Protein AF-0000000086706346 (afdb_homodimer)

InterPro domains:
  IPR016875 Uncharacterised conserved protein UCP028200 [PIRSF028200] (9-278)

Secondary structure (DSSP, 8-state):
--HHHHHHHHHHHHHT--HHHHHHHHHHHHHHHHHHHHHH---HHHHHHHHHHHHHHHHHIIIIIHHHHHHHHHHHHHHTTSPPPHHHHHHHHHHHHHHHHHHHHHHHHHHHHHHTT--HHHHHHHHHHHHHHHHHHHHHHHHS-HHHHHHHHHHHHHHHHHHHHS---GGGHHHHHHHHHHHHHHHHHHHHHHHHHHHHHHHHHTTTTSTTHHHHHHHHHHHHHHHTTTTSSS-SHHHHHHHHHHHHHHHHH--HHHHHHHHHHHHHHHHHHHHHHHH-/--HHHHHHHHHHHHHT--HHHHHHHHHHHHHHHHHHHHHH---HHHHHHHHHHHHHHHHHIIIIIHHHHHHHHHHHHHHTTSPPPHHHHHHHHHHHHHHHHHHHHHHHHHHHHHHTT--HHHHHHHHHHHHHHHHHHHHHHHHS-HHHHHHHHHHHHHHHHHHHHS---GGGHHHHHHHHHHHHHHHHHHHHHHHHHHHHHHHHHTTTTSTTHHHHHHHHHHHHHHHTTTTSSS-SHHHHHHHHHHHHHHHHH--HHHHHHHHHHHHHHHHHHHHHHHH-

pLDDT: mean 87.48, std 16.72, range [32.56, 98.62]

Organism: NCBI:txid218936

Foldseek 3Di:
DVVVVVVVVVVVVLPVALPPVVVCLVCVLVVVLVVVCVLQVDDPVLSVLSSVLSVVLSVCCLAPPLLLLLVLLVVVLVQLLAQHDLVRLVVSVVSVVVSVVVSLVSVLLSVLVSLLVGDPVSLVSNLVVLVVVLVVVVVVLVPDDPVVQLVVQLVVVQVVLCQQQVHDDPVCSVLSSVVSVVCNVLVVLLSVLSVVLSVQVVVLSVCRPHPCNSVSSSVSSVCVVCVCVCDSVVCYVVVVSVVSVSVSVVSNVRDNSRSVRNSVVSNSSSSNSNSSSVVD/DVVVVVVVVVVVVLPVAQPPVVVCLVCVLVVVLVVVCVLQVDDPVLSVLSSVLSVVLSVCCLAPPLLLLLVLLVVVLVQLLAQHDLVRLVVSVVSVVVSVVVSLVSVLLSVLVSLLVGDPVSLVSNLVVLVVVLVVVVVCLVPDDPVVQLVVQLVVVQVVLCQQQVHDDPVCSVLSSVVSVVCNVLVVLLSVLSVVLSVQVVVLSVCRPHPCNSVSSSVSSVCVVCVCPCPRVVCYVVVVSVVSVSVSVVSNVRDNSRSVRNSVVSNSSSRNSNSSSVVD

Structure (mmCIF, N/CA/C/O backbone):
data_AF-0000000086706346-model_v1
#
loop_
_entity.id
_entity.type
_entity.pdbx_description
1 polymer 'DUF3080 domain-containing protein'
#
loop_
_atom_site.group_PDB
_atom_site.id
_atom_site.type_symbol
_atom_site.label_atom_id
_atom_site.label_alt_id
_atom_site.label_comp_id
_atom_site.label_asym_id
_atom_site.label_entity_id
_atom_site.label_seq_id
_atom_site.pdbx_PDB_ins_code
_atom_site.Cartn_x
_atom_site.Cartn_y
_atom_site.Cartn_z
_atom_site.occupancy
_atom_site.B_iso_or_equiv
_atom_site.auth_seq_id
_atom_site.auth_comp_id
_atom_site.auth_asym_id
_atom_site.auth_atom_id
_atom_site.pdbx_PDB_model_num
ATOM 1 N N . MET A 1 1 ? -47.125 12.641 0.765 1 32.56 1 MET A N 1
ATOM 2 C CA . MET A 1 1 ? -46.5 11.695 1.681 1 32.56 1 MET A CA 1
ATOM 3 C C . MET A 1 1 ? -45.688 10.656 0.915 1 32.56 1 MET A C 1
ATOM 5 O O . MET A 1 1 ? -44.719 10.086 1.449 1 32.56 1 MET A O 1
ATOM 9 N N . ARG A 1 2 ? -46.188 10.312 -0.237 1 40.47 2 ARG A N 1
ATOM 10 C CA . ARG A 1 2 ? -45.562 9.281 -1.061 1 40.47 2 ARG A CA 1
ATOM 11 C C . ARG A 1 2 ? -44.312 9.812 -1.732 1 40.47 2 ARG A C 1
ATOM 13 O O . ARG A 1 2 ? -43.344 9.078 -1.919 1 40.47 2 ARG A O 1
ATOM 20 N N . ARG A 1 3 ? -44.312 11.008 -2.201 1 41.25 3 ARG A N 1
ATOM 21 C CA . ARG A 1 3 ? -43.156 11.562 -2.896 1 41.25 3 ARG A CA 1
ATOM 22 C C . ARG A 1 3 ? -42 11.766 -1.938 1 41.25 3 ARG A C 1
ATOM 24 O O . ARG A 1 3 ? -40.844 11.719 -2.348 1 41.25 3 ARG A O 1
ATOM 31 N N . MET A 1 4 ? -42.281 12.016 -0.643 1 37.25 4 MET A N 1
ATOM 32 C CA . MET A 1 4 ? -41.188 12.188 0.325 1 37.25 4 MET A CA 1
ATOM 33 C C . MET A 1 4 ? -40.531 10.844 0.647 1 37.25 4 MET A C 1
ATOM 35 O O . MET A 1 4 ? -39.438 10.805 1.193 1 37.25 4 MET A O 1
ATOM 39 N N . LYS A 1 5 ? -41.281 9.766 0.431 1 41.81 5 LYS A N 1
ATOM 40 C CA . LYS A 1 5 ? -40.688 8.461 0.715 1 41.81 5 LYS A CA 1
ATOM 41 C C . LYS A 1 5 ? -39.656 8.086 -0.355 1 41.81 5 LYS A C 1
ATOM 43 O O . LYS A 1 5 ? -38.656 7.434 -0.059 1 41.81 5 LYS A O 1
ATOM 48 N N . ALA A 1 6 ? -39.938 8.539 -1.533 1 45.47 6 ALA A N 1
ATOM 49 C CA . ALA A 1 6 ? -39.031 8.141 -2.629 1 45.47 6 ALA A CA 1
ATOM 50 C C . ALA A 1 6 ? -37.719 8.898 -2.561 1 45.47 6 ALA A C 1
ATOM 52 O O . ALA A 1 6 ? -36.656 8.328 -2.846 1 45.47 6 ALA A O 1
ATOM 53 N N . TRP A 1 7 ? -37.75 10.211 -2.143 1 42.53 7 TRP A N 1
ATOM 54 C CA . TRP A 1 7 ? -36.5 10.961 -2.016 1 42.53 7 TRP A CA 1
ATOM 55 C C . TRP A 1 7 ? -35.688 10.445 -0.839 1 42.53 7 TRP A C 1
ATOM 57 O O . TRP A 1 7 ? -34.469 10.375 -0.918 1 42.53 7 TRP A O 1
ATOM 67 N N . GLY A 1 8 ? -36.375 9.961 0.182 1 40.81 8 GLY A N 1
ATOM 68 C CA . GLY A 1 8 ? -35.688 9.422 1.34 1 40.81 8 GLY A CA 1
ATOM 69 C C . GLY A 1 8 ? -34.938 8.125 1.051 1 40.81 8 GLY A C 1
ATOM 70 O O . GLY A 1 8 ? -33.812 7.926 1.499 1 40.81 8 GLY A O 1
ATOM 71 N N . VAL A 1 9 ? -35.656 7.207 0.334 1 42.75 9 VAL A N 1
ATOM 72 C CA . VAL A 1 9 ? -35.062 5.918 0.001 1 42.75 9 VAL A CA 1
ATOM 73 C C . VAL A 1 9 ? -33.906 6.121 -0.959 1 42.75 9 VAL A C 1
ATOM 75 O O . VAL A 1 9 ? -32.875 5.469 -0.83 1 42.75 9 VAL A O 1
ATOM 78 N N . GLY A 1 10 ? -34.031 7.023 -1.959 1 39.41 10 GLY A N 1
ATOM 79 C CA . GLY A 1 10 ? -32.938 7.297 -2.867 1 39.41 10 GLY A CA 1
ATOM 80 C C . GLY A 1 10 ? -31.688 7.773 -2.158 1 39.41 10 GLY A C 1
ATOM 81 O O . GLY A 1 10 ? -30.578 7.305 -2.457 1 39.41 10 GLY A O 1
ATOM 82 N N . VAL A 1 11 ? -31.922 8.781 -1.271 1 40.12 11 VAL A N 1
ATOM 83 C CA . VAL A 1 11 ? -30.797 9.297 -0.501 1 40.12 11 VAL A CA 1
ATOM 84 C C . VAL A 1 11 ? -30.234 8.203 0.4 1 40.12 11 VAL A C 1
ATOM 86 O O . VAL A 1 11 ? -29.016 8.086 0.564 1 40.12 11 VAL A O 1
ATOM 89 N N . LEU A 1 12 ? -31.125 7.398 0.946 1 38.06 12 LEU A N 1
ATOM 90 C CA . LEU A 1 12 ? -30.672 6.32 1.823 1 38.06 12 LEU A CA 1
ATOM 91 C C . LEU A 1 12 ? -29.812 5.328 1.061 1 38.06 12 LEU A C 1
ATOM 93 O O . LEU A 1 12 ? -28.797 4.848 1.585 1 38.06 12 LEU A O 1
ATOM 97 N N . CYS A 1 13 ? -30.297 4.863 -0.109 1 37.91 13 CYS A N 1
ATOM 98 C CA . CYS A 1 13 ? -29.562 3.889 -0.902 1 37.91 13 CYS A CA 1
ATOM 99 C C . CYS A 1 13 ? -28.188 4.434 -1.292 1 37.91 13 CYS A C 1
ATOM 101 O O . CYS A 1 13 ? -27.234 3.668 -1.452 1 37.91 13 CYS A O 1
ATOM 103 N N . LEU A 1 14 ? -28.188 5.699 -1.611 1 38.03 14 LEU A N 1
ATOM 104 C CA . LEU A 1 14 ? -26.906 6.23 -2.045 1 38.03 14 LEU A CA 1
ATOM 105 C C . LEU A 1 14 ? -25.844 6.07 -0.952 1 38.03 14 LEU A C 1
ATOM 107 O O . LEU A 1 14 ? -24.656 6 -1.24 1 38.03 14 LEU A O 1
ATOM 111 N N . LEU A 1 15 ? -26.312 6.09 0.296 1 38.47 15 LEU A N 1
ATOM 112 C CA . LEU A 1 15 ? -25.391 6.227 1.421 1 38.47 15 LEU A CA 1
ATOM 113 C C . LEU A 1 15 ? -24.656 4.914 1.684 1 38.47 15 LEU A C 1
ATOM 115 O O . LEU A 1 15 ? -23.688 4.883 2.432 1 38.47 15 LEU A O 1
ATOM 119 N N . LEU A 1 16 ? -25.422 3.875 1.472 1 41.56 16 LEU A N 1
ATOM 120 C CA . LEU A 1 16 ? -24.75 2.67 1.945 1 41.56 16 LEU A CA 1
ATOM 121 C C . LEU A 1 16 ? -23.453 2.432 1.173 1 41.56 16 LEU A C 1
ATOM 123 O O . LEU A 1 16 ? -22.906 1.333 1.217 1 41.56 16 LEU A O 1
ATOM 127 N N . VAL A 1 17 ? -23.047 3.273 0.282 1 41.81 17 VAL A N 1
ATOM 128 C CA . VAL A 1 17 ? -21.953 3.072 -0.671 1 41.81 17 VAL A CA 1
ATOM 129 C C . VAL A 1 17 ? -20.734 2.51 0.05 1 41.81 17 VAL A C 1
ATOM 131 O O . VAL A 1 17 ? -20.484 2.852 1.207 1 41.81 17 VAL A O 1
ATOM 134 N N . GLY A 1 18 ? -20.016 1.547 -0.68 1 48.44 18 GLY A N 1
ATOM 135 C CA . GLY A 1 18 ? -18.812 0.727 -0.706 1 48.44 18 GLY A CA 1
ATOM 136 C C . GLY A 1 18 ? -17.562 1.503 -0.37 1 48.44 18 GLY A C 1
ATOM 137 O O . GLY A 1 18 ? -16.781 1.843 -1.26 1 48.44 18 GLY A O 1
ATOM 138 N N . CYS A 1 19 ? -17.422 2.135 0.674 1 54.22 19 CYS A N 1
ATOM 139 C CA . CYS A 1 19 ? -16.469 3.127 1.163 1 54.22 19 CYS A CA 1
ATOM 140 C C . CYS A 1 19 ? -15.047 2.604 1.064 1 54.22 19 CYS A C 1
ATOM 142 O O . CYS A 1 19 ? -14.133 3.35 0.708 1 54.22 19 CYS A O 1
ATOM 144 N N . SER A 1 20 ? -14.844 1.264 1.135 1 59.66 20 SER A N 1
ATOM 145 C CA . SER A 1 20 ? -13.453 0.885 1.392 1 59.66 20 SER A CA 1
ATOM 146 C C . SER A 1 20 ? -12.648 0.834 0.099 1 59.66 20 SER A C 1
ATOM 148 O O . SER A 1 20 ? -11.508 1.311 0.051 1 59.66 20 SER A O 1
ATOM 150 N N . THR A 1 21 ? -13.266 0.376 -1.014 1 69.25 21 THR A N 1
ATOM 151 C CA . THR A 1 21 ? -12.523 0.326 -2.271 1 69.25 21 THR A CA 1
ATOM 152 C C . THR A 1 21 ? -12.164 1.731 -2.742 1 69.25 21 THR A C 1
ATOM 154 O O . THR A 1 21 ? -11.102 1.938 -3.338 1 69.25 21 THR A O 1
ATOM 157 N N . ARG A 1 22 ? -12.906 2.615 -2.225 1 74.69 22 ARG A N 1
ATOM 158 C CA . ARG A 1 22 ? -12.648 4.016 -2.549 1 74.69 22 ARG A CA 1
ATOM 159 C C . ARG A 1 22 ? -11.367 4.504 -1.886 1 74.69 22 ARG A C 1
ATOM 161 O O . ARG A 1 22 ? -10.617 5.293 -2.469 1 74.69 22 ARG A O 1
ATOM 168 N N . LEU A 1 23 ? -11.109 3.949 -0.729 1 77.56 23 LEU A N 1
ATOM 169 C CA . LEU A 1 23 ? -9.906 4.352 -0.016 1 77.56 23 LEU A CA 1
ATOM 170 C C . LEU A 1 23 ? -8.656 3.887 -0.756 1 77.56 23 LEU A C 1
ATOM 172 O O . LEU A 1 23 ? -7.707 4.652 -0.924 1 77.56 23 LEU A O 1
ATOM 176 N N . ILE A 1 24 ? -8.664 2.637 -1.189 1 78.31 24 ILE A N 1
ATOM 177 C CA . ILE A 1 24 ? -7.508 2.109 -1.906 1 78.31 24 ILE A CA 1
ATOM 178 C C . ILE A 1 24 ? -7.277 2.918 -3.182 1 78.31 24 ILE A C 1
ATOM 180 O O . ILE A 1 24 ? -6.141 3.266 -3.506 1 78.31 24 ILE A O 1
ATOM 184 N N . TYR A 1 25 ? -8.312 3.197 -3.814 1 77.81 25 TYR A N 1
ATOM 185 C CA . TYR A 1 25 ? -8.219 3.936 -5.066 1 77.81 25 TYR A CA 1
ATOM 186 C C . TYR A 1 25 ? -7.688 5.344 -4.832 1 77.81 25 TYR A C 1
ATOM 188 O O . TYR A 1 25 ? -6.93 5.875 -5.648 1 77.81 25 TYR A O 1
ATOM 196 N N . TYR A 1 26 ? -8.109 5.91 -3.787 1 78.38 26 TYR A N 1
ATOM 197 C CA . TYR A 1 26 ? -7.652 7.254 -3.449 1 78.38 26 TYR A CA 1
ATOM 198 C C . TYR A 1 26 ? -6.152 7.27 -3.184 1 78.38 26 TYR A C 1
ATOM 200 O O . TYR A 1 26 ? -5.453 8.203 -3.582 1 78.38 26 TYR A O 1
ATOM 208 N N . TRP A 1 27 ? -5.656 6.234 -2.594 1 82.75 27 TRP A N 1
ATOM 209 C CA . TRP A 1 27 ? -4.258 6.211 -2.178 1 82.75 27 TRP A CA 1
ATOM 210 C C . TRP A 1 27 ? -3.385 5.559 -3.244 1 82.75 27 TRP A C 1
ATOM 212 O O . TRP A 1 27 ? -2.158 5.676 -3.209 1 82.75 27 TRP A O 1
ATOM 222 N N . LEU A 1 28 ? -3.947 4.883 -4.191 1 89.19 28 LEU A N 1
ATOM 223 C CA . LEU A 1 28 ? -3.189 4.059 -5.129 1 89.19 28 LEU A CA 1
ATOM 224 C C . LEU A 1 28 ? -2.236 4.914 -5.953 1 89.19 28 LEU A C 1
ATOM 226 O O . LEU A 1 28 ? -1.086 4.531 -6.18 1 89.19 28 LEU A O 1
ATOM 230 N N . ASP A 1 29 ? -2.666 6.039 -6.488 1 89.69 29 ASP A N 1
ATOM 231 C CA . ASP A 1 29 ? -1.792 6.891 -7.289 1 89.69 29 ASP A CA 1
ATOM 232 C C . ASP A 1 29 ? -0.6 7.383 -6.473 1 89.69 29 ASP A C 1
ATOM 234 O O . ASP A 1 29 ? 0.538 7.352 -6.945 1 89.69 29 ASP A O 1
ATOM 238 N N . TRP A 1 30 ? -0.854 7.812 -5.215 1 87.31 30 TRP A N 1
ATOM 239 C CA . TRP A 1 30 ? 0.22 8.219 -4.312 1 87.31 30 TRP A CA 1
ATOM 240 C C . TRP A 1 30 ? 1.174 7.055 -4.051 1 87.31 30 TRP A C 1
ATOM 242 O O . TRP A 1 30 ? 2.395 7.227 -4.078 1 87.31 30 TRP A O 1
ATOM 252 N N . ALA A 1 31 ? 0.629 5.879 -3.781 1 88.94 31 ALA A N 1
ATOM 253 C CA . ALA A 1 31 ? 1.439 4.707 -3.473 1 88.94 31 ALA A CA 1
ATOM 254 C C . ALA A 1 31 ? 2.34 4.336 -4.648 1 88.94 31 ALA A C 1
ATOM 256 O O . ALA A 1 31 ? 3.506 3.979 -4.457 1 88.94 31 ALA A O 1
ATOM 257 N N . ILE A 1 32 ? 1.829 4.398 -5.84 1 94.62 32 ILE A N 1
ATOM 258 C CA . ILE A 1 32 ? 2.602 4.086 -7.039 1 94.62 32 ILE A CA 1
ATOM 259 C C . ILE A 1 32 ? 3.762 5.07 -7.176 1 94.62 32 ILE A C 1
ATOM 261 O O . ILE A 1 32 ? 4.906 4.66 -7.379 1 94.62 32 ILE A O 1
ATOM 265 N N . VAL A 1 33 ? 3.486 6.34 -7.016 1 94.06 33 VAL A N 1
ATOM 266 C CA . VAL A 1 33 ? 4.508 7.375 -7.152 1 94.06 33 VAL A CA 1
ATOM 267 C C . VAL A 1 33 ? 5.555 7.215 -6.055 1 94.06 33 VAL A C 1
ATOM 269 O O . VAL A 1 33 ? 6.758 7.293 -6.32 1 94.06 33 VAL A O 1
ATOM 272 N N . TRP A 1 34 ? 5.043 6.961 -4.887 1 90.19 34 TRP A N 1
ATOM 273 C CA . TRP A 1 34 ? 5.934 6.754 -3.752 1 90.19 34 TRP A CA 1
ATOM 274 C C . TRP A 1 34 ? 6.855 5.562 -3.996 1 90.19 34 TRP A C 1
ATOM 276 O O . TRP A 1 34 ? 8.07 5.664 -3.816 1 90.19 34 TRP A O 1
ATOM 286 N N . GLN A 1 35 ? 6.324 4.5 -4.422 1 93.31 35 GLN A N 1
ATOM 287 C CA . GLN A 1 35 ? 7.105 3.287 -4.652 1 93.31 35 GLN A CA 1
ATOM 288 C C . GLN A 1 35 ? 8.141 3.502 -5.75 1 93.31 35 GLN A C 1
ATOM 290 O O . GLN A 1 35 ? 9.305 3.107 -5.602 1 93.31 35 GLN A O 1
ATOM 295 N N . LEU A 1 36 ? 7.789 4.086 -6.824 1 95.62 36 LEU A N 1
ATOM 296 C CA . LEU A 1 36 ? 8.719 4.289 -7.934 1 95.62 36 LEU A CA 1
ATOM 297 C C . LEU A 1 36 ? 9.781 5.316 -7.57 1 95.62 36 LEU A C 1
ATOM 299 O O . LEU A 1 36 ? 10.93 5.211 -8.008 1 95.62 36 LEU A O 1
ATOM 303 N N . ASP A 1 37 ? 9.367 6.285 -6.84 1 92.56 37 ASP A N 1
ATOM 304 C CA . ASP A 1 37 ? 10.359 7.223 -6.328 1 92.56 37 ASP A CA 1
ATOM 305 C C . ASP A 1 37 ? 11.359 6.512 -5.414 1 92.56 37 ASP A C 1
ATOM 307 O O . ASP A 1 37 ? 12.555 6.812 -5.441 1 92.56 37 ASP A O 1
ATOM 311 N N . ASP A 1 38 ? 10.859 5.59 -4.645 1 90.06 38 ASP A N 1
ATOM 312 C CA . ASP A 1 38 ? 11.742 4.824 -3.768 1 90.06 38 ASP A CA 1
ATOM 313 C C . ASP A 1 38 ? 12.703 3.953 -4.578 1 90.06 38 ASP A C 1
ATOM 315 O O . ASP A 1 38 ? 13.867 3.789 -4.207 1 90.06 38 ASP A O 1
ATOM 319 N N . TYR A 1 39 ? 12.273 3.539 -5.641 1 92.44 39 TYR A N 1
ATOM 320 C CA . TYR A 1 39 ? 13.102 2.666 -6.469 1 92.44 39 TYR A CA 1
ATOM 321 C C . TYR A 1 39 ? 14.18 3.461 -7.191 1 92.44 39 TYR A C 1
ATOM 323 O O . TYR A 1 39 ? 15.32 3.008 -7.301 1 92.44 39 TYR A O 1
ATOM 331 N N . PHE A 1 40 ? 13.805 4.66 -7.613 1 93.75 40 PHE A N 1
ATOM 332 C CA . PHE A 1 40 ? 14.68 5.309 -8.586 1 93.75 40 PHE A CA 1
ATOM 333 C C . PHE A 1 40 ? 15.258 6.598 -8.016 1 93.75 40 PHE A C 1
ATOM 335 O O . PHE A 1 40 ? 16.141 7.211 -8.617 1 93.75 40 PHE A O 1
ATOM 342 N N . SER A 1 41 ? 14.727 7.031 -6.852 1 90.62 41 SER A N 1
ATOM 343 C CA . SER A 1 41 ? 15.156 8.312 -6.297 1 90.62 41 SER A CA 1
ATOM 344 C C . SER A 1 41 ? 15.023 9.43 -7.328 1 90.62 41 SER A C 1
ATOM 346 O O . SER A 1 41 ? 16.016 10.078 -7.672 1 90.62 41 SER A O 1
ATOM 348 N N . LEU A 1 42 ? 13.859 9.75 -7.676 1 94.19 42 LEU A N 1
ATOM 349 C CA . LEU A 1 42 ? 13.539 10.586 -8.82 1 94.19 42 LEU A CA 1
ATOM 350 C C . LEU A 1 42 ? 13.797 12.062 -8.508 1 94.19 42 LEU A C 1
ATOM 352 O O . LEU A 1 42 ? 13.57 12.508 -7.383 1 94.19 42 LEU A O 1
ATOM 356 N N . SER A 1 43 ? 14.289 12.758 -9.57 1 90.62 43 SER A N 1
ATOM 357 C CA . SER A 1 43 ? 14.336 14.211 -9.477 1 90.62 43 SER A CA 1
ATOM 358 C C . SER A 1 43 ? 12.93 14.812 -9.469 1 90.62 43 SER A C 1
ATOM 360 O O . SER A 1 43 ? 11.953 14.117 -9.758 1 90.62 43 SER A O 1
ATOM 362 N N . ARG A 1 44 ? 12.82 15.984 -9.172 1 87.81 44 ARG A N 1
ATOM 363 C CA . ARG A 1 44 ? 11.539 16.672 -9.141 1 87.81 44 ARG A CA 1
ATOM 364 C C . ARG A 1 44 ? 10.836 16.594 -10.492 1 87.81 44 ARG A C 1
ATOM 366 O O . ARG A 1 44 ? 9.625 16.344 -10.555 1 87.81 44 ARG A O 1
ATOM 373 N N . GLU A 1 45 ? 11.641 16.812 -11.547 1 91.44 45 GLU A N 1
ATOM 374 C CA . GLU A 1 45 ? 11.078 16.766 -12.891 1 91.44 45 GLU A CA 1
ATOM 375 C C . GLU A 1 45 ? 10.57 15.375 -13.234 1 91.44 45 GLU A C 1
ATOM 377 O O . GLU A 1 45 ? 9.492 15.219 -13.82 1 91.44 45 GLU A O 1
ATOM 382 N N . GLN A 1 46 ? 11.414 14.398 -12.867 1 95.75 46 GLN A N 1
ATOM 383 C CA . GLN A 1 46 ? 11.023 13.016 -13.109 1 95.75 46 GLN A CA 1
ATOM 384 C C . GLN A 1 46 ? 9.758 12.656 -12.336 1 95.75 46 GLN A C 1
ATOM 386 O O . GLN A 1 46 ? 8.875 11.977 -12.859 1 95.75 46 GLN A O 1
ATOM 391 N N . LYS A 1 47 ? 9.68 13.086 -11.133 1 93.81 47 LYS A N 1
ATOM 392 C CA . LYS A 1 47 ? 8.516 12.805 -10.289 1 93.81 47 LYS A CA 1
ATOM 393 C C . LYS A 1 47 ? 7.266 13.484 -10.844 1 93.81 47 LYS A C 1
ATOM 395 O O . LYS A 1 47 ? 6.172 12.914 -10.797 1 93.81 47 LYS A O 1
ATOM 400 N N . SER A 1 48 ? 7.418 14.703 -11.32 1 92.88 48 SER A N 1
ATOM 401 C CA . SER A 1 48 ? 6.301 15.406 -11.938 1 92.88 48 SER A CA 1
ATOM 402 C C . SER A 1 48 ? 5.789 14.656 -13.164 1 92.88 48 SER A C 1
ATOM 404 O O . SER A 1 48 ? 4.578 14.547 -13.375 1 92.88 48 SER A O 1
ATOM 406 N N . ALA A 1 49 ? 6.684 14.156 -13.953 1 97.19 49 ALA A N 1
ATOM 407 C CA . ALA A 1 49 ? 6.301 13.359 -15.117 1 97.19 49 ALA A CA 1
ATOM 408 C C . ALA A 1 49 ? 5.59 12.078 -14.688 1 97.19 49 ALA A C 1
ATOM 410 O O . ALA A 1 49 ? 4.586 11.688 -15.289 1 97.19 49 ALA A O 1
ATOM 411 N N . LEU A 1 50 ? 6.148 11.477 -13.664 1 97.94 50 LEU A N 1
ATOM 412 C CA . LEU A 1 50 ? 5.52 10.273 -13.125 1 97.94 50 LEU A CA 1
ATOM 413 C C . LEU A 1 50 ? 4.105 10.578 -12.641 1 97.94 50 LEU A C 1
ATOM 415 O O . LEU A 1 50 ? 3.168 9.844 -12.961 1 97.94 50 LEU A O 1
ATOM 419 N N . ASP A 1 51 ? 3.951 11.617 -11.961 1 95.12 51 ASP A N 1
ATOM 420 C CA . ASP A 1 51 ? 2.641 12.031 -11.469 1 95.12 51 ASP A CA 1
ATOM 421 C C . ASP A 1 51 ? 1.644 12.18 -12.617 1 95.12 51 ASP A C 1
ATOM 423 O O . ASP A 1 51 ? 0.505 11.711 -12.516 1 95.12 51 ASP A O 1
ATOM 427 N N . SER A 1 52 ? 2.068 12.828 -13.641 1 96.38 52 SER A N 1
ATOM 428 C CA . SER A 1 52 ? 1.21 13.055 -14.797 1 96.38 52 SER A CA 1
ATOM 429 C C . SER A 1 52 ? 0.8 11.742 -15.445 1 96.38 52 SER A C 1
ATOM 431 O O . SER A 1 52 ? -0.376 11.531 -15.758 1 96.38 52 SER A O 1
ATOM 433 N N . GLU A 1 53 ? 1.765 10.828 -15.617 1 97.94 53 GLU A N 1
ATOM 434 C CA . GLU A 1 53 ? 1.468 9.547 -16.234 1 97.94 53 GLU A CA 1
ATOM 435 C C . GLU A 1 53 ? 0.539 8.703 -15.367 1 97.94 53 GLU A C 1
ATOM 437 O O . GLU A 1 53 ? -0.379 8.055 -15.867 1 97.94 53 GLU A O 1
ATOM 442 N N . VAL A 1 54 ? 0.812 8.719 -14.078 1 97.38 54 VAL A N 1
ATOM 443 C CA . VAL A 1 54 ? -0.005 7.945 -13.148 1 97.38 54 VAL A CA 1
ATOM 444 C C . VAL A 1 54 ? -1.424 8.508 -13.117 1 97.38 54 VAL A C 1
ATOM 446 O O . VAL A 1 54 ? -2.398 7.754 -13.102 1 97.38 54 VAL A O 1
ATOM 449 N N . ARG A 1 55 ? -1.562 9.797 -13.125 1 94.44 55 ARG A N 1
ATOM 450 C CA . ARG A 1 55 ? -2.883 10.414 -13.188 1 94.44 55 ARG A CA 1
ATOM 451 C C . ARG A 1 55 ? -3.635 9.984 -14.438 1 94.44 55 ARG A C 1
ATOM 453 O O . ARG A 1 55 ? -4.82 9.641 -14.375 1 94.44 55 ARG A O 1
ATOM 460 N N . GLY A 1 56 ? -2.947 10.023 -15.578 1 96.81 56 GLY A N 1
ATOM 461 C CA . GLY A 1 56 ? -3.557 9.57 -16.812 1 96.81 56 GLY A CA 1
ATOM 462 C C . GLY A 1 56 ? -3.996 8.117 -16.766 1 96.81 56 GLY A C 1
ATOM 463 O O . GLY A 1 56 ? -5.094 7.777 -17.203 1 96.81 56 GLY A O 1
ATOM 464 N N . LEU A 1 57 ? -3.16 7.309 -16.219 1 97.38 57 LEU A N 1
ATOM 465 C CA . LEU A 1 57 ? -3.482 5.895 -16.078 1 97.38 57 LEU A CA 1
ATOM 466 C C . LEU A 1 57 ? -4.723 5.703 -15.211 1 97.38 57 LEU A C 1
ATOM 468 O O . LEU A 1 57 ? -5.625 4.945 -15.562 1 97.38 57 LEU A O 1
ATOM 472 N N . MET A 1 58 ? -4.719 6.379 -14.094 1 94.56 58 MET A N 1
ATOM 473 C CA . MET A 1 58 ? -5.828 6.234 -13.156 1 94.56 58 MET A CA 1
ATOM 474 C C . MET A 1 58 ? -7.133 6.719 -13.773 1 94.56 58 MET A C 1
ATOM 476 O O . MET A 1 58 ? -8.188 6.109 -13.578 1 94.56 58 MET A O 1
ATOM 480 N N . GLN A 1 59 ? -7.133 7.809 -14.492 1 93.94 59 GLN A N 1
ATOM 481 C CA . GLN A 1 59 ? -8.328 8.32 -15.164 1 93.94 59 GLN A CA 1
ATOM 482 C C . GLN A 1 59 ? -8.859 7.32 -16.188 1 93.94 59 GLN A C 1
ATOM 484 O O . GLN A 1 59 ? -10.055 7.031 -16.219 1 93.94 59 GLN A O 1
ATOM 489 N N . TRP A 1 60 ? -7.953 6.82 -16.984 1 96.88 60 TRP A N 1
ATOM 490 C CA . TRP A 1 60 ? -8.344 5.805 -17.969 1 96.88 60 TRP A CA 1
ATOM 491 C C . TRP A 1 60 ? -8.906 4.57 -17.266 1 96.88 60 TRP A C 1
ATOM 493 O O . TRP A 1 60 ? -9.953 4.051 -17.672 1 96.88 60 TRP A O 1
ATOM 503 N N . HIS A 1 61 ? -8.234 4.117 -16.281 1 95.88 61 HIS A N 1
ATOM 504 C CA . HIS A 1 61 ? -8.641 2.912 -15.562 1 95.88 61 HIS A CA 1
ATOM 505 C C . HIS A 1 61 ? -10.039 3.061 -14.977 1 95.88 61 HIS A C 1
ATOM 507 O O . HIS A 1 61 ? -10.859 2.148 -15.086 1 95.88 61 HIS A O 1
ATOM 513 N N . ARG A 1 62 ? -10.273 4.176 -14.383 1 92.5 62 ARG A N 1
ATOM 514 C CA . ARG A 1 62 ? -11.578 4.445 -13.781 1 92.5 62 ARG A CA 1
ATOM 515 C C . ARG A 1 62 ? -12.68 4.418 -14.828 1 92.5 62 ARG A C 1
ATOM 517 O O . ARG A 1 62 ? -13.734 3.822 -14.609 1 92.5 62 ARG A O 1
ATOM 524 N N . ARG A 1 63 ? -12.453 4.977 -15.945 1 94.19 63 ARG A N 1
ATOM 525 C CA . ARG A 1 63 ? -13.484 5.152 -16.969 1 94.19 63 ARG A CA 1
ATOM 526 C C . ARG A 1 63 ? -13.641 3.887 -17.797 1 94.19 63 ARG A C 1
ATOM 528 O O . ARG A 1 63 ? -14.766 3.461 -18.078 1 94.19 63 ARG A O 1
ATOM 535 N N . ALA A 1 64 ? -12.531 3.297 -18.125 1 96.44 64 ALA A N 1
ATOM 536 C CA . ALA A 1 64 ? -12.562 2.242 -19.125 1 96.44 64 ALA A CA 1
ATOM 537 C C . ALA A 1 64 ? -12.672 0.865 -18.484 1 96.44 64 ALA A C 1
ATOM 539 O O . ALA A 1 64 ? -13.234 -0.062 -19.078 1 96.44 64 ALA A O 1
ATOM 540 N N . GLU A 1 65 ? -12.141 0.708 -17.25 1 96.75 65 GLU A N 1
ATOM 541 C CA . GLU A 1 65 ? -11.977 -0.647 -16.734 1 96.75 65 GLU A CA 1
ATOM 542 C C . GLU A 1 65 ? -12.945 -0.921 -15.586 1 96.75 65 GLU A C 1
ATOM 544 O O . GLU A 1 65 ? -13.555 -1.993 -15.516 1 96.75 65 GLU A O 1
ATOM 549 N N . ILE A 1 66 ? -13.211 0.002 -14.727 1 94.69 66 ILE A N 1
ATOM 550 C CA . ILE A 1 66 ? -13.906 -0.204 -13.461 1 94.69 66 ILE A CA 1
ATOM 551 C C . ILE A 1 66 ? -15.328 -0.691 -13.727 1 94.69 66 ILE A C 1
ATOM 553 O O . ILE A 1 66 ? -15.805 -1.63 -13.086 1 94.69 66 ILE A O 1
ATOM 557 N N . PRO A 1 67 ? -16.109 -0.09 -14.688 1 95.81 67 PRO A N 1
ATOM 558 C CA . PRO A 1 67 ? -17.453 -0.617 -14.961 1 95.81 67 PRO A CA 1
ATOM 559 C C . PRO A 1 67 ? -17.438 -2.086 -15.383 1 95.81 67 PRO A C 1
ATOM 561 O O . PRO A 1 67 ? -18.297 -2.859 -14.969 1 95.81 67 PRO A O 1
ATOM 564 N N . THR A 1 68 ? -16.422 -2.455 -16.141 1 97.56 68 THR A N 1
ATOM 565 C CA . THR A 1 68 ? -16.281 -3.834 -16.594 1 97.56 68 THR A CA 1
ATOM 566 C C . THR A 1 68 ? -16.016 -4.766 -15.414 1 97.56 68 THR A C 1
ATOM 568 O O . THR A 1 68 ? -16.562 -5.863 -15.344 1 97.56 68 THR A O 1
ATOM 571 N N . TYR A 1 69 ? -15.188 -4.352 -14.5 1 95.88 69 TYR A N 1
ATOM 572 C CA . TYR A 1 69 ? -14.906 -5.152 -13.312 1 95.88 69 TYR A CA 1
ATOM 573 C C . TYR A 1 69 ? -16.188 -5.426 -12.523 1 95.88 69 TYR A C 1
ATOM 575 O O . TYR A 1 69 ? -16.406 -6.551 -12.07 1 95.88 69 TYR A O 1
ATOM 583 N N . GLY A 1 70 ? -16.969 -4.336 -12.328 1 95.31 70 GLY A N 1
ATOM 584 C CA . GLY A 1 70 ? -18.219 -4.504 -11.617 1 95.31 70 GLY A CA 1
ATOM 585 C C . GLY A 1 70 ? -19.125 -5.547 -12.25 1 95.31 70 GLY A C 1
ATOM 586 O O . GLY A 1 70 ? -19.656 -6.41 -11.547 1 95.31 70 GLY A O 1
ATOM 587 N N . ALA A 1 71 ? -19.266 -5.477 -13.555 1 97.88 71 ALA A N 1
ATOM 588 C CA . ALA A 1 71 ? -20.125 -6.414 -14.266 1 97.88 71 ALA A CA 1
ATOM 589 C C . ALA A 1 71 ? -19.578 -7.84 -14.172 1 97.88 71 ALA A C 1
ATOM 591 O O . ALA A 1 71 ? -20.344 -8.781 -13.938 1 97.88 71 ALA A O 1
ATOM 592 N N . GLN A 1 72 ? -18.297 -7.984 -14.367 1 98.44 72 GLN A N 1
ATOM 593 C CA . GLN A 1 72 ? -17.672 -9.305 -14.336 1 98.44 72 GLN A CA 1
ATOM 594 C C . GLN A 1 72 ? -17.766 -9.93 -12.953 1 98.44 72 GLN A C 1
ATOM 596 O O . GLN A 1 72 ? -18.047 -11.125 -12.82 1 98.44 72 GLN A O 1
ATOM 601 N N . LEU A 1 73 ? -17.562 -9.156 -11.914 1 97 73 LEU A N 1
ATOM 602 C CA . LEU A 1 73 ? -17.641 -9.664 -10.547 1 97 73 LEU A CA 1
ATOM 603 C C . LEU A 1 73 ? -19.078 -9.992 -10.156 1 97 73 LEU A C 1
ATOM 605 O O . LEU A 1 73 ? -19.312 -10.93 -9.391 1 97 73 LEU A O 1
ATOM 609 N N . THR A 1 74 ? -20.047 -9.234 -10.695 1 97.81 74 THR A N 1
ATOM 610 C CA . THR A 1 74 ? -21.453 -9.586 -10.5 1 97.81 74 THR A CA 1
ATOM 611 C C . THR A 1 74 ? -21.75 -10.969 -11.07 1 97.81 74 THR A C 1
ATOM 613 O O . THR A 1 74 ? -22.359 -11.805 -10.398 1 97.81 74 THR A O 1
ATOM 616 N N . ALA A 1 75 ? -21.297 -11.164 -12.273 1 98.62 75 ALA A N 1
ATOM 617 C CA . ALA A 1 75 ? -21.516 -12.461 -12.914 1 98.62 75 ALA A CA 1
ATOM 618 C C . ALA A 1 75 ? -20.812 -13.578 -12.141 1 98.62 75 ALA A C 1
ATOM 620 O O . ALA A 1 75 ? -21.391 -14.648 -11.922 1 98.62 75 ALA A O 1
ATOM 621 N N . LEU A 1 76 ? -19.594 -13.375 -11.719 1 98.56 76 LEU A N 1
ATOM 622 C CA . LEU A 1 76 ? -18.844 -14.367 -10.961 1 98.56 76 LEU A CA 1
ATOM 623 C C . LEU A 1 76 ? -19.547 -14.68 -9.641 1 98.56 76 LEU A C 1
ATOM 625 O O . LEU A 1 76 ? -19.609 -15.836 -9.227 1 98.56 76 LEU A O 1
ATOM 629 N N . SER A 1 77 ? -20.031 -13.617 -8.977 1 97.19 77 SER A N 1
ATOM 630 C CA . SER A 1 77 ? -20.703 -13.828 -7.699 1 97.19 77 SER A CA 1
ATOM 631 C C . SER A 1 77 ? -21.922 -14.727 -7.863 1 97.19 77 SER A C 1
ATOM 633 O O . SER A 1 77 ? -22.25 -15.516 -6.973 1 97.19 77 SER A O 1
ATOM 635 N N . ARG A 1 78 ? -22.594 -14.641 -8.977 1 97.69 78 ARG A N 1
ATOM 636 C CA . ARG A 1 78 ? -23.734 -15.516 -9.25 1 97.69 78 ARG A CA 1
ATOM 637 C C . ARG A 1 78 ? -23.281 -16.953 -9.461 1 97.69 78 ARG A C 1
ATOM 639 O O . ARG A 1 78 ? -23.891 -17.891 -8.938 1 97.69 78 ARG A O 1
ATOM 646 N N . ASP A 1 79 ? -22.234 -17.062 -10.117 1 98.12 79 ASP A N 1
ATOM 647 C CA . ASP A 1 79 ? -21.781 -18.406 -10.5 1 98.12 79 ASP A CA 1
ATOM 648 C C . ASP A 1 79 ? -21.203 -19.141 -9.305 1 98.12 79 ASP A C 1
ATOM 650 O O . ASP A 1 79 ? -21.297 -20.375 -9.219 1 98.12 79 ASP A O 1
ATOM 654 N N . VAL A 1 80 ? -20.594 -18.453 -8.367 1 98 80 VAL A N 1
ATOM 655 C CA . VAL A 1 80 ? -19.922 -19.125 -7.262 1 98 80 VAL A CA 1
ATOM 656 C C . VAL A 1 80 ? -20.953 -19.656 -6.27 1 98 80 VAL A C 1
ATOM 658 O O . VAL A 1 80 ? -20.625 -20.422 -5.367 1 98 80 VAL A O 1
ATOM 661 N N . ALA A 1 81 ? -22.188 -19.266 -6.422 1 95.56 81 ALA A N 1
ATOM 662 C CA . ALA A 1 81 ? -23.25 -19.719 -5.539 1 95.56 81 ALA A CA 1
ATOM 663 C C . ALA A 1 81 ? -23.438 -21.234 -5.633 1 95.56 81 ALA A C 1
ATOM 665 O O . ALA A 1 81 ? -24.031 -21.844 -4.746 1 95.56 81 ALA A O 1
ATOM 666 N N . SER A 1 82 ? -23.062 -21.797 -6.68 1 97.38 82 SER A N 1
ATOM 667 C CA . SER A 1 82 ? -23.031 -23.234 -6.875 1 97.38 82 SER A CA 1
ATOM 668 C C . SER A 1 82 ? -21.672 -23.719 -7.359 1 97.38 82 SER A C 1
ATOM 670 O O . SER A 1 82 ? -20.859 -22.906 -7.816 1 97.38 82 SER A O 1
ATOM 672 N N . PRO A 1 83 ? -21.406 -25.031 -7.094 1 98.31 83 PRO A N 1
ATOM 673 C CA . PRO A 1 83 ? -20.141 -25.531 -7.609 1 98.31 83 PRO A CA 1
ATOM 674 C C . PRO A 1 83 ? -19.922 -25.203 -9.086 1 98.31 83 PRO A C 1
ATOM 676 O O . PRO A 1 83 ? -20.828 -25.406 -9.898 1 98.31 83 PRO A O 1
ATOM 679 N N . MET A 1 84 ? -18.766 -24.75 -9.383 1 98.62 84 MET A N 1
ATOM 680 C CA . MET A 1 84 ? -18.484 -24.297 -10.742 1 98.62 84 MET A CA 1
ATOM 681 C C . MET A 1 84 ? -17.75 -25.375 -11.531 1 98.62 84 MET A C 1
ATOM 683 O O . MET A 1 84 ? -16.812 -26 -11.016 1 98.62 84 MET A O 1
ATOM 687 N N . SER A 1 85 ? -18.156 -25.516 -12.75 1 98.44 85 SER A N 1
ATOM 688 C CA . SER A 1 85 ? -17.438 -26.406 -13.672 1 98.44 85 SER A CA 1
ATOM 689 C C . SER A 1 85 ? -16.156 -25.75 -14.18 1 98.44 85 SER A C 1
ATOM 691 O O . SER A 1 85 ? -15.984 -24.547 -14.07 1 98.44 85 SER A O 1
ATOM 693 N N . PRO A 1 86 ? -15.195 -26.609 -14.711 1 98.12 86 PRO A N 1
ATOM 694 C CA . PRO A 1 86 ? -13.992 -26.031 -15.328 1 98.12 86 PRO A CA 1
ATOM 695 C C . PRO A 1 86 ? -14.32 -25.016 -16.422 1 98.12 86 PRO A C 1
ATOM 697 O O . PRO A 1 86 ? -13.625 -24 -16.547 1 98.12 86 PRO A O 1
ATOM 700 N N . THR A 1 87 ? -15.383 -25.25 -17.125 1 98.25 87 THR A N 1
ATOM 701 C CA . THR A 1 87 ? -15.773 -24.344 -18.203 1 98.25 87 THR A CA 1
ATOM 702 C C . THR A 1 87 ? -16.188 -23 -17.625 1 98.25 87 THR A C 1
ATOM 704 O O . THR A 1 87 ? -15.836 -21.953 -18.172 1 98.25 87 THR A O 1
ATOM 707 N N . GLN A 1 88 ? -16.906 -22.969 -16.578 1 98.31 88 GLN A N 1
ATOM 708 C CA . GLN A 1 88 ? -17.312 -21.734 -15.922 1 98.31 88 GLN A CA 1
ATOM 709 C C . GLN A 1 88 ? -16.109 -20.984 -15.367 1 98.31 88 GLN A C 1
ATOM 711 O O . GLN A 1 88 ? -15.992 -19.766 -15.523 1 98.31 88 GLN A O 1
ATOM 716 N N . VAL A 1 89 ? -15.227 -21.734 -14.719 1 98.19 89 VAL A N 1
ATOM 717 C CA . VAL A 1 89 ? -14.016 -21.125 -14.188 1 98.19 89 VAL A CA 1
ATOM 718 C C . VAL A 1 89 ? -13.195 -20.516 -15.32 1 98.19 89 VAL A C 1
ATOM 720 O O . VAL A 1 89 ? -12.711 -19.391 -15.203 1 98.19 89 VAL A O 1
ATOM 723 N N . ASP A 1 90 ? -13.055 -21.266 -16.375 1 96.5 90 ASP A N 1
ATOM 724 C CA . ASP A 1 90 ? -12.297 -20.812 -17.531 1 96.5 90 ASP A CA 1
ATOM 725 C C . ASP A 1 90 ? -12.844 -19.5 -18.078 1 96.5 90 ASP A C 1
ATOM 727 O O . ASP A 1 90 ? -12.086 -18.609 -18.438 1 96.5 90 ASP A O 1
ATOM 731 N N . LYS A 1 91 ? -14.102 -19.375 -18.141 1 98.06 91 LYS A N 1
ATOM 732 C CA . LYS A 1 91 ? -14.758 -18.172 -18.641 1 98.06 91 LYS A CA 1
ATOM 733 C C . LYS A 1 91 ? -14.383 -16.953 -17.781 1 98.06 91 LYS A C 1
ATOM 735 O O . LYS A 1 91 ? -14.008 -15.906 -18.312 1 98.06 91 LYS A O 1
ATOM 740 N N . HIS A 1 92 ? -14.492 -17.094 -16.484 1 97.56 92 HIS A N 1
ATOM 741 C CA . HIS A 1 92 ? -14.188 -15.984 -15.586 1 97.56 92 HIS A CA 1
ATOM 742 C C . HIS A 1 92 ? -12.695 -15.672 -15.586 1 97.56 92 HIS A C 1
ATOM 744 O O . HIS A 1 92 ? -12.305 -14.5 -15.508 1 97.56 92 HIS A O 1
ATOM 750 N N . LEU A 1 93 ? -11.852 -16.703 -15.648 1 94.38 93 LEU A N 1
ATOM 751 C CA . LEU A 1 93 ? -10.414 -16.469 -15.727 1 94.38 93 LEU A CA 1
ATOM 752 C C . LEU A 1 93 ? -10.047 -15.75 -17.016 1 94.38 93 LEU A C 1
ATOM 754 O O . LEU A 1 93 ? -9.18 -14.875 -17.016 1 94.38 93 LEU A O 1
ATOM 758 N N . SER A 1 94 ? -10.672 -16.109 -18.141 1 93.94 94 SER A N 1
ATOM 759 C CA . SER A 1 94 ? -10.445 -15.438 -19.406 1 93.94 94 SER A CA 1
ATOM 760 C C . SER A 1 94 ? -10.805 -13.953 -19.328 1 93.94 94 SER A C 1
ATOM 762 O O . SER A 1 94 ? -10.102 -13.109 -19.891 1 93.94 94 SER A O 1
ATOM 764 N N . ALA A 1 95 ? -11.898 -13.664 -18.656 1 95.56 95 ALA A N 1
ATOM 765 C CA . ALA A 1 95 ? -12.289 -12.273 -18.469 1 95.56 95 ALA A CA 1
ATOM 766 C C . ALA A 1 95 ? -11.234 -11.5 -17.688 1 95.56 95 ALA A C 1
ATOM 768 O O . ALA A 1 95 ? -10.867 -10.383 -18.062 1 95.56 95 ALA A O 1
ATOM 769 N N . LEU A 1 96 ? -10.703 -12.07 -16.609 1 93.75 96 LEU A N 1
ATOM 770 C CA . LEU A 1 96 ? -9.656 -11.453 -15.805 1 93.75 96 LEU A CA 1
ATOM 771 C C . LEU A 1 96 ? -8.398 -11.227 -16.641 1 93.75 96 LEU A C 1
ATOM 773 O O . LEU A 1 96 ? -7.77 -10.172 -16.547 1 93.75 96 LEU A O 1
ATOM 777 N N . GLU A 1 97 ? -8.023 -12.211 -17.375 1 89.94 97 GLU A N 1
ATOM 778 C CA . GLU A 1 97 ? -6.859 -12.102 -18.25 1 89.94 97 GLU A CA 1
ATOM 779 C C . GLU A 1 97 ? -7.031 -10.961 -19.25 1 89.94 97 GLU A C 1
ATOM 781 O O . GLU A 1 97 ? -6.086 -10.219 -19.531 1 89.94 97 GLU A O 1
ATOM 786 N N . GLY A 1 98 ? -8.234 -10.859 -19.812 1 92.38 98 GLY A N 1
ATOM 787 C CA . GLY A 1 98 ? -8.523 -9.75 -20.703 1 92.38 98 GLY A CA 1
ATOM 788 C C . GLY A 1 98 ? -8.383 -8.398 -20.031 1 92.38 98 GLY A C 1
ATOM 789 O O . GLY A 1 98 ? -7.84 -7.457 -20.625 1 92.38 98 GLY A O 1
ATOM 790 N N . ASP A 1 99 ? -8.844 -8.258 -18.781 1 93.31 99 ASP A N 1
ATOM 791 C CA . ASP A 1 99 ? -8.688 -7.035 -18 1 93.31 99 ASP A CA 1
ATOM 792 C C . ASP A 1 99 ? -7.215 -6.688 -17.797 1 93.31 99 ASP A C 1
ATOM 794 O O . ASP A 1 99 ? -6.812 -5.539 -18.016 1 93.31 99 ASP A O 1
ATOM 798 N N . LEU A 1 100 ? -6.473 -7.668 -17.406 1 90.81 100 LEU A N 1
ATOM 799 C CA . LEU A 1 100 ? -5.047 -7.465 -17.172 1 90.81 100 LEU A CA 1
ATOM 800 C C . LEU A 1 100 ? -4.34 -7.031 -18.453 1 90.81 100 LEU A C 1
ATOM 802 O O . LEU A 1 100 ? -3.484 -6.141 -18.422 1 90.81 100 LEU A O 1
ATOM 806 N N . ASP A 1 101 ? -4.711 -7.664 -19.531 1 89.62 101 ASP A N 1
ATOM 807 C CA . ASP A 1 101 ? -4.117 -7.309 -20.828 1 89.62 101 ASP A CA 1
ATOM 808 C C . ASP A 1 101 ? -4.367 -5.836 -21.156 1 89.62 101 ASP A C 1
ATOM 810 O O . ASP A 1 101 ? -3.459 -5.133 -21.594 1 89.62 101 ASP A O 1
ATOM 814 N N . ARG A 1 102 ? -5.555 -5.383 -20.922 1 94.38 102 ARG A N 1
ATOM 815 C CA . ARG A 1 102 ? -5.887 -3.994 -21.234 1 94.38 102 ARG A CA 1
ATOM 816 C C . ARG A 1 102 ? -5.141 -3.035 -20.312 1 94.38 102 ARG A C 1
ATOM 818 O O . ARG A 1 102 ? -4.648 -1.997 -20.766 1 94.38 102 ARG A O 1
ATOM 825 N N . VAL A 1 103 ? -5.004 -3.355 -19.047 1 93.69 103 VAL A N 1
ATOM 826 C CA . VAL A 1 103 ? -4.273 -2.512 -18.094 1 93.69 103 VAL A CA 1
ATOM 827 C C . VAL A 1 103 ? -2.801 -2.449 -18.5 1 93.69 103 VAL A C 1
ATOM 829 O O . VAL A 1 103 ? -2.205 -1.369 -18.531 1 93.69 103 VAL A O 1
ATOM 832 N N . ILE A 1 104 ? -2.217 -3.584 -18.859 1 91 104 ILE A N 1
ATOM 833 C CA . ILE A 1 104 ? -0.817 -3.658 -19.266 1 91 104 ILE A CA 1
ATOM 834 C C . ILE A 1 104 ? -0.607 -2.863 -20.547 1 91 104 ILE A C 1
ATOM 836 O O . ILE A 1 104 ? 0.361 -2.107 -20.672 1 91 104 ILE A O 1
ATOM 840 N N . ALA A 1 105 ? -1.512 -3.029 -21.469 1 92.75 105 ALA A N 1
ATOM 841 C CA . ALA A 1 105 ? -1.404 -2.344 -22.766 1 92.75 105 ALA A CA 1
ATOM 842 C C . ALA A 1 105 ? -1.411 -0.83 -22.578 1 92.75 105 ALA A C 1
ATOM 844 O O . ALA A 1 105 ? -0.741 -0.106 -23.312 1 92.75 105 ALA A O 1
ATOM 845 N N . ASP A 1 106 ? -2.17 -0.362 -21.594 1 96.12 106 ASP A N 1
ATOM 846 C CA . ASP A 1 106 ? -2.189 1.071 -21.312 1 96.12 106 ASP A CA 1
ATOM 847 C C . ASP A 1 106 ? -0.933 1.502 -20.562 1 96.12 106 ASP A C 1
ATOM 849 O O . ASP A 1 106 ? -0.423 2.604 -20.781 1 96.12 106 ASP A O 1
ATOM 853 N N . ALA A 1 107 ? -0.393 0.667 -19.719 1 95.38 107 ALA A N 1
ATOM 854 C CA . ALA A 1 107 ? 0.701 1.005 -18.812 1 95.38 107 ALA A CA 1
ATOM 855 C C . ALA A 1 107 ? 2.041 1.003 -19.547 1 95.38 107 ALA A C 1
ATOM 857 O O . ALA A 1 107 ? 2.932 1.791 -19.219 1 95.38 107 ALA A O 1
ATOM 858 N N . ILE A 1 108 ? 2.223 0.192 -20.531 1 94.38 108 ILE A N 1
ATOM 859 C CA . ILE A 1 108 ? 3.529 -0.056 -21.125 1 94.38 108 ILE A CA 1
ATOM 860 C C . ILE A 1 108 ? 4.02 1.205 -21.828 1 94.38 108 ILE A C 1
ATOM 862 O O . ILE A 1 108 ? 5.133 1.674 -21.578 1 94.38 108 ILE A O 1
ATOM 866 N N . PRO A 1 109 ? 3.195 1.855 -22.734 1 97.06 109 PRO A N 1
ATOM 867 C CA . PRO A 1 109 ? 3.717 3.07 -23.359 1 97.06 109 PRO A CA 1
ATOM 868 C C . PRO A 1 109 ? 4.039 4.168 -22.344 1 97.06 109 PRO A C 1
ATOM 870 O O . PRO A 1 109 ? 4.988 4.934 -22.547 1 97.06 109 PRO A O 1
ATOM 873 N N . ARG A 1 110 ? 3.289 4.289 -21.266 1 97.88 110 ARG A N 1
ATOM 874 C CA . ARG A 1 110 ? 3.57 5.246 -20.188 1 97.88 110 ARG A CA 1
ATOM 875 C C . ARG A 1 110 ? 4.898 4.934 -19.516 1 97.88 110 ARG A C 1
ATOM 877 O O . ARG A 1 110 ? 5.688 5.84 -19.234 1 97.88 110 ARG A O 1
ATOM 884 N N . THR A 1 111 ? 5.102 3.633 -19.281 1 96.69 111 THR A N 1
ATOM 885 C CA . THR A 1 111 ? 6.34 3.176 -18.641 1 96.69 111 THR A CA 1
ATOM 886 C C . THR A 1 111 ? 7.539 3.471 -19.547 1 96.69 111 THR A C 1
ATOM 888 O O . THR A 1 111 ? 8.578 3.941 -19.062 1 96.69 111 THR A O 1
ATOM 891 N N . VAL A 1 112 ? 7.363 3.213 -20.797 1 96.81 112 VAL A N 1
ATOM 892 C CA . VAL A 1 112 ? 8.438 3.449 -21.75 1 96.81 112 VAL A CA 1
ATOM 893 C C . VAL A 1 112 ? 8.781 4.938 -21.781 1 96.81 112 VAL A C 1
ATOM 895 O O . VAL A 1 112 ? 9.961 5.309 -21.734 1 96.81 112 VAL A O 1
ATOM 898 N N . ARG A 1 113 ? 7.746 5.816 -21.812 1 97.19 113 ARG A N 1
ATOM 899 C CA . ARG A 1 113 ? 7.988 7.254 -21.812 1 97.19 113 ARG A CA 1
ATOM 900 C C . ARG A 1 113 ? 8.719 7.68 -20.547 1 97.19 113 ARG A C 1
ATOM 902 O O . ARG A 1 113 ? 9.664 8.469 -20.594 1 97.19 113 ARG A O 1
ATOM 909 N N . LEU A 1 114 ? 8.383 7.148 -19.422 1 97.88 114 LEU A N 1
ATOM 910 C CA . LEU A 1 114 ? 9.016 7.492 -18.156 1 97.88 114 LEU A CA 1
ATOM 911 C C . LEU A 1 114 ? 10.453 6.977 -18.109 1 97.88 114 LEU A C 1
ATOM 913 O O . LEU A 1 114 ? 11.336 7.641 -17.562 1 97.88 114 LEU A O 1
ATOM 917 N N . ALA A 1 115 ? 10.648 5.809 -18.672 1 97.62 115 ALA A N 1
ATOM 918 C CA . ALA A 1 115 ? 11.969 5.195 -18.656 1 97.62 115 ALA A CA 1
ATOM 919 C C . ALA A 1 115 ? 12.984 6.051 -19.422 1 97.62 115 ALA A C 1
ATOM 921 O O . ALA A 1 115 ? 14.164 6.07 -19.078 1 97.62 115 ALA A O 1
ATOM 922 N N . THR A 1 116 ? 12.508 6.766 -20.375 1 97.06 116 THR A N 1
ATOM 923 C CA . THR A 1 116 ? 13.406 7.605 -21.156 1 97.06 116 THR A CA 1
ATOM 924 C C . THR A 1 116 ? 13.945 8.758 -20.312 1 97.06 116 THR A C 1
ATOM 926 O O . THR A 1 116 ? 14.977 9.344 -20.641 1 97.06 116 THR A O 1
ATOM 929 N N . LEU A 1 117 ? 13.281 9.047 -19.203 1 97.19 117 LEU A N 1
ATOM 930 C CA . LEU A 1 117 ? 13.672 10.172 -18.359 1 97.19 117 LEU A CA 1
ATOM 931 C C . LEU A 1 117 ? 14.688 9.734 -17.312 1 97.19 117 LEU A C 1
ATOM 933 O O . LEU A 1 117 ? 15.32 10.578 -16.672 1 97.19 117 LEU A O 1
ATOM 937 N N . LEU A 1 118 ? 14.883 8.453 -17.109 1 97.38 118 LEU A N 1
ATOM 938 C CA . LEU A 1 118 ? 15.773 7.949 -16.078 1 97.38 118 LEU A CA 1
ATOM 939 C C . LEU A 1 118 ? 17.234 8.031 -16.516 1 97.38 118 LEU A C 1
ATOM 941 O O . LEU A 1 118 ? 17.531 7.828 -17.703 1 97.38 118 LEU A O 1
ATOM 945 N N . THR A 1 119 ? 18.062 8.258 -15.523 1 96.12 119 THR A N 1
ATOM 946 C CA . THR A 1 119 ? 19.5 8.258 -15.82 1 96.12 119 THR A CA 1
ATOM 947 C C . THR A 1 119 ? 20.062 6.836 -15.766 1 96.12 119 THR A C 1
ATOM 949 O O . THR A 1 119 ? 19.422 5.93 -15.227 1 96.12 119 THR A O 1
ATOM 952 N N . ASP A 1 120 ? 21.297 6.66 -16.281 1 95.12 120 ASP A N 1
ATOM 953 C CA . ASP A 1 120 ? 21.984 5.375 -16.234 1 95.12 120 ASP A CA 1
ATOM 954 C C . ASP A 1 120 ? 22.219 4.93 -14.789 1 95.12 120 ASP A C 1
ATOM 956 O O . ASP A 1 120 ? 22.094 3.742 -14.477 1 95.12 120 ASP A O 1
ATOM 960 N N . GLN A 1 121 ? 22.516 5.918 -14.055 1 94.38 121 GLN A N 1
ATOM 961 C CA . GLN A 1 121 ? 22.797 5.621 -12.648 1 94.38 121 GLN A CA 1
ATOM 962 C C . GLN A 1 121 ? 21.531 5.129 -11.938 1 94.38 121 GLN A C 1
ATOM 964 O O . GLN A 1 121 ? 21.594 4.215 -11.109 1 94.38 121 GLN A O 1
ATOM 969 N N . GLN A 1 122 ? 20.438 5.75 -12.273 1 95.31 122 GLN A N 1
ATOM 970 C CA . GLN A 1 122 ? 19.172 5.328 -11.68 1 95.31 122 GLN A CA 1
ATOM 971 C C . GLN A 1 122 ? 18.812 3.902 -12.094 1 95.31 122 GLN A C 1
ATOM 973 O O . GLN A 1 122 ? 18.391 3.098 -11.258 1 95.31 122 GLN A O 1
ATOM 978 N N . PHE A 1 123 ? 19.031 3.553 -13.32 1 96.81 123 PHE A N 1
ATOM 979 C CA . PHE A 1 123 ? 18.781 2.195 -13.789 1 96.81 123 PHE A CA 1
ATOM 980 C C . PHE A 1 123 ? 19.719 1.206 -13.102 1 96.81 123 PHE A C 1
ATOM 982 O O . PHE A 1 123 ? 19.297 0.131 -12.68 1 96.81 123 PHE A O 1
ATOM 989 N N . ALA A 1 124 ? 20.953 1.566 -13.023 1 95.19 124 ALA A N 1
ATOM 990 C CA . ALA A 1 124 ? 21.953 0.677 -12.453 1 95.19 124 ALA A CA 1
ATOM 991 C C . ALA A 1 124 ? 21.641 0.362 -10.992 1 95.19 124 ALA A C 1
ATOM 993 O O . ALA A 1 124 ? 21.75 -0.79 -10.562 1 95.19 124 ALA A O 1
ATOM 994 N N . LYS A 1 125 ? 21.266 1.423 -10.336 1 92.56 125 LYS A N 1
ATOM 995 C CA . LYS A 1 125 ? 20.922 1.224 -8.93 1 92.56 125 LYS A CA 1
ATOM 996 C C . LYS A 1 125 ? 19.719 0.294 -8.789 1 92.56 125 LYS A C 1
ATOM 998 O O . LYS A 1 125 ? 19.75 -0.634 -7.977 1 92.56 125 LYS A O 1
ATOM 1003 N N . PHE A 1 126 ? 18.719 0.557 -9.547 1 95.81 126 PHE A N 1
ATOM 1004 C CA . PHE A 1 126 ? 17.5 -0.259 -9.508 1 95.81 126 PHE A CA 1
ATOM 1005 C C . PHE A 1 126 ? 17.812 -1.712 -9.836 1 95.81 126 PHE A C 1
ATOM 1007 O O . PHE A 1 126 ? 17.453 -2.619 -9.094 1 95.81 126 PHE A O 1
ATOM 1014 N N . LEU A 1 127 ? 18.531 -1.928 -10.906 1 96.25 127 LEU A N 1
ATOM 1015 C CA . LEU A 1 127 ? 18.859 -3.275 -11.352 1 96.25 127 LEU A CA 1
ATOM 1016 C C . LEU A 1 127 ? 19.75 -3.98 -10.328 1 96.25 127 LEU A C 1
ATOM 1018 O O . LEU A 1 127 ? 19.578 -5.176 -10.078 1 96.25 127 LEU A O 1
ATOM 1022 N N . GLY A 1 128 ? 20.703 -3.205 -9.805 1 93.81 128 GLY A N 1
ATOM 1023 C CA . GLY A 1 128 ? 21.562 -3.775 -8.773 1 93.81 128 GLY A CA 1
ATOM 1024 C C . GLY A 1 128 ? 20.781 -4.297 -7.578 1 93.81 128 GLY A C 1
ATOM 1025 O O . GLY A 1 128 ? 21.031 -5.398 -7.094 1 93.81 128 GLY A O 1
ATOM 1026 N N . ASP A 1 129 ? 19.797 -3.545 -7.184 1 90.56 129 ASP A N 1
ATOM 1027 C CA . ASP A 1 129 ? 18.969 -3.947 -6.059 1 90.56 129 ASP A CA 1
ATOM 1028 C C . ASP A 1 129 ? 18.125 -5.18 -6.406 1 90.56 129 ASP A C 1
ATOM 1030 O O . ASP A 1 129 ? 18.016 -6.102 -5.594 1 90.56 129 ASP A O 1
ATOM 1034 N N . ARG A 1 130 ? 17.578 -5.227 -7.574 1 94.44 130 ARG A N 1
ATOM 1035 C CA . ARG A 1 130 ? 16.75 -6.348 -8 1 94.44 130 ARG A CA 1
ATOM 1036 C C . ARG A 1 130 ? 17.562 -7.629 -8.109 1 94.44 130 ARG A C 1
ATOM 1038 O O . ARG A 1 130 ? 17.109 -8.703 -7.703 1 94.44 130 ARG A O 1
ATOM 1045 N N . ARG A 1 131 ? 18.688 -7.5 -8.586 1 93.81 131 ARG A N 1
ATOM 1046 C CA . ARG A 1 131 ? 19.562 -8.664 -8.758 1 93.81 131 ARG A CA 1
ATOM 1047 C C . ARG A 1 131 ? 20.016 -9.211 -7.402 1 93.81 131 ARG A C 1
ATOM 1049 O O . ARG A 1 131 ? 20.094 -10.43 -7.219 1 93.81 131 ARG A O 1
ATOM 1056 N N . LYS A 1 132 ? 20.312 -8.305 -6.578 1 90.94 132 LYS A N 1
ATOM 1057 C CA . LYS A 1 132 ? 20.688 -8.75 -5.242 1 90.94 132 LYS A CA 1
ATOM 1058 C C . LYS A 1 132 ? 19.547 -9.5 -4.566 1 90.94 132 LYS A C 1
ATOM 1060 O O . LYS A 1 132 ? 19.766 -10.555 -3.963 1 90.94 132 LYS A O 1
ATOM 1065 N N . LYS A 1 133 ? 18.438 -9.016 -4.684 1 90.81 133 LYS A N 1
ATOM 1066 C CA . LYS A 1 133 ? 17.266 -9.664 -4.078 1 90.81 133 LYS A CA 1
ATOM 1067 C C . LYS A 1 133 ? 17.016 -11.031 -4.695 1 90.81 133 LYS A C 1
ATOM 1069 O O . LYS A 1 133 ? 16.719 -11.992 -3.986 1 90.81 133 LYS A O 1
ATOM 1074 N N . LEU A 1 134 ? 17.125 -11.094 -5.953 1 93.38 134 LEU A N 1
ATOM 1075 C CA . LEU A 1 134 ? 16.953 -12.383 -6.629 1 93.38 134 LEU A CA 1
ATOM 1076 C C . LEU A 1 134 ? 18.016 -13.375 -6.18 1 93.38 134 LEU A C 1
ATOM 1078 O O . LEU A 1 134 ? 17.703 -14.547 -5.934 1 93.38 134 LEU A O 1
ATOM 1082 N N . ALA A 1 135 ? 19.234 -12.93 -6.082 1 94.25 135 ALA A N 1
ATOM 1083 C CA . ALA A 1 135 ? 20.312 -13.797 -5.637 1 94.25 135 ALA A CA 1
ATOM 1084 C C . ALA A 1 135 ? 20.047 -14.336 -4.234 1 94.25 135 ALA A C 1
ATOM 1086 O O . ALA A 1 135 ? 20.312 -15.508 -3.953 1 94.25 135 ALA A O 1
ATOM 1087 N N . ASP A 1 136 ? 19.516 -13.461 -3.451 1 89.31 136 ASP A N 1
ATOM 1088 C CA . ASP A 1 136 ? 19.172 -13.875 -2.094 1 89.31 136 ASP A CA 1
ATOM 1089 C C . ASP A 1 136 ? 18.062 -14.93 -2.1 1 89.31 136 ASP A C 1
ATOM 1091 O O . ASP A 1 136 ? 18.109 -15.891 -1.33 1 89.31 136 ASP A O 1
ATOM 1095 N N . LYS A 1 137 ? 17.125 -14.75 -2.912 1 91.88 137 LYS A N 1
ATOM 1096 C CA . LYS A 1 137 ? 16.047 -15.727 -3.031 1 91.88 137 LYS A CA 1
ATOM 1097 C C . LYS A 1 137 ? 16.562 -17.062 -3.545 1 91.88 137 LYS A C 1
ATOM 1099 O O . LYS A 1 137 ? 16.172 -18.125 -3.037 1 91.88 137 LYS A O 1
ATOM 1104 N N . GLN A 1 138 ? 17.391 -16.953 -4.504 1 95.06 138 GLN A N 1
ATOM 1105 C CA . GLN A 1 138 ? 17.969 -18.156 -5.074 1 95.06 138 GLN A CA 1
ATOM 1106 C C . GLN A 1 138 ? 18.797 -18.906 -4.039 1 95.06 138 GLN A C 1
ATOM 1108 O O . GLN A 1 138 ? 18.703 -20.125 -3.912 1 95.06 138 GLN A O 1
ATOM 1113 N N . ALA A 1 139 ? 19.578 -18.203 -3.34 1 94.12 139 ALA A N 1
ATOM 1114 C CA . ALA A 1 139 ? 20.422 -18.812 -2.307 1 94.12 139 ALA A CA 1
ATOM 1115 C C . ALA A 1 139 ? 19.562 -19.438 -1.21 1 94.12 139 ALA A C 1
ATOM 1117 O O . ALA A 1 139 ? 19.859 -20.547 -0.752 1 94.12 139 ALA A O 1
ATOM 1118 N N . SER A 1 140 ? 18.562 -18.734 -0.842 1 91.81 140 SER A N 1
ATOM 1119 C CA . SER A 1 140 ? 17.656 -19.25 0.182 1 91.81 140 SER A CA 1
ATOM 1120 C C . SER A 1 140 ? 16.953 -20.516 -0.288 1 91.81 140 SER A C 1
ATOM 1122 O O . SER A 1 140 ? 16.812 -21.469 0.471 1 91.81 140 SER A O 1
ATOM 1124 N N . PHE A 1 141 ? 16.516 -20.531 -1.486 1 93.75 141 PHE A N 1
ATOM 1125 C CA . PHE A 1 141 ? 15.828 -21.703 -2.037 1 93.75 141 PHE A CA 1
ATOM 1126 C C . PHE A 1 141 ? 16.766 -22.891 -2.115 1 93.75 141 PHE A C 1
ATOM 1128 O O . PHE A 1 141 ? 16.359 -24.031 -1.842 1 93.75 141 PHE A O 1
ATOM 1135 N N . LYS A 1 142 ? 18.016 -22.641 -2.43 1 94.81 142 LYS A N 1
ATOM 1136 C CA . LYS A 1 142 ? 19.016 -23.703 -2.521 1 94.81 142 LYS A CA 1
ATOM 1137 C C . LYS A 1 142 ? 19.328 -24.281 -1.144 1 94.81 142 LYS A C 1
ATOM 1139 O O . LYS A 1 142 ? 19.578 -25.469 -1.01 1 94.81 142 LYS A O 1
ATOM 1144 N N . ARG A 1 143 ? 19.266 -23.469 -0.172 1 93.12 143 ARG A N 1
ATOM 1145 C CA . ARG A 1 143 ? 19.641 -23.875 1.175 1 93.12 143 ARG A CA 1
ATOM 1146 C C . ARG A 1 143 ? 18.469 -24.516 1.909 1 93.12 143 ARG A C 1
ATOM 1148 O O . ARG A 1 143 ? 18.672 -25.266 2.871 1 93.12 143 ARG A O 1
ATOM 1155 N N . SER A 1 144 ? 17.328 -24.172 1.473 1 92.94 144 SER A N 1
ATOM 1156 C CA . SER A 1 144 ? 16.141 -24.672 2.16 1 92.94 144 SER A CA 1
ATOM 1157 C C . SER A 1 144 ? 15.797 -26.078 1.721 1 92.94 144 SER A C 1
ATOM 1159 O O . SER A 1 144 ? 15.953 -26.438 0.548 1 92.94 144 SER A O 1
ATOM 1161 N N . SER A 1 145 ? 15.203 -26.828 2.734 1 95.62 145 SER A N 1
ATOM 1162 C CA . SER A 1 145 ? 14.703 -28.156 2.377 1 95.62 145 SER A CA 1
ATOM 1163 C C . SER A 1 145 ? 13.344 -28.062 1.686 1 95.62 145 SER A C 1
ATOM 1165 O O . SER A 1 145 ? 12.625 -27.078 1.847 1 95.62 145 SER A O 1
ATOM 1167 N N . ARG A 1 146 ? 13.023 -29.078 0.968 1 96.69 146 ARG A N 1
ATOM 1168 C CA . ARG A 1 146 ? 11.711 -29.156 0.332 1 96.69 146 ARG A CA 1
ATOM 1169 C C . ARG A 1 146 ? 10.594 -29.016 1.361 1 96.69 146 ARG A C 1
ATOM 1171 O O . ARG A 1 146 ? 9.633 -28.281 1.142 1 96.69 146 ARG A O 1
ATOM 1178 N N . ASP A 1 147 ? 10.758 -29.641 2.453 1 96.62 147 ASP A N 1
ATOM 1179 C CA . ASP A 1 147 ? 9.727 -29.625 3.488 1 96.62 147 ASP A CA 1
ATOM 1180 C C . ASP A 1 147 ? 9.539 -28.219 4.047 1 96.62 147 ASP A C 1
ATOM 1182 O O . ASP A 1 147 ? 8.406 -27.812 4.316 1 96.62 147 ASP A O 1
ATOM 1186 N N . GLU A 1 148 ? 10.594 -27.516 4.203 1 94.06 148 GLU A N 1
ATOM 1187 C CA . GLU A 1 148 ? 10.508 -26.141 4.691 1 94.06 148 GLU A CA 1
ATOM 1188 C C . GLU A 1 148 ? 9.773 -25.25 3.699 1 94.06 148 GLU A C 1
ATOM 1190 O O . GLU A 1 148 ? 8.93 -24.438 4.094 1 94.06 148 GLU A O 1
ATOM 1195 N N . GLU A 1 149 ? 10.094 -25.453 2.457 1 95.81 149 GLU A N 1
ATOM 1196 C CA . GLU A 1 149 ? 9.43 -24.672 1.426 1 95.81 149 GLU A CA 1
ATOM 1197 C C . GLU A 1 149 ? 7.938 -24.984 1.36 1 95.81 149 GLU A C 1
ATOM 1199 O O . GLU A 1 149 ? 7.102 -24.078 1.294 1 95.81 149 GLU A O 1
ATOM 1204 N N . LEU A 1 150 ? 7.598 -26.25 1.395 1 97.62 150 LEU A N 1
ATOM 1205 C CA . LEU A 1 150 ? 6.203 -26.672 1.317 1 97.62 150 LEU A CA 1
ATOM 1206 C C . LEU A 1 150 ? 5.41 -26.141 2.51 1 97.62 150 LEU A C 1
ATOM 1208 O O . LEU A 1 150 ? 4.254 -25.75 2.365 1 97.62 150 LEU A O 1
ATOM 1212 N N . LYS A 1 151 ? 6.027 -26.188 3.639 1 95.56 151 LYS A N 1
ATOM 1213 C CA . LYS A 1 151 ? 5.375 -25.656 4.832 1 95.56 151 LYS A CA 1
ATOM 1214 C C . LYS A 1 151 ? 5.059 -24.172 4.672 1 95.56 151 LYS A C 1
ATOM 1216 O O . LYS A 1 151 ? 3.945 -23.734 4.961 1 95.56 151 LYS A O 1
ATOM 1221 N N . ASP A 1 152 ? 6.02 -23.422 4.211 1 91.88 152 ASP A N 1
ATOM 1222 C CA . ASP A 1 152 ? 5.84 -21.984 3.992 1 91.88 152 ASP A CA 1
ATOM 1223 C C . ASP A 1 152 ? 4.75 -21.719 2.951 1 91.88 152 ASP A C 1
ATOM 1225 O O . ASP A 1 152 ? 3.861 -20.891 3.172 1 91.88 152 ASP A O 1
ATOM 1229 N N . PHE A 1 153 ? 4.84 -22.469 1.864 1 94.56 153 PHE A N 1
ATOM 1230 C CA . PHE A 1 153 ? 3.854 -22.297 0.804 1 94.56 153 PHE A CA 1
ATOM 1231 C C . PHE A 1 153 ? 2.459 -22.656 1.298 1 94.56 153 PHE A C 1
ATOM 1233 O O . PHE A 1 153 ? 1.478 -22 0.948 1 94.56 153 PHE A O 1
ATOM 1240 N N . THR A 1 154 ? 2.355 -23.688 2.1 1 97.31 154 THR A N 1
ATOM 1241 C CA . THR A 1 154 ? 1.078 -24.125 2.65 1 97.31 154 THR A CA 1
ATOM 1242 C C . THR A 1 154 ? 0.48 -23.047 3.551 1 97.31 154 THR A C 1
ATOM 1244 O O . THR A 1 154 ? -0.707 -22.734 3.445 1 97.31 154 THR A O 1
ATOM 1247 N N . GLU A 1 155 ? 1.269 -22.5 4.363 1 92.94 155 GLU A N 1
ATOM 1248 C CA . GLU A 1 155 ? 0.812 -21.438 5.254 1 92.94 155 GLU A CA 1
ATOM 1249 C C . GLU A 1 155 ? 0.295 -20.25 4.461 1 92.94 155 GLU A C 1
ATOM 1251 O O . GLU A 1 155 ? -0.767 -19.703 4.77 1 92.94 155 GLU A O 1
ATOM 1256 N N . LYS A 1 156 ? 1.021 -19.875 3.506 1 91.62 156 LYS A N 1
ATOM 1257 C CA . LYS A 1 156 ? 0.643 -18.734 2.688 1 91.62 156 LYS A CA 1
ATOM 1258 C C . LYS A 1 156 ? -0.64 -19.016 1.907 1 91.62 156 LYS A C 1
ATOM 1260 O O . LYS A 1 156 ? -1.515 -18.141 1.812 1 91.62 156 LYS A O 1
ATOM 1265 N N . MET A 1 157 ? -0.769 -20.203 1.395 1 95.31 157 MET A N 1
ATOM 1266 C CA . MET A 1 157 ? -1.977 -20.562 0.659 1 95.31 157 MET A CA 1
ATOM 1267 C C . MET A 1 157 ? -3.186 -20.609 1.588 1 95.31 157 MET A C 1
ATOM 1269 O O . MET A 1 157 ? -4.266 -20.141 1.231 1 95.31 157 MET A O 1
ATOM 1273 N N . ASN A 1 158 ? -3.006 -21.188 2.744 1 95.75 158 ASN A N 1
ATOM 1274 C CA . ASN A 1 158 ? -4.105 -21.25 3.701 1 95.75 158 ASN A CA 1
ATOM 1275 C C . ASN A 1 158 ? -4.562 -19.844 4.105 1 95.75 158 ASN A C 1
ATOM 1277 O O . ASN A 1 158 ? -5.762 -19.594 4.246 1 95.75 158 ASN A O 1
ATOM 1281 N N . LYS A 1 159 ? -3.639 -18.984 4.27 1 90.06 159 LYS A N 1
ATOM 1282 C CA . LYS A 1 159 ? -3.98 -17.594 4.578 1 90.06 159 LYS A CA 1
ATOM 1283 C C . LYS A 1 159 ? -4.773 -16.969 3.441 1 90.06 159 LYS A C 1
ATOM 1285 O O . LYS A 1 159 ? -5.777 -16.281 3.68 1 90.06 159 LYS A O 1
ATOM 1290 N N . ARG A 1 160 ? -4.34 -17.172 2.258 1 93.12 160 ARG A N 1
ATOM 1291 C CA . ARG A 1 160 ? -5.035 -16.641 1.088 1 93.12 160 ARG A CA 1
ATOM 1292 C C . ARG A 1 160 ? -6.449 -17.219 0.994 1 93.12 160 ARG A C 1
ATOM 1294 O O . ARG A 1 160 ? -7.41 -16.484 0.778 1 93.12 160 ARG A O 1
ATOM 1301 N N . LEU A 1 161 ? -6.582 -18.469 1.168 1 96.25 161 LEU A N 1
ATOM 1302 C CA . LEU A 1 161 ? -7.883 -19.125 1.069 1 96.25 161 LEU A CA 1
ATOM 1303 C C . LEU A 1 161 ? -8.812 -18.641 2.178 1 96.25 161 LEU A C 1
ATOM 1305 O O . LEU A 1 161 ? -10.008 -18.453 1.946 1 96.25 161 LEU A O 1
ATOM 1309 N N . ALA A 1 162 ? -8.266 -18.5 3.332 1 92.81 162 ALA A N 1
ATOM 1310 C CA . ALA A 1 162 ? -9.094 -18.031 4.441 1 92.81 162 ALA A CA 1
ATOM 1311 C C . ALA A 1 162 ? -9.695 -16.672 4.141 1 92.81 162 ALA A C 1
ATOM 1313 O O . ALA A 1 162 ? -10.82 -16.375 4.551 1 92.81 162 ALA A O 1
ATOM 1314 N N . PHE A 1 163 ? -9.016 -15.859 3.521 1 89.5 163 PHE A N 1
ATOM 1315 C CA . PHE A 1 163 ? -9.555 -14.57 3.117 1 89.5 163 PHE A CA 1
ATOM 1316 C C . PHE A 1 163 ? -10.719 -14.75 2.143 1 89.5 163 PHE A C 1
ATOM 1318 O O . PHE A 1 163 ? -11.781 -14.148 2.316 1 89.5 163 PHE A O 1
ATOM 1325 N N . TRP A 1 164 ? -10.531 -15.578 1.183 1 93.12 164 TRP A N 1
ATOM 1326 C CA . TRP A 1 164 ? -11.484 -15.68 0.081 1 93.12 164 TRP A CA 1
ATOM 1327 C C . TRP A 1 164 ? -12.688 -16.531 0.478 1 93.12 164 TRP A C 1
ATOM 1329 O O . TRP A 1 164 ? -13.82 -16.219 0.096 1 93.12 164 TRP A O 1
ATOM 1339 N N . ILE A 1 165 ? -12.461 -17.531 1.298 1 95.94 165 ILE A N 1
ATOM 1340 C CA . ILE A 1 165 ? -13.57 -18.453 1.519 1 95.94 165 ILE A CA 1
ATOM 1341 C C . ILE A 1 165 ? -13.906 -18.516 3.008 1 95.94 165 ILE A C 1
ATOM 1343 O O . ILE A 1 165 ? -14.75 -19.312 3.432 1 95.94 165 ILE A O 1
ATOM 1347 N N . GLY A 1 166 ? -13.25 -17.703 3.766 1 91.69 166 GLY A N 1
ATOM 1348 C CA . GLY A 1 166 ? -13.586 -17.547 5.172 1 91.69 166 GLY A CA 1
ATOM 1349 C C . GLY A 1 166 ? -12.773 -18.453 6.082 1 91.69 166 GLY A C 1
ATOM 1350 O O . GLY A 1 166 ? -12.219 -18 7.082 1 91.69 166 GLY A O 1
ATOM 1351 N N . SER A 1 167 ? -12.758 -19.766 5.812 1 93.94 167 SER A N 1
ATOM 1352 C CA . SER A 1 167 ? -11.969 -20.75 6.539 1 93.94 167 SER A CA 1
ATOM 1353 C C . SER A 1 167 ? -11.602 -21.922 5.645 1 93.94 167 SER A C 1
ATOM 1355 O O . SER A 1 167 ? -12.305 -22.219 4.676 1 93.94 167 SER A O 1
ATOM 1357 N N . VAL A 1 168 ? -10.5 -22.5 6.059 1 97.25 168 VAL A N 1
ATOM 1358 C CA . VAL A 1 168 ? -10.086 -23.703 5.324 1 97.25 168 VAL A CA 1
ATOM 1359 C C . VAL A 1 168 ? -10.375 -24.938 6.156 1 97.25 168 VAL A C 1
ATOM 1361 O O . VAL A 1 168 ? -9.953 -25.031 7.312 1 97.25 168 VAL A O 1
ATOM 1364 N N . LYS A 1 169 ? -11.109 -25.859 5.539 1 97.31 169 LYS A N 1
ATOM 1365 C CA . LYS A 1 169 ? -11.461 -27.094 6.25 1 97.31 169 LYS A CA 1
ATOM 1366 C C . LYS A 1 169 ? -10.398 -28.172 6.039 1 97.31 169 LYS A C 1
ATOM 1368 O O . LYS A 1 169 ? -9.75 -28.219 4.992 1 97.31 169 LYS A O 1
ATOM 1373 N N . PRO A 1 170 ? -10.328 -29.094 7.059 1 96.5 170 PRO A N 1
ATOM 1374 C CA . PRO A 1 170 ? -9.359 -30.172 6.93 1 96.5 170 PRO A CA 1
ATOM 1375 C C . PRO A 1 170 ? -9.547 -30.984 5.648 1 96.5 170 PRO A C 1
ATOM 1377 O O . PRO A 1 170 ? -8.57 -31.453 5.055 1 96.5 170 PRO A O 1
ATOM 1380 N N . ALA A 1 171 ? -10.734 -31.125 5.191 1 95.94 171 ALA A N 1
ATOM 1381 C CA . ALA A 1 171 ? -11.039 -31.906 3.992 1 95.94 171 ALA A CA 1
ATOM 1382 C C . ALA A 1 171 ? -10.422 -31.266 2.752 1 95.94 171 ALA A C 1
ATOM 1384 O O . ALA A 1 171 ? -10.297 -31.906 1.709 1 95.94 171 ALA A O 1
ATOM 1385 N N . GLN A 1 172 ? -10.016 -30.016 2.863 1 98.12 172 GLN A N 1
ATOM 1386 C CA . GLN A 1 172 ? -9.461 -29.297 1.722 1 98.12 172 GLN A CA 1
ATOM 1387 C C . GLN A 1 172 ? -7.934 -29.391 1.716 1 98.12 172 GLN A C 1
ATOM 1389 O O . GLN A 1 172 ? -7.285 -28.922 0.778 1 98.12 172 GLN A O 1
ATOM 1394 N N . ALA A 1 173 ? -7.328 -30 2.699 1 97.56 173 ALA A N 1
ATOM 1395 C CA . ALA A 1 173 ? -5.879 -30.078 2.865 1 97.56 173 ALA A CA 1
ATOM 1396 C C . ALA A 1 173 ? -5.227 -30.75 1.659 1 97.56 173 ALA A C 1
ATOM 1398 O O . ALA A 1 173 ? -4.195 -30.281 1.166 1 97.56 173 ALA A O 1
ATOM 1399 N N . PRO A 1 174 ? -5.836 -31.812 1.104 1 97.69 174 PRO A N 1
ATOM 1400 C CA . PRO A 1 174 ? -5.203 -32.438 -0.065 1 97.69 174 PRO A CA 1
ATOM 1401 C C . PRO A 1 174 ? -5.191 -31.516 -1.284 1 97.69 174 PRO A C 1
ATOM 1403 O O . PRO A 1 174 ? -4.262 -31.562 -2.094 1 97.69 174 PRO A O 1
ATOM 1406 N N . LEU A 1 175 ? -6.184 -30.75 -1.416 1 98.06 175 LEU A N 1
ATOM 1407 C CA . LEU A 1 175 ? -6.234 -29.797 -2.516 1 98.06 175 LEU A CA 1
ATOM 1408 C C . LEU A 1 175 ? -5.145 -28.734 -2.363 1 98.06 175 LEU A C 1
ATOM 1410 O O . LEU A 1 175 ? -4.484 -28.375 -3.34 1 98.06 175 LEU A O 1
ATOM 1414 N N . VAL A 1 176 ? -4.988 -28.234 -1.164 1 98.19 176 VAL A N 1
ATOM 1415 C CA . VAL A 1 176 ? -3.932 -27.266 -0.882 1 98.19 176 VAL A CA 1
ATOM 1416 C C . VAL A 1 176 ? -2.568 -27.891 -1.155 1 98.19 176 VAL A C 1
ATOM 1418 O O . VAL A 1 176 ? -1.703 -27.266 -1.776 1 98.19 176 VAL A O 1
ATOM 1421 N N . ALA A 1 177 ? -2.43 -29.109 -0.748 1 98.25 177 ALA A N 1
ATOM 1422 C CA . ALA A 1 177 ? -1.17 -29.828 -0.945 1 98.25 177 ALA A CA 1
ATOM 1423 C C . ALA A 1 177 ? -0.831 -29.938 -2.428 1 98.25 177 ALA A C 1
ATOM 1425 O O . ALA A 1 177 ? 0.325 -29.766 -2.822 1 98.25 177 ALA A O 1
ATOM 1426 N N . ARG A 1 178 ? -1.793 -30.188 -3.217 1 97.25 178 ARG A N 1
ATOM 1427 C CA . ARG A 1 178 ? -1.579 -30.297 -4.656 1 97.25 178 ARG A CA 1
ATOM 1428 C C . ARG A 1 178 ? -1.082 -28.984 -5.242 1 97.25 178 ARG A C 1
ATOM 1430 O O . ARG A 1 178 ? -0.162 -28.969 -6.062 1 97.25 178 ARG A O 1
ATOM 1437 N N . TRP A 1 179 ? -1.688 -27.953 -4.852 1 95.81 179 TRP A N 1
ATOM 1438 C CA . TRP A 1 179 ? -1.271 -26.641 -5.328 1 95.81 179 TRP A CA 1
ATOM 1439 C C . TRP A 1 179 ? 0.159 -26.328 -4.895 1 95.81 179 TRP A C 1
ATOM 1441 O O . TRP A 1 179 ? 0.97 -25.859 -5.699 1 95.81 179 TRP A O 1
ATOM 1451 N N . VAL A 1 180 ? 0.41 -26.547 -3.65 1 96.06 180 VAL A N 1
ATOM 1452 C CA . VAL A 1 180 ? 1.692 -26.203 -3.047 1 96.06 180 VAL A CA 1
ATOM 1453 C C . VAL A 1 180 ? 2.805 -27.031 -3.688 1 96.06 180 VAL A C 1
ATOM 1455 O O . VAL A 1 180 ? 3.914 -26.531 -3.895 1 96.06 180 VAL A O 1
ATOM 1458 N N . GLU A 1 181 ? 2.562 -28.219 -4 1 96.19 181 GLU A N 1
ATOM 1459 C CA . GLU A 1 181 ? 3.527 -29.047 -4.707 1 96.19 181 GLU A CA 1
ATOM 1460 C C . GLU A 1 181 ? 3.848 -28.484 -6.086 1 96.19 181 GLU A C 1
ATOM 1462 O O . GLU A 1 181 ? 5.008 -28.453 -6.496 1 96.19 181 GLU A O 1
ATOM 1467 N N . TRP A 1 182 ? 2.818 -28.156 -6.656 1 91.25 182 TRP A N 1
ATOM 1468 C CA . TRP A 1 182 ? 2.994 -27.562 -7.973 1 91.25 182 TRP A CA 1
ATOM 1469 C C . TRP A 1 182 ? 3.785 -26.25 -7.875 1 91.25 182 TRP A C 1
ATOM 1471 O O . TRP A 1 182 ? 4.688 -26.016 -8.68 1 91.25 182 TRP A O 1
ATOM 1481 N N . GLN A 1 183 ? 3.436 -25.422 -6.926 1 90.94 183 GLN A N 1
ATOM 1482 C CA . GLN A 1 183 ? 4.16 -24.172 -6.691 1 90.94 183 GLN A CA 1
ATOM 1483 C C . GLN A 1 183 ? 5.645 -24.438 -6.449 1 90.94 183 GLN A C 1
ATOM 1485 O O . GLN A 1 183 ? 6.5 -23.734 -6.984 1 90.94 183 GLN A O 1
ATOM 1490 N N . TYR A 1 184 ? 5.926 -25.42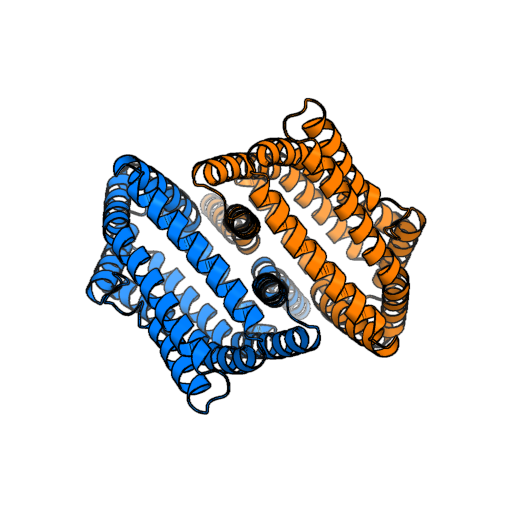2 -5.68 1 93.12 184 TYR A N 1
ATOM 1491 C CA . TYR A 1 184 ? 7.309 -25.781 -5.395 1 93.12 184 TYR A CA 1
ATOM 1492 C C . TYR A 1 184 ? 8.047 -26.156 -6.672 1 93.12 184 TYR A C 1
ATOM 1494 O O . TYR A 1 184 ? 9.18 -25.719 -6.898 1 93.12 184 TYR A O 1
ATOM 1502 N N . GLU A 1 185 ? 7.402 -26.922 -7.477 1 90.56 185 GLU A N 1
ATOM 1503 C CA . GLU A 1 185 ? 8 -27.375 -8.727 1 90.56 185 GLU A CA 1
ATOM 1504 C C . GLU A 1 185 ? 8.352 -26.203 -9.633 1 90.56 185 GLU A C 1
ATOM 1506 O O . GLU A 1 185 ? 9.336 -26.25 -10.367 1 90.56 185 GLU A O 1
ATOM 1511 N N . LEU A 1 186 ? 7.543 -25.219 -9.523 1 87.88 186 LEU A N 1
ATOM 1512 C CA . LEU A 1 186 ? 7.68 -24.125 -10.477 1 87.88 186 LEU A CA 1
ATOM 1513 C C . LEU A 1 186 ? 8.555 -23.016 -9.906 1 87.88 186 LEU A C 1
ATOM 1515 O O . LEU A 1 186 ? 8.953 -22.109 -10.625 1 87.88 186 LEU A O 1
ATOM 1519 N N . TYR A 1 187 ? 8.914 -23.109 -8.664 1 90.56 187 TYR A N 1
ATOM 1520 C CA . TYR A 1 187 ? 9.586 -21.984 -8.016 1 90.56 187 TYR A CA 1
ATOM 1521 C C . TYR A 1 187 ? 10.992 -21.797 -8.578 1 90.56 187 TYR A C 1
ATOM 1523 O O . TYR A 1 187 ? 11.406 -20.672 -8.875 1 90.56 187 TYR A O 1
ATOM 1531 N N . GLY A 1 188 ? 11.727 -22.812 -8.695 1 89.25 188 GLY A N 1
ATOM 1532 C CA . GLY A 1 188 ? 13.047 -22.734 -9.289 1 89.25 188 GLY A CA 1
ATOM 1533 C C . GLY A 1 188 ? 13.047 -22.125 -10.68 1 89.25 188 GLY A C 1
ATOM 1534 O O . GLY A 1 188 ? 13.695 -21.094 -10.914 1 89.25 188 GLY A O 1
ATOM 1535 N N . PRO A 1 189 ? 12.25 -22.734 -11.539 1 87.56 189 PRO A N 1
ATOM 1536 C CA . PRO A 1 189 ? 12.125 -22.172 -12.883 1 87.56 189 PRO A CA 1
ATOM 1537 C C . PRO A 1 189 ? 11.695 -20.703 -12.859 1 87.56 189 PRO A C 1
ATOM 1539 O O . PRO A 1 189 ? 12.125 -19.906 -13.703 1 87.56 189 PRO A O 1
ATOM 1542 N N . TRP A 1 190 ? 10.875 -20.359 -11.906 1 88.12 190 TRP A N 1
ATOM 1543 C CA . TRP A 1 190 ? 10.43 -18.969 -11.781 1 88.12 190 TRP A CA 1
ATOM 1544 C C . TRP A 1 190 ? 11.586 -18.047 -11.422 1 88.12 190 TRP A C 1
ATOM 1546 O O . TRP A 1 190 ? 11.711 -16.953 -11.969 1 88.12 190 TRP A O 1
ATOM 1556 N N . LEU A 1 191 ? 12.406 -18.438 -10.547 1 90.62 191 LEU A N 1
ATOM 1557 C CA . LEU A 1 191 ? 13.586 -17.656 -10.18 1 90.62 191 LEU A CA 1
ATOM 1558 C C . LEU A 1 191 ? 14.531 -17.516 -11.367 1 90.62 191 LEU A C 1
ATOM 1560 O O . LEU A 1 191 ? 15.086 -16.438 -11.594 1 90.62 191 LEU A O 1
ATOM 1564 N N . ASP A 1 192 ? 14.703 -18.578 -12.141 1 89.69 192 ASP A N 1
ATOM 1565 C CA . ASP A 1 192 ? 15.539 -18.531 -13.336 1 89.69 192 ASP A CA 1
ATOM 1566 C C . ASP A 1 192 ? 14.992 -17.547 -14.359 1 89.69 192 ASP A C 1
ATOM 1568 O O . ASP A 1 192 ? 15.75 -16.812 -15 1 89.69 192 ASP A O 1
ATOM 1572 N N . TYR A 1 193 ? 13.75 -17.625 -14.453 1 87.19 193 TYR A N 1
ATOM 1573 C CA . TYR A 1 193 ? 13.102 -16.703 -15.383 1 87.19 193 TYR A CA 1
ATOM 1574 C C . TYR A 1 193 ? 13.367 -15.258 -14.984 1 87.19 193 TYR A C 1
ATOM 1576 O O . TYR A 1 193 ? 13.664 -14.414 -15.836 1 87.19 193 TYR A O 1
ATOM 1584 N N . GLN A 1 194 ? 13.156 -14.938 -13.742 1 89.69 194 GLN A N 1
ATOM 1585 C CA . GLN A 1 194 ? 13.422 -13.586 -13.258 1 89.69 194 GLN A CA 1
ATOM 1586 C C . GLN A 1 194 ? 14.852 -13.156 -13.586 1 89.69 194 GLN A C 1
ATOM 1588 O O . GLN A 1 194 ? 15.078 -12.016 -13.984 1 89.69 194 GLN A O 1
ATOM 1593 N N . GLN A 1 195 ? 15.773 -14.125 -13.422 1 92.25 195 GLN A N 1
ATOM 1594 C CA . GLN A 1 195 ? 17.172 -13.828 -13.734 1 92.25 195 GLN A CA 1
ATOM 1595 C C . GLN A 1 195 ? 17.328 -13.438 -15.203 1 92.25 195 GLN A C 1
ATOM 1597 O O . GLN A 1 195 ? 17.953 -12.422 -15.516 1 92.25 195 GLN A O 1
ATOM 1602 N N . HIS A 1 196 ? 16.734 -14.211 -16.031 1 90.69 196 HIS A N 1
ATOM 1603 C CA . HIS A 1 196 ? 16.844 -13.938 -17.469 1 90.69 196 HIS A CA 1
ATOM 1604 C C . HIS A 1 196 ? 16.188 -12.609 -17.812 1 90.69 196 HIS A C 1
ATOM 1606 O O . HIS A 1 196 ? 16.719 -11.852 -18.641 1 90.69 196 HIS A O 1
ATOM 1612 N N . TRP A 1 197 ? 15.094 -12.359 -17.234 1 91.31 197 TRP A N 1
ATOM 1613 C CA . TRP A 1 197 ? 14.375 -11.125 -17.531 1 91.31 197 TRP A CA 1
ATOM 1614 C C . TRP A 1 197 ? 15.203 -9.906 -17.109 1 91.31 197 TRP A C 1
ATOM 1616 O O . TRP A 1 197 ? 15.297 -8.938 -17.875 1 91.31 197 TRP A O 1
ATOM 1626 N N . TRP A 1 198 ? 15.812 -9.945 -15.969 1 92.94 198 TRP A N 1
ATOM 1627 C CA . TRP A 1 198 ? 16.656 -8.836 -15.516 1 92.94 198 TRP A CA 1
ATOM 1628 C C . TRP A 1 198 ? 17.875 -8.68 -16.406 1 92.94 198 TRP A C 1
ATOM 1630 O O . TRP A 1 198 ? 18.328 -7.562 -16.672 1 92.94 198 TRP A O 1
ATOM 1640 N N . ASP A 1 199 ? 18.422 -9.82 -16.844 1 93.88 199 ASP A N 1
ATOM 1641 C CA . ASP A 1 199 ? 19.531 -9.773 -17.781 1 93.88 199 ASP A CA 1
ATOM 1642 C C . ASP A 1 199 ? 19.125 -9.07 -19.078 1 93.88 199 ASP A C 1
ATOM 1644 O O . ASP A 1 199 ? 19.891 -8.25 -19.609 1 93.88 199 ASP A O 1
ATOM 1648 N N . GLU A 1 200 ? 17.938 -9.406 -19.547 1 94.06 200 GLU A N 1
ATOM 1649 C CA . GLU A 1 200 ? 17.453 -8.766 -20.766 1 94.06 200 GLU A CA 1
ATOM 1650 C C . GLU A 1 200 ? 17.219 -7.273 -20.547 1 94.06 200 GLU A C 1
ATOM 1652 O O . GLU A 1 200 ? 17.5 -6.461 -21.422 1 94.06 200 GLU A O 1
ATOM 1657 N N . LEU A 1 201 ? 16.672 -6.949 -19.406 1 95.12 201 LEU A N 1
ATOM 1658 C CA . LEU A 1 201 ? 16.469 -5.535 -19.109 1 95.12 201 LEU A CA 1
ATOM 1659 C C . LEU A 1 201 ? 17.797 -4.781 -19.141 1 95.12 201 LEU A C 1
ATOM 1661 O O . LEU A 1 201 ? 17.875 -3.666 -19.656 1 95.12 201 LEU A O 1
ATOM 1665 N N . GLU A 1 202 ? 18.812 -5.359 -18.578 1 96.5 202 GLU A N 1
ATOM 1666 C CA . GLU A 1 202 ? 20.141 -4.742 -18.578 1 96.5 202 GLU A CA 1
ATOM 1667 C C . GLU A 1 202 ? 20.609 -4.469 -20.016 1 96.5 202 GLU A C 1
ATOM 1669 O O . GLU A 1 202 ? 21.172 -3.408 -20.297 1 96.5 202 GLU A O 1
ATOM 1674 N N . GLN A 1 203 ? 20.391 -5.43 -20.859 1 96.62 203 GLN A N 1
ATOM 1675 C CA . GLN A 1 203 ? 20.781 -5.254 -22.266 1 96.62 203 GLN A CA 1
ATOM 1676 C C . GLN A 1 203 ? 19.984 -4.137 -22.922 1 96.62 203 GLN A C 1
ATOM 1678 O O . GLN A 1 203 ? 20.516 -3.359 -23.719 1 96.62 203 GLN A O 1
ATOM 1683 N N . VAL A 1 204 ? 18.703 -4.102 -22.594 1 96.69 204 VAL A N 1
ATOM 1684 C CA . VAL A 1 204 ? 17.844 -3.076 -23.172 1 96.69 204 VAL A CA 1
ATOM 1685 C C . VAL A 1 204 ? 18.281 -1.696 -22.688 1 96.69 204 VAL A C 1
ATOM 1687 O O . VAL A 1 204 ? 18.297 -0.734 -23.453 1 96.69 204 VAL A O 1
ATOM 1690 N N . ILE A 1 205 ? 18.641 -1.574 -21.406 1 96.69 205 ILE A N 1
ATOM 1691 C CA . ILE A 1 205 ? 19.047 -0.308 -20.812 1 96.69 205 ILE A CA 1
ATOM 1692 C C . ILE A 1 205 ? 20.281 0.228 -21.531 1 96.69 205 ILE A C 1
ATOM 1694 O O . ILE A 1 205 ? 20.438 1.44 -21.688 1 96.69 205 ILE A O 1
ATOM 1698 N N . LYS A 1 206 ? 21.125 -0.586 -22.031 1 96.44 206 LYS A N 1
ATOM 1699 C CA . LYS A 1 206 ? 22.344 -0.187 -22.75 1 96.44 206 LYS A CA 1
ATOM 1700 C C . LYS A 1 206 ? 22 0.516 -24.062 1 96.44 206 LYS A C 1
ATOM 1702 O O . LYS A 1 206 ? 22.844 1.189 -24.656 1 96.44 206 LYS A O 1
ATOM 1707 N N . LEU A 1 207 ? 20.781 0.309 -24.469 1 96.25 207 LEU A N 1
ATOM 1708 C CA . LEU A 1 207 ? 20.359 0.919 -25.719 1 96.25 207 LEU A CA 1
ATOM 1709 C C . LEU A 1 207 ? 19.812 2.324 -25.484 1 96.25 207 LEU A C 1
ATOM 1711 O O . LEU A 1 207 ? 19.391 2.998 -26.422 1 96.25 207 LEU A O 1
ATOM 1715 N N . LYS A 1 208 ? 19.734 2.738 -24.312 1 94.81 208 LYS A N 1
ATOM 1716 C CA . LYS A 1 208 ? 19.203 4.07 -24.031 1 94.81 208 LYS A CA 1
ATOM 1717 C C . LYS A 1 208 ? 19.922 5.133 -24.859 1 94.81 208 LYS A C 1
ATOM 1719 O O . LYS A 1 208 ? 21.156 5.109 -24.969 1 94.81 208 LYS A O 1
ATOM 1724 N N . GLY A 1 209 ? 19.141 6.09 -25.422 1 92.38 209 GLY A N 1
ATOM 1725 C CA . GLY A 1 209 ? 19.703 7.125 -26.281 1 92.38 209 GLY A CA 1
ATOM 1726 C C . GLY A 1 209 ? 19.703 6.754 -27.75 1 92.38 209 GLY A C 1
ATOM 1727 O O . GLY A 1 209 ? 19.984 7.59 -28.609 1 92.38 209 GLY A O 1
ATOM 1728 N N . THR A 1 210 ? 19.438 5.465 -27.969 1 95.31 210 THR A N 1
ATOM 1729 C CA . THR A 1 210 ? 19.344 5.027 -29.344 1 95.31 210 THR A CA 1
ATOM 1730 C C . THR A 1 210 ? 17.875 4.945 -29.781 1 95.31 210 THR A C 1
ATOM 1732 O O . THR A 1 210 ? 16.984 4.859 -28.938 1 95.31 210 THR A O 1
ATOM 1735 N N . PRO A 1 211 ? 17.625 4.871 -31.062 1 95.25 211 PRO A N 1
ATOM 1736 C CA . PRO A 1 211 ? 16.25 4.789 -31.562 1 95.25 211 PRO A CA 1
ATOM 1737 C C . PRO A 1 211 ? 15.578 3.455 -31.234 1 95.25 211 PRO A C 1
ATOM 1739 O O . PRO A 1 211 ? 14.352 3.342 -31.312 1 95.25 211 PRO A O 1
ATOM 1742 N N . GLN A 1 212 ? 16.391 2.502 -30.797 1 97.06 212 GLN A N 1
ATOM 1743 C CA . GLN A 1 212 ? 15.867 1.159 -30.562 1 97.06 212 GLN A CA 1
ATOM 1744 C C . GLN A 1 212 ? 15.383 0.988 -29.125 1 97.06 212 GLN A C 1
ATOM 1746 O O . GLN A 1 212 ? 14.648 0.045 -28.828 1 97.06 212 GLN A O 1
ATOM 1751 N N . PHE A 1 213 ? 15.781 1.85 -28.297 1 97.06 213 PHE A N 1
ATOM 1752 C CA . PHE A 1 213 ? 15.562 1.668 -26.859 1 97.06 213 PHE A CA 1
ATOM 1753 C C . PHE A 1 213 ? 14.078 1.487 -26.562 1 97.06 213 PHE A C 1
ATOM 1755 O O . PHE A 1 213 ? 13.68 0.49 -25.953 1 97.06 213 PHE A O 1
ATOM 1762 N N . GLU A 1 214 ? 13.258 2.383 -27.031 1 96.56 214 GLU A N 1
ATOM 1763 C CA . GLU A 1 214 ? 11.836 2.385 -26.688 1 96.56 214 GLU A CA 1
ATOM 1764 C C . GLU A 1 214 ? 11.141 1.128 -27.203 1 96.56 214 GLU A C 1
ATOM 1766 O O . GLU A 1 214 ? 10.383 0.486 -26.484 1 96.56 214 GLU A O 1
ATOM 1771 N N . ALA A 1 215 ? 11.453 0.75 -28.422 1 96 215 ALA A N 1
ATOM 1772 C CA . ALA A 1 215 ? 10.844 -0.432 -29.031 1 96 215 ALA A CA 1
ATOM 1773 C C . ALA A 1 215 ? 11.273 -1.703 -28.297 1 96 215 ALA A C 1
ATOM 1775 O O . ALA A 1 215 ? 10.438 -2.57 -28.016 1 96 215 ALA A O 1
ATOM 1776 N N . ARG A 1 216 ? 12.516 -1.802 -27.953 1 96.12 216 ARG A N 1
ATOM 1777 C CA . ARG A 1 216 ? 13.031 -2.988 -27.281 1 96.12 216 ARG A CA 1
ATOM 1778 C C . ARG A 1 216 ? 12.508 -3.086 -25.859 1 96.12 216 ARG A C 1
ATOM 1780 O O . ARG A 1 216 ? 12.195 -4.18 -25.375 1 96.12 216 ARG A O 1
ATOM 1787 N N . LEU A 1 217 ? 12.453 -1.917 -25.219 1 95.62 217 LEU A N 1
ATOM 1788 C CA . LEU A 1 217 ? 11.883 -1.922 -23.875 1 95.62 217 LEU A CA 1
ATOM 1789 C C . LEU A 1 217 ? 10.414 -2.322 -23.906 1 95.62 217 LEU A C 1
ATOM 1791 O O . LEU A 1 217 ? 9.969 -3.127 -23.078 1 95.62 217 LEU A O 1
ATOM 1795 N N . GLY A 1 218 ? 9.664 -1.754 -24.859 1 93.88 218 GLY A N 1
ATOM 1796 C CA . GLY A 1 218 ? 8.273 -2.143 -25.031 1 93.88 218 GLY A CA 1
ATOM 1797 C C . GLY A 1 218 ? 8.094 -3.635 -25.234 1 93.88 218 GLY A C 1
ATOM 1798 O O . GLY A 1 218 ? 7.223 -4.25 -24.609 1 93.88 218 GLY A O 1
ATOM 1799 N N . THR A 1 219 ? 8.945 -4.23 -26 1 91.81 219 THR A N 1
ATOM 1800 C CA . THR A 1 219 ? 8.891 -5.66 -26.281 1 91.81 219 THR A CA 1
ATOM 1801 C C . THR A 1 219 ? 9.195 -6.469 -25.031 1 91.81 219 THR A C 1
ATOM 1803 O O . THR A 1 219 ? 8.492 -7.438 -24.719 1 91.81 219 THR A O 1
ATOM 1806 N N . LEU A 1 220 ? 10.172 -6.039 -24.297 1 91.88 220 LEU A N 1
ATOM 1807 C CA . LEU A 1 220 ? 10.539 -6.746 -23.078 1 91.88 220 LEU A CA 1
ATOM 1808 C C . LEU A 1 220 ? 9.414 -6.691 -22.062 1 91.88 220 LEU A C 1
ATOM 1810 O O . LEU A 1 220 ? 9.078 -7.707 -21.438 1 91.88 220 LEU A O 1
ATOM 1814 N N . LEU A 1 221 ? 8.828 -5.508 -21.891 1 90.81 221 LEU A N 1
ATOM 1815 C CA . LEU A 1 221 ? 7.754 -5.336 -20.922 1 90.81 221 LEU A CA 1
ATOM 1816 C C . LEU A 1 221 ? 6.523 -6.145 -21.312 1 90.81 221 LEU A C 1
ATOM 1818 O O . LEU A 1 221 ? 5.816 -6.672 -20.453 1 90.81 221 LEU A O 1
ATOM 1822 N N . THR A 1 222 ? 6.258 -6.27 -22.594 1 84.38 222 THR A N 1
ATOM 1823 C CA . THR A 1 222 ? 5.133 -7.047 -23.109 1 84.38 222 THR A CA 1
ATOM 1824 C C . THR A 1 222 ? 5.379 -8.539 -22.922 1 84.38 222 THR A C 1
ATOM 1826 O O . THR A 1 222 ? 4.453 -9.297 -22.641 1 84.38 222 THR A O 1
ATOM 1829 N N . SER A 1 223 ? 6.633 -8.789 -23.078 1 74.94 223 SER A N 1
ATOM 1830 C CA . SER A 1 223 ? 6.988 -10.203 -23 1 74.94 223 SER A CA 1
ATOM 1831 C C . SER A 1 223 ? 6.949 -10.703 -21.547 1 74.94 223 SER A C 1
ATOM 1833 O O . SER A 1 223 ? 6.82 -11.906 -21.312 1 74.94 223 SER A O 1
ATOM 1835 N N . GLY A 1 224 ? 7.316 -9.758 -20.641 1 60.19 224 GLY A N 1
ATOM 1836 C CA . GLY A 1 224 ? 7.254 -10.156 -19.25 1 60.19 224 GLY A CA 1
ATOM 1837 C C . GLY A 1 224 ? 5.926 -10.781 -18.859 1 60.19 224 GLY A C 1
ATOM 1838 O O . GLY A 1 224 ? 5.891 -11.797 -18.156 1 60.19 224 GLY A O 1
ATOM 1839 N N . ASP A 1 225 ? 4.879 -10.055 -19.422 1 53.75 225 ASP A N 1
ATOM 1840 C CA . ASP A 1 225 ? 3.561 -10.664 -19.281 1 53.75 225 ASP A CA 1
ATOM 1841 C C . ASP A 1 225 ? 3.498 -12.016 -19.984 1 53.75 225 ASP A C 1
ATOM 1843 O O . ASP A 1 225 ? 2.971 -12.984 -19.438 1 53.75 225 ASP A O 1
ATOM 1847 N N . SER A 1 226 ? 4.008 -11.836 -21.281 1 48.22 226 SER A N 1
ATOM 1848 C CA . SER A 1 226 ? 4.062 -13.023 -22.125 1 48.22 226 SER A CA 1
ATOM 1849 C C . SER A 1 226 ? 5.109 -14.008 -21.609 1 48.22 226 SER A C 1
ATOM 1851 O O . SER A 1 226 ? 5.008 -15.211 -21.859 1 48.22 226 SER A O 1
ATOM 1853 N N . LEU A 1 227 ? 6.172 -13.367 -21.234 1 43.34 227 LEU A N 1
ATOM 1854 C CA . LEU A 1 227 ? 7.219 -14.227 -20.688 1 43.34 227 LEU A CA 1
ATOM 1855 C C . LEU A 1 227 ? 6.707 -15.008 -19.484 1 43.34 227 LEU A C 1
ATOM 1857 O O . LEU A 1 227 ? 7.215 -16.094 -19.188 1 43.34 227 LEU A O 1
ATOM 1861 N N . MET A 1 228 ? 5.859 -14.195 -18.75 1 44.5 228 MET A N 1
ATOM 1862 C CA . MET A 1 228 ? 5.043 -15.156 -18 1 44.5 228 MET A CA 1
ATOM 1863 C C . MET A 1 228 ? 4.312 -16.094 -18.953 1 44.5 228 MET A C 1
ATOM 1865 O O . MET A 1 228 ? 3.467 -16.891 -18.531 1 44.5 228 MET A O 1
ATOM 1869 N N . GLY A 1 229 ? 4.184 -15.93 -19.969 1 35.28 229 GLY A N 1
ATOM 1870 C CA . GLY A 1 229 ? 3.736 -16.578 -21.188 1 35.28 229 GLY A CA 1
ATOM 1871 C C . GLY A 1 229 ? 4.277 -17.984 -21.344 1 35.28 229 GLY A C 1
ATOM 1872 O O . GLY A 1 229 ? 5.168 -18.219 -22.172 1 35.28 229 GLY A O 1
ATOM 1873 N N . GLY A 1 230 ? 3.951 -18.703 -20.719 1 41.88 230 GLY A N 1
ATOM 1874 C CA . GLY A 1 230 ? 3.908 -20.156 -20.672 1 41.88 230 GLY A CA 1
ATOM 1875 C C . GLY A 1 230 ? 5.254 -20.781 -20.375 1 41.88 230 GLY A C 1
ATOM 1876 O O . GLY A 1 230 ? 5.324 -21.906 -19.859 1 41.88 230 GLY A O 1
ATOM 1877 N N . ARG A 1 231 ? 6.258 -20.328 -21.031 1 39.09 231 ARG A N 1
ATOM 1878 C CA . ARG A 1 231 ? 7.406 -21.219 -20.875 1 39.09 231 ARG A CA 1
ATOM 1879 C C . ARG A 1 231 ? 7.922 -21.203 -19.438 1 39.09 231 ARG A C 1
ATOM 1881 O O . ARG A 1 231 ? 8.305 -22.234 -18.906 1 39.09 231 ARG A O 1
ATOM 1888 N N . TYR A 1 232 ? 8.227 -20.031 -18.984 1 42.22 232 TYR A N 1
ATOM 1889 C CA . TYR A 1 232 ? 8.93 -20.031 -17.703 1 42.22 232 TYR A CA 1
ATOM 1890 C C . TYR A 1 232 ? 7.973 -19.75 -16.562 1 42.22 232 TYR A C 1
ATOM 1892 O O . TYR A 1 232 ? 8.289 -20.031 -15.398 1 42.22 232 TYR A O 1
ATOM 1900 N N . THR A 1 233 ? 6.961 -18.984 -16.797 1 46.88 233 THR A N 1
ATOM 1901 C CA . THR A 1 233 ? 5.926 -19.094 -15.781 1 46.88 233 THR A CA 1
ATOM 1902 C C . THR A 1 233 ? 4.992 -20.266 -16.062 1 46.88 233 THR A C 1
ATOM 1904 O O . THR A 1 233 ? 4.832 -20.656 -17.219 1 46.88 233 THR A O 1
ATOM 1907 N N . GLY A 1 234 ? 5.414 -21.297 -15.5 1 49.94 234 GLY A N 1
ATOM 1908 C CA . GLY A 1 234 ? 4.531 -22.453 -15.555 1 49.94 234 GLY A CA 1
ATOM 1909 C C . GLY A 1 234 ? 3.133 -22.109 -16.031 1 49.94 234 GLY A C 1
ATOM 1910 O O . GLY A 1 234 ? 2.268 -22.984 -16.109 1 49.94 234 GLY A O 1
ATOM 1911 N N . TYR A 1 235 ? 3.025 -20.734 -16.266 1 55.69 235 TYR A N 1
ATOM 1912 C CA . TYR A 1 235 ? 1.632 -20.516 -16.641 1 55.69 235 TYR A CA 1
ATOM 1913 C C . TYR A 1 235 ? 1.435 -20.719 -18.141 1 55.69 235 TYR A C 1
ATOM 1915 O O . TYR A 1 235 ? 1.375 -19.75 -18.906 1 55.69 235 TYR A O 1
ATOM 1923 N N . THR A 1 236 ? 1.88 -21.797 -18.531 1 67.75 236 THR A N 1
ATOM 1924 C CA . THR A 1 236 ? 1.588 -22.359 -19.828 1 67.75 236 THR A CA 1
ATOM 1925 C C . THR A 1 236 ? 0.112 -22.734 -19.938 1 67.75 236 THR A C 1
ATOM 1927 O O . THR A 1 236 ? -0.645 -22.594 -18.984 1 67.75 236 THR A O 1
ATOM 1930 N N . ALA A 1 237 ? -0.181 -22.875 -21.234 1 73.69 237 ALA A N 1
ATOM 1931 C CA . ALA A 1 237 ? -1.521 -23.422 -21.422 1 73.69 237 ALA A CA 1
ATOM 1932 C C . ALA A 1 237 ? -1.791 -24.562 -20.438 1 73.69 237 ALA A C 1
ATOM 1934 O O . ALA A 1 237 ? -2.896 -24.672 -19.906 1 73.69 237 ALA A O 1
ATOM 1935 N N . GLN A 1 238 ? -0.74 -25.188 -20.156 1 78.5 238 GLN A N 1
ATOM 1936 C CA . GLN A 1 238 ? -0.877 -26.297 -19.219 1 78.5 238 GLN A CA 1
ATOM 1937 C C . GLN A 1 238 ? -1.072 -25.781 -17.797 1 78.5 238 GLN A C 1
ATOM 1939 O O . GLN A 1 238 ? -1.906 -26.312 -17.047 1 78.5 238 GLN A O 1
ATOM 1944 N N . SER A 1 239 ? -0.272 -24.812 -17.422 1 83.25 239 SER A N 1
ATOM 1945 C CA . SER A 1 239 ? -0.407 -24.25 -16.078 1 83.25 239 SER A CA 1
ATOM 1946 C C . SER A 1 239 ? -1.77 -23.594 -15.883 1 83.25 239 SER A C 1
ATOM 1948 O O . SER A 1 239 ? -2.363 -23.688 -14.805 1 83.25 239 SER A O 1
ATOM 1950 N N . ARG A 1 240 ? -2.207 -22.984 -16.953 1 88.06 240 ARG A N 1
ATOM 1951 C CA . ARG A 1 240 ? -3.533 -22.375 -16.891 1 88.06 240 ARG A CA 1
ATOM 1952 C C . ARG A 1 240 ? -4.609 -23.438 -16.688 1 88.06 240 ARG A C 1
ATOM 1954 O O . ARG A 1 240 ? -5.512 -23.266 -15.859 1 88.06 240 ARG A O 1
ATOM 1961 N N . GLN A 1 241 ? -4.562 -24.516 -17.484 1 90.5 241 GLN A N 1
ATOM 1962 C CA . GLN A 1 241 ? -5.527 -25.594 -17.359 1 90.5 241 GLN A CA 1
ATOM 1963 C C . GLN A 1 241 ? -5.492 -26.203 -15.961 1 90.5 241 GLN A C 1
ATOM 1965 O O . GLN A 1 241 ? -6.539 -26.531 -15.391 1 90.5 241 GLN A O 1
ATOM 1970 N N . ARG A 1 242 ? -4.324 -26.344 -15.453 1 90.69 242 ARG A N 1
ATOM 1971 C CA . ARG A 1 242 ? -4.188 -26.859 -14.094 1 90.69 242 ARG A CA 1
ATOM 1972 C C . ARG A 1 242 ? -4.836 -25.922 -13.086 1 90.69 242 ARG A C 1
ATOM 1974 O O . ARG A 1 242 ? -5.492 -26.359 -12.148 1 90.69 242 ARG A O 1
ATOM 1981 N N . THR A 1 243 ? -4.617 -24.656 -13.289 1 92.94 243 THR A N 1
ATOM 1982 C CA . THR A 1 243 ? -5.234 -23.656 -12.422 1 92.94 243 THR A CA 1
ATOM 1983 C C . THR A 1 243 ? -6.758 -23.734 -12.516 1 92.94 243 THR A C 1
ATOM 1985 O O . THR A 1 243 ? -7.449 -23.734 -11.492 1 92.94 243 THR A O 1
ATOM 1988 N N . VAL A 1 244 ? -7.301 -23.844 -13.703 1 95.12 244 VAL A N 1
ATOM 1989 C CA . VAL A 1 244 ? -8.742 -23.938 -13.93 1 95.12 244 VAL A CA 1
ATOM 1990 C C . VAL A 1 244 ? -9.297 -25.156 -13.211 1 95.12 244 VAL A C 1
ATOM 1992 O O . VAL A 1 244 ? -10.289 -25.062 -12.484 1 95.12 244 VAL A O 1
ATOM 1995 N N . GLN A 1 245 ? -8.641 -26.25 -13.383 1 96.94 245 GLN A N 1
ATOM 1996 C CA . GLN A 1 245 ? -9.094 -27.484 -12.75 1 96.94 245 GLN A CA 1
ATOM 1997 C C . GLN A 1 245 ? -9.031 -27.375 -11.227 1 96.94 245 GLN A C 1
ATOM 1999 O O . GLN A 1 245 ? -9.953 -27.812 -10.531 1 96.94 245 GLN A O 1
ATOM 2004 N N . TRP A 1 246 ? -7.969 -26.828 -10.742 1 97.12 246 TRP A N 1
ATOM 2005 C CA . TRP A 1 246 ? -7.812 -26.688 -9.305 1 97.12 246 TRP A CA 1
ATOM 2006 C C . TRP A 1 246 ? -8.906 -25.797 -8.719 1 97.12 246 TRP A C 1
ATOM 2008 O O . TRP A 1 246 ? -9.508 -26.141 -7.695 1 97.12 246 TRP A O 1
ATOM 2018 N N . LEU A 1 247 ? -9.18 -24.688 -9.32 1 97.62 247 LEU A N 1
ATOM 2019 C CA . LEU A 1 247 ? -10.211 -23.781 -8.836 1 97.62 247 LEU A CA 1
ATOM 2020 C C . LEU A 1 247 ? -11.586 -24.438 -8.906 1 97.62 247 LEU A C 1
ATOM 2022 O O . LEU A 1 247 ? -12.422 -24.234 -8.031 1 97.62 247 LEU A O 1
ATOM 2026 N N . SER A 1 248 ? -11.852 -25.156 -9.961 1 98.62 248 SER A N 1
ATOM 2027 C CA . SER A 1 248 ? -13.094 -25.922 -10.055 1 98.62 248 SER A CA 1
ATOM 2028 C C . SER A 1 248 ? -13.211 -26.938 -8.922 1 98.62 248 SER A C 1
ATOM 2030 O O . SER A 1 248 ? -14.25 -27.031 -8.273 1 98.62 248 SER A O 1
ATOM 2032 N N . ASP A 1 249 ? -12.125 -27.703 -8.703 1 98.56 249 ASP A N 1
ATOM 2033 C CA . ASP A 1 249 ? -12.109 -28.672 -7.613 1 98.56 249 ASP A CA 1
ATOM 2034 C C . ASP A 1 249 ? -12.375 -28 -6.27 1 98.56 249 ASP A C 1
ATOM 2036 O O . ASP A 1 249 ? -13.148 -28.516 -5.457 1 98.56 249 ASP A O 1
ATOM 2040 N N . LEU A 1 250 ? -11.703 -26.875 -6.051 1 98.44 250 LEU A N 1
ATOM 2041 C CA . LEU A 1 250 ? -11.938 -26.125 -4.82 1 98.44 250 LEU A CA 1
ATOM 2042 C C . LEU A 1 250 ? -13.414 -25.75 -4.688 1 98.44 250 LEU A C 1
ATOM 2044 O O . LEU A 1 250 ? -14.008 -25.922 -3.623 1 98.44 250 LEU A O 1
ATOM 2048 N N . SER A 1 251 ? -13.953 -25.219 -5.734 1 98.31 251 SER A N 1
ATOM 2049 C CA . SER A 1 251 ? -15.359 -24.812 -5.742 1 98.31 251 SER A CA 1
ATOM 2050 C C . SER A 1 251 ? -16.266 -25.969 -5.328 1 98.31 251 SER A C 1
ATOM 2052 O O . SER A 1 251 ? -17.25 -25.766 -4.605 1 98.31 251 SER A O 1
ATOM 2054 N N . GLN A 1 252 ? -15.961 -27.188 -5.715 1 97.81 252 GLN A N 1
ATOM 2055 C CA . GLN A 1 252 ? -16.766 -28.375 -5.418 1 97.81 252 GLN A CA 1
ATOM 2056 C C . GLN A 1 252 ? -16.703 -28.734 -3.936 1 97.81 252 GLN A C 1
ATOM 2058 O O . GLN A 1 252 ? -17.609 -29.375 -3.402 1 97.81 252 GLN A O 1
ATOM 2063 N N . THR A 1 253 ? -15.672 -28.297 -3.338 1 97.88 253 THR A N 1
ATOM 2064 C CA . THR A 1 253 ? -15.469 -28.719 -1.954 1 97.88 253 THR A CA 1
ATOM 2065 C C . THR A 1 253 ? -16.078 -27.703 -0.992 1 97.88 253 THR A C 1
ATOM 2067 O O . THR A 1 253 ? -16.188 -27.953 0.209 1 97.88 253 THR A O 1
ATOM 2070 N N . LEU A 1 254 ? -16.469 -26.547 -1.427 1 98.12 254 LEU A N 1
ATOM 2071 C CA . LEU A 1 254 ? -16.922 -25.484 -0.535 1 98.12 254 LEU A CA 1
ATOM 2072 C C . LEU A 1 254 ? -18.234 -25.875 0.151 1 98.12 254 LEU A C 1
ATOM 2074 O O . LEU A 1 254 ? -19.172 -26.328 -0.506 1 98.12 254 LEU A O 1
ATOM 2078 N N . ASP A 1 255 ? -18.25 -25.734 1.466 1 97.12 255 ASP A N 1
ATOM 2079 C CA . ASP A 1 255 ? -19.531 -25.891 2.143 1 97.12 255 ASP A CA 1
ATOM 2080 C C . ASP A 1 255 ? -20.359 -24.609 2.061 1 97.12 255 ASP A C 1
ATOM 2082 O O . ASP A 1 255 ? -19.953 -23.641 1.407 1 97.12 255 ASP A O 1
ATOM 2086 N N . LEU A 1 256 ? -21.531 -24.672 2.691 1 96.31 256 LEU A N 1
ATOM 2087 C CA . LEU A 1 256 ? -22.484 -23.578 2.533 1 96.31 256 LEU A CA 1
ATOM 2088 C C . LEU A 1 256 ? -21.922 -22.281 3.121 1 96.31 256 LEU A C 1
ATOM 2090 O O . LEU A 1 256 ? -22.109 -21.203 2.549 1 96.31 256 LEU A O 1
ATOM 2094 N N . SER A 1 257 ? -21.188 -22.406 4.238 1 95.88 257 SER A N 1
ATOM 2095 C CA . SER A 1 257 ? -20.641 -21.234 4.883 1 95.88 257 SER A CA 1
ATOM 2096 C C . SER A 1 257 ? -19.5 -20.625 4.047 1 95.88 257 SER A C 1
ATOM 2098 O O . SER A 1 257 ? -19.438 -19.406 3.879 1 95.88 257 SER A O 1
ATOM 2100 N N . GLN A 1 258 ? -18.641 -21.469 3.568 1 96.88 258 GLN A N 1
ATOM 2101 C CA . GLN A 1 258 ? -17.547 -21.016 2.711 1 96.88 258 GLN A CA 1
ATOM 2102 C C . GLN A 1 258 ? -18.078 -20.359 1.446 1 96.88 258 GLN A C 1
ATOM 2104 O O . GLN A 1 258 ? -17.578 -19.297 1.041 1 96.88 258 GLN A O 1
ATOM 2109 N N . ARG A 1 259 ? -19 -20.953 0.874 1 97.31 259 ARG A N 1
ATOM 2110 C CA . ARG A 1 259 ? -19.594 -20.422 -0.353 1 97.31 259 ARG A CA 1
ATOM 2111 C C . ARG A 1 259 ? -20.281 -19.094 -0.103 1 97.31 259 ARG A C 1
ATOM 2113 O O . ARG A 1 259 ? -20.172 -18.172 -0.912 1 97.31 259 ARG A O 1
ATOM 2120 N N . ALA A 1 260 ? -21.016 -19.031 0.943 1 95.38 260 ALA A N 1
ATOM 2121 C CA . ALA A 1 260 ? -21.688 -17.781 1.311 1 95.38 260 ALA A CA 1
ATOM 2122 C C . ALA A 1 260 ? -20.672 -16.656 1.528 1 95.38 260 ALA A C 1
ATOM 2124 O O . ALA A 1 260 ? -20.891 -15.516 1.135 1 95.38 260 ALA A O 1
ATOM 2125 N N . HIS A 1 261 ? -19.578 -17.047 2.156 1 92.88 261 HIS A N 1
ATOM 2126 C CA . HIS A 1 261 ? -18.516 -16.078 2.375 1 92.88 261 HIS A CA 1
ATOM 2127 C C . HIS A 1 261 ? -17.953 -15.562 1.052 1 92.88 261 HIS A C 1
ATOM 2129 O O . HIS A 1 261 ? -17.828 -14.359 0.854 1 92.88 261 HIS A O 1
ATOM 2135 N N . LEU A 1 262 ? -17.625 -16.438 0.19 1 95.62 262 LEU A N 1
ATOM 2136 C CA . LEU A 1 262 ? -17.094 -16.094 -1.121 1 95.62 262 LEU A CA 1
ATOM 2137 C C . LEU A 1 262 ? -18.094 -15.234 -1.899 1 95.62 262 LEU A C 1
ATOM 2139 O O . LEU A 1 262 ? -17.719 -14.211 -2.477 1 95.62 262 LEU A O 1
ATOM 2143 N N . TYR A 1 263 ? -19.328 -15.656 -1.91 1 95.81 263 TYR A N 1
ATOM 2144 C CA . TYR A 1 263 ? -20.391 -14.898 -2.561 1 95.81 263 TYR A CA 1
ATOM 2145 C C . TYR A 1 263 ? -20.453 -13.477 -2.018 1 95.81 263 TYR A C 1
ATOM 2147 O O . TYR A 1 263 ? -20.5 -12.516 -2.787 1 95.81 263 TYR A O 1
ATOM 2155 N N . GLY A 1 264 ? -20.5 -13.406 -0.717 1 91 264 GLY A N 1
ATOM 2156 C CA . GLY A 1 264 ? -20.594 -12.094 -0.087 1 91 264 GLY A CA 1
ATOM 2157 C C . GLY A 1 264 ? -19.422 -11.188 -0.423 1 91 264 GLY A C 1
ATOM 2158 O O . GLY A 1 264 ? -19.609 -10 -0.684 1 91 264 GLY A O 1
ATOM 2159 N N . LEU A 1 265 ? -18.266 -11.75 -0.428 1 89.5 265 LEU A N 1
ATOM 2160 C CA . LEU A 1 265 ? -17.062 -10.992 -0.748 1 89.5 265 LEU A CA 1
ATOM 2161 C C . LEU A 1 265 ? -17.109 -10.477 -2.184 1 89.5 265 LEU A C 1
ATOM 2163 O O . LEU A 1 265 ? -16.891 -9.289 -2.43 1 89.5 265 LEU A O 1
ATOM 2167 N N . LEU A 1 266 ? -17.359 -11.336 -3.104 1 93.31 266 LEU A N 1
ATOM 2168 C CA . LEU A 1 266 ? -17.391 -10.984 -4.52 1 93.31 266 LEU A CA 1
ATOM 2169 C C . LEU A 1 266 ? -18.5 -9.977 -4.805 1 93.31 266 LEU A C 1
ATOM 2171 O O . LEU A 1 266 ? -18.297 -9.016 -5.551 1 93.31 266 LEU A O 1
ATOM 2175 N N . LYS A 1 267 ? -19.641 -10.195 -4.266 1 92.44 267 LYS A N 1
ATOM 2176 C CA . LYS A 1 267 ? -20.766 -9.273 -4.445 1 92.44 267 LYS A CA 1
ATOM 2177 C C . LYS A 1 267 ? -20.438 -7.902 -3.865 1 92.44 267 LYS A C 1
ATOM 2179 O O . LYS A 1 267 ? -20.797 -6.875 -4.453 1 92.44 267 LYS A O 1
ATOM 2184 N N . GLY A 1 268 ? -19.797 -7.945 -2.723 1 87.38 268 GLY A N 1
ATOM 2185 C CA . GLY A 1 268 ? -19.359 -6.684 -2.137 1 87.38 268 GLY A CA 1
ATOM 2186 C C . GLY A 1 268 ? -18.422 -5.898 -3.037 1 87.38 268 GLY A C 1
ATOM 2187 O O . GLY A 1 268 ? -18.609 -4.699 -3.238 1 87.38 268 GLY A O 1
ATOM 2188 N N . TYR A 1 269 ? -17.484 -6.543 -3.619 1 88.44 269 TYR A N 1
ATOM 2189 C CA . TYR A 1 269 ? -16.562 -5.887 -4.547 1 88.44 269 TYR A CA 1
ATOM 2190 C C . TYR A 1 269 ? -17.297 -5.414 -5.797 1 88.44 269 TYR A C 1
ATOM 2192 O O . TYR A 1 269 ? -17.016 -4.336 -6.32 1 88.44 269 TYR A O 1
ATOM 2200 N N . ALA A 1 270 ? -18.141 -6.246 -6.297 1 92.44 270 ALA A N 1
ATOM 2201 C CA . ALA A 1 270 ? -18.953 -5.855 -7.453 1 92.44 270 ALA A CA 1
ATOM 2202 C C . ALA A 1 270 ? -19.703 -4.555 -7.188 1 92.44 270 ALA A C 1
ATOM 2204 O O . ALA A 1 270 ? -19.656 -3.627 -8 1 92.44 270 ALA A O 1
ATOM 2205 N N . ASN A 1 271 ? -20.312 -4.504 -6.086 1 88.19 271 ASN A N 1
ATOM 2206 C CA . ASN A 1 271 ? -21.094 -3.32 -5.723 1 88.19 271 ASN A CA 1
ATOM 2207 C C . ASN A 1 271 ? -20.203 -2.088 -5.602 1 88.19 271 ASN A C 1
ATOM 2209 O O . ASN A 1 271 ? -20.578 -0.995 -6.016 1 88.19 271 ASN A O 1
ATOM 2213 N N . ASP A 1 272 ? -19.062 -2.299 -5.027 1 83.69 272 ASP A N 1
ATOM 2214 C CA . ASP A 1 272 ? -18.125 -1.19 -4.891 1 83.69 272 ASP A CA 1
ATOM 2215 C C . ASP A 1 272 ? -17.719 -0.645 -6.258 1 83.69 272 ASP A C 1
ATOM 2217 O O . ASP A 1 272 ? -17.734 0.568 -6.477 1 83.69 272 ASP A O 1
ATOM 2221 N N . PHE A 1 273 ? -17.344 -1.501 -7.07 1 89.31 273 PHE A N 1
ATOM 2222 C CA . PHE A 1 273 ? -16.891 -1.089 -8.398 1 89.31 273 PHE A CA 1
ATOM 2223 C C . PHE A 1 273 ? -18.031 -0.428 -9.172 1 89.31 273 PHE A C 1
ATOM 2225 O O . PHE A 1 273 ? -17.812 0.567 -9.867 1 89.31 273 PHE A O 1
ATOM 2232 N N . LEU A 1 274 ? -19.203 -0.972 -9.047 1 89.38 274 LEU A N 1
ATOM 2233 C CA . LEU A 1 274 ? -20.344 -0.386 -9.734 1 89.38 274 LEU A CA 1
ATOM 2234 C C . LEU A 1 274 ? -20.656 1.002 -9.18 1 89.38 274 LEU A C 1
ATOM 2236 O O . LEU A 1 274 ? -21 1.911 -9.938 1 89.38 274 LEU A O 1
ATOM 2240 N N . ALA A 1 275 ? -20.5 1.146 -7.941 1 83.38 275 ALA A N 1
ATOM 2241 C CA . ALA A 1 275 ? -20.703 2.461 -7.34 1 83.38 275 ALA A CA 1
ATOM 2242 C C . ALA A 1 275 ? -19.656 3.457 -7.824 1 83.38 275 ALA A C 1
ATOM 2244 O O . ALA A 1 275 ? -19.969 4.613 -8.102 1 83.38 275 ALA A O 1
ATOM 2245 N N . MET A 1 276 ? -18.5 3.023 -7.875 1 82.75 276 MET A N 1
ATOM 2246 C CA . MET A 1 276 ? -17.438 3.875 -8.375 1 82.75 276 MET A CA 1
ATOM 2247 C C . MET A 1 276 ? -17.688 4.285 -9.82 1 82.75 276 MET A C 1
ATOM 2249 O O . MET A 1 276 ? -17.391 5.414 -10.211 1 82.75 276 MET A O 1
ATOM 2253 N N . ALA A 1 277 ? -18.125 3.428 -10.555 1 84.94 277 ALA A N 1
ATOM 2254 C CA . ALA A 1 277 ? -18.422 3.684 -11.961 1 84.94 277 ALA A CA 1
ATOM 2255 C C . ALA A 1 277 ? -19.516 4.742 -12.109 1 84.94 277 ALA A C 1
ATOM 2257 O O . ALA A 1 277 ? -19.484 5.539 -13.055 1 84.94 277 ALA A O 1
ATOM 2258 N N . ARG A 1 278 ? -20.344 4.766 -11.211 1 81.25 278 ARG A N 1
ATOM 2259 C CA . ARG A 1 278 ? -21.438 5.723 -11.258 1 81.25 278 ARG A CA 1
ATOM 2260 C C . ARG A 1 278 ? -20.984 7.109 -10.82 1 81.25 278 ARG A C 1
ATOM 2262 O O . ARG A 1 278 ? -21.5 8.125 -11.297 1 81.25 278 ARG A O 1
ATOM 2269 N N . ALA A 1 279 ? -20.172 7.121 -9.859 1 69.56 279 ALA A N 1
ATOM 2270 C CA . ALA A 1 279 ? -19.703 8.398 -9.312 1 69.56 279 ALA A CA 1
ATOM 2271 C C . ALA A 1 279 ? -18.734 9.086 -10.273 1 69.56 279 ALA A C 1
ATOM 2273 O O . ALA A 1 279 ? -18.453 10.273 -10.133 1 69.56 279 ALA A O 1
ATOM 2274 N N . GLY A 1 280 ? -18.141 8.445 -11.188 1 61.06 280 GLY A N 1
ATOM 2275 C CA . GLY A 1 280 ? -17.203 9.047 -12.117 1 61.06 280 GLY A CA 1
ATOM 2276 C C . GLY A 1 280 ? -17.859 9.484 -13.422 1 61.06 280 GLY A C 1
ATOM 2277 O O . GLY A 1 280 ? -18.984 9.102 -13.711 1 61.06 280 GLY A O 1
ATOM 2278 N N . MET B 1 1 ? -43.906 -18.719 10.008 1 33.44 1 MET B N 1
ATOM 2279 C CA . MET B 1 1 ? -43.656 -17.781 8.914 1 33.44 1 MET B CA 1
ATOM 2280 C C . MET B 1 1 ? -42.875 -16.562 9.414 1 33.44 1 MET B C 1
ATOM 2282 O O . MET B 1 1 ? -42.125 -15.945 8.656 1 33.44 1 MET B O 1
ATOM 2286 N N . ARG B 1 2 ? -43.188 -16.172 10.633 1 40.56 2 ARG B N 1
ATOM 2287 C CA . ARG B 1 2 ? -42.562 -15.008 11.227 1 40.56 2 ARG B CA 1
ATOM 2288 C C . ARG B 1 2 ? -41.125 -15.32 11.633 1 40.56 2 ARG B C 1
ATOM 2290 O O . ARG B 1 2 ? -40.25 -14.461 11.523 1 40.56 2 ARG B O 1
ATOM 2297 N N . ARG B 1 3 ? -40.875 -16.469 12.18 1 41.75 3 ARG B N 1
ATOM 2298 C CA . ARG B 1 3 ? -39.531 -16.812 12.633 1 41.75 3 ARG B CA 1
ATOM 2299 C C . ARG B 1 3 ? -38.594 -16.984 11.461 1 41.75 3 ARG B C 1
ATOM 2301 O O . ARG B 1 3 ? -37.375 -16.75 11.594 1 41.75 3 ARG B O 1
ATOM 2308 N N . MET B 1 4 ? -39.125 -17.375 10.281 1 38.22 4 MET B N 1
ATOM 2309 C CA . MET B 1 4 ? -38.281 -17.516 9.109 1 38.22 4 MET B CA 1
ATOM 2310 C C . MET B 1 4 ? -37.875 -16.141 8.555 1 38.22 4 MET B C 1
ATOM 2312 O O . MET B 1 4 ? -36.938 -16.031 7.789 1 38.22 4 MET B O 1
ATOM 2316 N N . LYS B 1 5 ? -38.75 -15.148 8.867 1 42.88 5 LYS B N 1
ATOM 2317 C CA . LYS B 1 5 ? -38.406 -13.812 8.367 1 42.88 5 LYS B CA 1
ATOM 2318 C C . LYS B 1 5 ? -37.281 -13.188 9.156 1 42.88 5 LYS B C 1
ATOM 2320 O O . LYS B 1 5 ? -36.438 -12.477 8.594 1 42.88 5 LYS B O 1
ATOM 2325 N N . ALA B 1 6 ? -37.219 -13.562 10.414 1 44.78 6 ALA B N 1
ATOM 2326 C CA . ALA B 1 6 ? -36.188 -12.961 11.258 1 44.78 6 ALA B CA 1
ATOM 2327 C C . ALA B 1 6 ? -34.812 -13.555 10.961 1 44.78 6 ALA B C 1
ATOM 2329 O O . ALA B 1 6 ? -33.812 -12.844 10.969 1 44.78 6 ALA B O 1
ATOM 2330 N N . TRP B 1 7 ? -34.781 -14.883 10.656 1 42.62 7 TRP B N 1
ATOM 2331 C CA . TRP B 1 7 ? -33.5 -15.492 10.344 1 42.62 7 TRP B CA 1
ATOM 2332 C C . TRP B 1 7 ? -32.969 -15.023 8.977 1 42.62 7 TRP B C 1
ATOM 2334 O O . TRP B 1 7 ? -31.781 -14.797 8.797 1 42.62 7 TRP B O 1
ATOM 2344 N N . GLY B 1 8 ? -33.906 -14.719 8.086 1 41.41 8 GLY B N 1
ATOM 2345 C CA . GLY B 1 8 ? -33.531 -14.242 6.77 1 41.41 8 GLY B CA 1
ATOM 2346 C C . GLY B 1 8 ? -32.938 -12.844 6.785 1 41.41 8 GLY B C 1
ATOM 2347 O O . GLY B 1 8 ? -31.953 -12.57 6.094 1 41.41 8 GLY B O 1
ATOM 2348 N N . VAL B 1 9 ? -33.625 -11.945 7.547 1 42.38 9 VAL B N 1
ATOM 2349 C CA . VAL B 1 9 ? -33.156 -10.57 7.645 1 42.38 9 VAL B CA 1
ATOM 2350 C C . VAL B 1 9 ? -31.797 -10.531 8.359 1 42.38 9 VAL B C 1
ATOM 2352 O O . VAL B 1 9 ? -30.906 -9.781 7.965 1 42.38 9 VAL B O 1
ATOM 2355 N N . GLY B 1 10 ? -31.625 -11.336 9.422 1 39.38 10 GLY B N 1
ATOM 2356 C CA . GLY B 1 10 ? -30.359 -11.383 10.117 1 39.38 10 GLY B CA 1
ATOM 2357 C C . GLY B 1 10 ? -29.203 -11.781 9.219 1 39.38 10 GLY B C 1
ATOM 2358 O O . GLY B 1 10 ? -28.141 -11.164 9.25 1 39.38 10 GLY B O 1
ATOM 2359 N N . VAL B 1 11 ? -29.453 -12.914 8.484 1 40.16 11 VAL B N 1
ATOM 2360 C CA . VAL B 1 11 ? -28.438 -13.367 7.547 1 40.16 11 VAL B CA 1
ATOM 2361 C C . VAL B 1 11 ? -28.219 -12.312 6.465 1 40.16 11 VAL B C 1
ATOM 2363 O O . VAL B 1 11 ? -27.078 -12.07 6.043 1 40.16 11 VAL B O 1
ATOM 2366 N N . LEU B 1 12 ? -29.297 -11.68 6.059 1 38.06 12 LEU B N 1
ATOM 2367 C CA . LEU B 1 12 ? -29.188 -10.656 5.027 1 38.06 12 LEU B CA 1
ATOM 2368 C C . LEU B 1 12 ? -28.344 -9.477 5.508 1 38.06 12 LEU B C 1
ATOM 2370 O O . LEU B 1 12 ? -27.547 -8.938 4.746 1 38.06 12 LEU B O 1
ATOM 2374 N N . CYS B 1 13 ? -28.703 -8.953 6.703 1 37.62 13 CYS B N 1
ATOM 2375 C CA . CYS B 1 13 ? -27.969 -7.812 7.246 1 37.62 13 CYS B CA 1
ATOM 2376 C C . CYS B 1 13 ? -26.484 -8.148 7.41 1 37.62 13 CYS B C 1
ATOM 2378 O O . CYS B 1 13 ? -25.641 -7.262 7.324 1 37.62 13 CYS B O 1
ATOM 2380 N N . LEU B 1 14 ? -26.266 -9.359 7.859 1 37.47 14 LEU B N 1
ATOM 2381 C CA . LEU B 1 14 ? -24.859 -9.688 8.086 1 37.47 14 LEU B CA 1
ATOM 2382 C C . LEU B 1 14 ? -24.047 -9.523 6.812 1 37.47 14 LEU B C 1
ATOM 2384 O O . LEU B 1 14 ? -22.844 -9.273 6.867 1 37.47 14 LEU B O 1
ATOM 2388 N N . LEU B 1 15 ? -24.703 -9.742 5.672 1 38.38 15 LEU B N 1
ATOM 2389 C CA . LEU B 1 15 ? -23.984 -9.875 4.41 1 38.38 15 LEU B CA 1
ATOM 2390 C C . LEU B 1 15 ? -23.531 -8.516 3.896 1 38.38 15 LEU B C 1
ATOM 2392 O O . LEU B 1 15 ? -22.734 -8.445 2.953 1 38.38 15 LEU B O 1
ATOM 2396 N N . LEU B 1 16 ? -24.391 -7.566 4.168 1 41.38 16 LEU B N 1
ATOM 2397 C CA . LEU B 1 16 ? -24.031 -6.34 3.459 1 41.38 16 LEU B CA 1
ATOM 2398 C C . LEU B 1 16 ? -22.656 -5.844 3.891 1 41.38 16 LEU B C 1
ATOM 2400 O O . LEU B 1 16 ? -22.266 -4.711 3.584 1 41.38 16 LEU B O 1
ATOM 2404 N N . VAL B 1 17 ? -22 -6.441 4.836 1 42.09 17 VAL B N 1
ATOM 2405 C CA . VAL B 1 17 ? -20.828 -5.922 5.547 1 42.09 17 VAL B CA 1
ATOM 2406 C C . VAL B 1 17 ? -19.812 -5.387 4.547 1 42.09 17 VAL B C 1
ATOM 2408 O O . VAL B 1 17 ? -19.797 -5.805 3.387 1 42.09 17 VAL B O 1
ATOM 2411 N N . GLY B 1 18 ? -18.781 -4.48 5.191 1 48.19 18 GLY B N 1
ATOM 2412 C CA . GLY B 1 18 ? -17.656 -3.562 5.047 1 48.19 18 GLY B CA 1
ATOM 2413 C C . GLY B 1 18 ? -16.484 -4.172 4.309 1 48.19 18 GLY B C 1
ATOM 2414 O O . GLY B 1 18 ? -15.453 -4.473 4.918 1 48.19 18 GLY B O 1
ATOM 2415 N N . CYS B 1 19 ? -16.625 -4.738 3.252 1 54.06 19 CYS B N 1
ATOM 2416 C CA . CYS B 1 19 ? -15.719 -5.602 2.498 1 54.06 19 CYS B CA 1
ATOM 2417 C C . CYS B 1 19 ? -14.398 -4.902 2.229 1 54.06 19 CYS B C 1
ATOM 2419 O O . CYS B 1 19 ? -13.336 -5.52 2.316 1 54.06 19 CYS B O 1
ATOM 2421 N N . SER B 1 20 ? -14.43 -3.557 2.1 1 59.47 20 SER B N 1
ATOM 2422 C CA . SER B 1 20 ? -13.211 -3.006 1.505 1 59.47 20 SER B CA 1
ATOM 2423 C C . SER B 1 20 ? -12.117 -2.828 2.551 1 59.47 20 SER B C 1
ATOM 2425 O O . SER B 1 20 ? -10.953 -3.154 2.301 1 59.47 20 SER B O 1
ATOM 2427 N N . THR B 1 21 ? -12.492 -2.459 3.785 1 69.12 21 THR B N 1
ATOM 2428 C CA . THR B 1 21 ? -11.469 -2.285 4.816 1 69.12 21 THR B CA 1
ATOM 2429 C C . THR B 1 21 ? -10.82 -3.621 5.16 1 69.12 21 THR B C 1
ATOM 2431 O O . THR B 1 21 ? -9.625 -3.674 5.473 1 69.12 21 THR B O 1
ATOM 2434 N N . ARG B 1 22 ? -11.531 -4.594 4.828 1 74.44 22 ARG B N 1
ATOM 2435 C CA . ARG B 1 22 ? -11.016 -5.941 5.059 1 74.44 22 ARG B CA 1
ATOM 2436 C C . ARG B 1 22 ? -9.883 -6.27 4.086 1 74.44 22 ARG B C 1
ATOM 2438 O O . ARG B 1 22 ? -8.922 -6.941 4.449 1 74.44 22 ARG B O 1
ATOM 2445 N N . LEU B 1 23 ? -10.008 -5.695 2.924 1 77.25 23 LEU B N 1
ATOM 2446 C CA . LEU B 1 23 ? -8.977 -5.953 1.923 1 77.25 23 LEU B CA 1
ATOM 2447 C C . LEU B 1 23 ? -7.656 -5.316 2.332 1 77.25 23 LEU B C 1
ATOM 2449 O O . LEU B 1 23 ? -6.602 -5.949 2.234 1 77.25 23 LEU B O 1
ATOM 2453 N N . ILE B 1 24 ? -7.715 -4.086 2.777 1 78.5 24 ILE B N 1
ATOM 2454 C CA . ILE B 1 24 ? -6.492 -3.4 3.189 1 78.5 24 ILE B CA 1
ATOM 2455 C C . ILE B 1 24 ? -5.844 -4.156 4.348 1 78.5 24 ILE B C 1
ATOM 2457 O O . ILE B 1 24 ? -4.629 -4.355 4.363 1 78.5 24 ILE B O 1
ATOM 2461 N N . TYR B 1 25 ? -6.656 -4.547 5.207 1 77.56 25 TYR B N 1
ATOM 2462 C CA . TYR B 1 25 ? -6.148 -5.254 6.379 1 77.56 25 TYR B CA 1
ATOM 2463 C C . TYR B 1 25 ? -5.523 -6.586 5.984 1 77.56 25 TYR B C 1
ATOM 2465 O O . TYR B 1 25 ? -4.523 -7.008 6.57 1 77.56 25 TYR B O 1
ATOM 2473 N N . TYR B 1 26 ? -6.117 -7.223 5.07 1 78.12 26 TYR B N 1
ATOM 2474 C CA . TYR B 1 26 ? -5.598 -8.5 4.602 1 78.12 26 TYR B CA 1
ATOM 2475 C C . TYR B 1 26 ? -4.223 -8.328 3.963 1 78.12 26 TYR B C 1
ATOM 2477 O O . TYR B 1 26 ? -3.332 -9.164 4.156 1 78.12 26 TYR B O 1
ATOM 2485 N N . TRP B 1 27 ? -4.023 -7.246 3.285 1 82.75 27 TRP B N 1
ATOM 2486 C CA . TRP B 1 27 ? -2.791 -7.047 2.531 1 82.75 27 TRP B CA 1
ATOM 2487 C C . TRP B 1 27 ? -1.765 -6.277 3.355 1 82.75 27 TRP B C 1
ATOM 2489 O O . TRP B 1 27 ? -0.581 -6.242 3.01 1 82.75 27 TRP B O 1
ATOM 2499 N N . LEU B 1 28 ? -2.16 -5.66 4.426 1 89.25 28 LEU B N 1
ATOM 2500 C CA . LEU B 1 28 ? -1.3 -4.734 5.156 1 89.25 28 LEU B CA 1
ATOM 2501 C C . LEU B 1 28 ? -0.07 -5.453 5.699 1 89.25 28 LEU B C 1
ATOM 2503 O O . LEU B 1 28 ? 1.042 -4.926 5.637 1 89.25 28 LEU B O 1
ATOM 2507 N N . ASP B 1 29 ? -0.201 -6.605 6.297 1 89.56 29 ASP B N 1
ATOM 2508 C CA . ASP B 1 29 ? 0.943 -7.332 6.844 1 89.56 29 ASP B CA 1
ATOM 2509 C C . ASP B 1 29 ? 1.943 -7.684 5.746 1 89.56 29 ASP B C 1
ATOM 2511 O O . ASP B 1 29 ? 3.15 -7.508 5.918 1 89.56 29 ASP B O 1
ATOM 2515 N N . TRP B 1 30 ? 1.441 -8.164 4.59 1 87.12 30 TRP B N 1
ATOM 2516 C CA . TRP B 1 30 ? 2.295 -8.445 3.439 1 87.12 30 TRP B CA 1
ATOM 2517 C C . TRP B 1 30 ? 2.998 -7.18 2.961 1 87.12 30 TRP B C 1
ATOM 2519 O O . TRP B 1 30 ? 4.199 -7.199 2.676 1 87.12 30 TRP B O 1
ATOM 2529 N N . ALA B 1 31 ? 2.252 -6.094 2.848 1 88.94 31 ALA B N 1
ATOM 2530 C CA . ALA B 1 31 ? 2.803 -4.828 2.359 1 88.94 31 ALA B CA 1
ATOM 2531 C C . ALA B 1 31 ? 3.916 -4.328 3.275 1 88.94 31 ALA B C 1
ATOM 2533 O O . ALA B 1 31 ? 4.938 -3.824 2.803 1 88.94 31 ALA B O 1
ATOM 2534 N N . ILE B 1 32 ? 3.74 -4.438 4.562 1 94.62 32 ILE B N 1
ATOM 2535 C CA . ILE B 1 32 ? 4.742 -4.008 5.527 1 94.62 32 ILE B CA 1
ATOM 2536 C C . ILE B 1 32 ? 6.016 -4.832 5.352 1 94.62 32 ILE B C 1
ATOM 2538 O O . ILE B 1 32 ? 7.117 -4.281 5.273 1 94.62 32 ILE B O 1
ATOM 2542 N N . VAL B 1 33 ? 5.879 -6.125 5.25 1 94.12 33 VAL B N 1
ATOM 2543 C CA . VAL B 1 33 ? 7.027 -7.02 5.109 1 94.12 33 VAL B CA 1
ATOM 2544 C C . VAL B 1 33 ? 7.734 -6.746 3.783 1 94.12 33 VAL B C 1
ATOM 2546 O O . VAL B 1 33 ? 8.961 -6.66 3.736 1 94.12 33 VAL B O 1
ATOM 2549 N N . TRP B 1 34 ? 6.918 -6.582 2.787 1 90.25 34 TRP B N 1
ATOM 2550 C CA . TRP B 1 34 ? 7.457 -6.277 1.466 1 90.25 34 TRP B CA 1
ATOM 2551 C C . TRP B 1 34 ? 8.25 -4.977 1.486 1 90.25 34 TRP B C 1
ATOM 2553 O O . TRP B 1 34 ? 9.383 -4.926 0.994 1 90.25 34 TRP B O 1
ATOM 2563 N N . GLN B 1 35 ? 7.707 -3.986 2.051 1 93.44 35 GLN B N 1
ATOM 2564 C CA . GLN B 1 35 ? 8.359 -2.684 2.094 1 93.44 35 GLN B CA 1
ATOM 2565 C C . GLN B 1 35 ? 9.656 -2.746 2.893 1 93.44 35 GLN B C 1
ATOM 2567 O O . GLN B 1 35 ? 10.68 -2.209 2.463 1 93.44 35 GLN B O 1
ATOM 2572 N N . LEU B 1 36 ? 9.664 -3.348 4.008 1 95.69 36 LEU B N 1
ATOM 2573 C CA . LEU B 1 36 ? 10.859 -3.41 4.844 1 95.69 36 LEU B CA 1
ATOM 2574 C C . LEU B 1 36 ? 11.922 -4.305 4.211 1 95.69 36 LEU B C 1
ATOM 2576 O O . LEU B 1 36 ? 13.117 -4.043 4.348 1 95.69 36 LEU B O 1
ATOM 2580 N N . ASP B 1 37 ? 11.461 -5.324 3.592 1 92.56 37 ASP B N 1
ATOM 2581 C CA . ASP B 1 37 ? 12.406 -6.133 2.83 1 92.56 37 ASP B CA 1
ATOM 2582 C C . ASP B 1 37 ? 13.039 -5.32 1.705 1 92.56 37 ASP B C 1
ATOM 2584 O O . ASP B 1 37 ? 14.234 -5.465 1.425 1 92.56 37 ASP B O 1
ATOM 2588 N N . ASP B 1 38 ? 12.242 -4.484 1.105 1 90 38 ASP B N 1
ATOM 2589 C CA . ASP B 1 38 ? 12.766 -3.627 0.048 1 90 38 ASP B CA 1
ATOM 2590 C C . ASP B 1 38 ? 13.781 -2.629 0.601 1 90 38 ASP B C 1
ATOM 2592 O O . ASP B 1 38 ? 14.781 -2.324 -0.054 1 90 38 ASP B O 1
ATOM 2596 N N . TYR B 1 39 ? 13.594 -2.254 1.741 1 92.5 39 TYR B N 1
ATOM 2597 C CA . TYR B 1 39 ? 14.484 -1.271 2.346 1 92.5 39 TYR B CA 1
ATOM 2598 C C . TYR B 1 39 ? 15.805 -1.913 2.756 1 92.5 39 TYR B C 1
ATOM 2600 O O . TYR B 1 39 ? 16.875 -1.319 2.578 1 92.5 39 TYR B O 1
ATOM 2608 N N . PHE B 1 40 ? 15.711 -3.143 3.256 1 93.69 40 PHE B N 1
ATOM 2609 C CA . PHE B 1 40 ? 16.875 -3.658 3.963 1 93.69 40 PHE B CA 1
ATOM 2610 C C . PHE B 1 40 ? 17.453 -4.875 3.248 1 93.69 40 PHE B C 1
ATOM 2612 O O . PHE B 1 40 ? 18.531 -5.355 3.598 1 93.69 40 PHE B O 1
ATOM 2619 N N . SER B 1 41 ? 16.703 -5.395 2.252 1 90.56 41 SER B N 1
ATOM 2620 C CA . SER B 1 41 ? 17.141 -6.621 1.591 1 90.56 41 SER B CA 1
ATOM 2621 C C . SER B 1 41 ? 17.422 -7.727 2.604 1 90.56 41 SER B C 1
ATOM 2623 O O . SER B 1 41 ? 18.531 -8.242 2.68 1 90.56 41 SER B O 1
ATOM 2625 N N . LEU B 1 42 ? 16.422 -8.188 3.225 1 94.06 42 LEU B N 1
ATOM 2626 C CA . LEU B 1 42 ? 16.5 -9.039 4.402 1 94.06 42 LEU B CA 1
ATOM 2627 C C . LEU B 1 42 ? 16.859 -10.469 4.016 1 94.06 42 LEU B C 1
ATOM 2629 O O . LEU B 1 42 ? 16.422 -10.969 2.977 1 94.06 42 LEU B O 1
ATOM 2633 N N . SER B 1 43 ? 17.703 -11.078 4.914 1 90.31 43 SER B N 1
ATOM 2634 C CA . SER B 1 43 ? 17.906 -12.523 4.793 1 90.31 43 SER B CA 1
ATOM 2635 C C . SER B 1 43 ? 16.641 -13.289 5.129 1 90.31 43 SER B C 1
ATOM 2637 O O . SER B 1 43 ? 15.68 -12.719 5.66 1 90.31 43 SER B O 1
ATOM 2639 N N . ARG B 1 44 ? 16.609 -14.484 4.855 1 87.5 44 ARG B N 1
ATOM 2640 C CA . ARG B 1 44 ? 15.453 -15.328 5.141 1 87.5 44 ARG B CA 1
ATOM 2641 C C . ARG B 1 44 ? 15.109 -15.305 6.625 1 87.5 44 ARG B C 1
ATOM 2643 O O . ARG B 1 44 ? 13.938 -15.211 6.992 1 87.5 44 ARG B O 1
ATOM 2650 N N . GLU B 1 45 ? 16.172 -15.398 7.434 1 91.31 45 GLU B N 1
ATOM 2651 C CA . GLU B 1 45 ? 15.961 -15.406 8.875 1 91.31 45 GLU B CA 1
ATOM 2652 C C . GLU B 1 45 ? 15.391 -14.078 9.359 1 91.31 45 GLU B C 1
ATOM 2654 O O . GLU B 1 45 ? 14.484 -14.047 10.195 1 91.31 45 GLU B O 1
ATOM 2659 N N . GLN B 1 46 ? 15.984 -13.008 8.805 1 95.62 46 GLN B N 1
ATOM 2660 C CA . GLN B 1 46 ? 15.492 -11.68 9.156 1 95.62 46 GLN B CA 1
ATOM 2661 C C . GLN B 1 46 ? 14.039 -11.5 8.727 1 95.62 46 GLN B C 1
ATOM 2663 O O . GLN B 1 46 ? 13.234 -10.93 9.469 1 95.62 46 GLN B O 1
ATOM 2668 N N . LYS B 1 47 ? 13.711 -11.953 7.574 1 93.75 47 LYS B N 1
ATOM 2669 C CA . LYS B 1 47 ? 12.344 -11.844 7.062 1 93.75 47 LYS B CA 1
ATOM 2670 C C . LYS B 1 47 ? 11.375 -12.664 7.898 1 93.75 47 LYS B C 1
ATOM 2672 O O . LYS B 1 47 ? 10.242 -12.242 8.141 1 93.75 47 LYS B O 1
ATOM 2677 N N . SER B 1 48 ? 11.805 -13.844 8.312 1 92.75 48 SER B N 1
ATOM 2678 C CA . SER B 1 48 ? 10.977 -14.672 9.188 1 92.75 48 SER B CA 1
ATOM 2679 C C . SER B 1 48 ? 10.695 -13.969 10.508 1 92.75 48 SER B C 1
ATOM 2681 O O . SER B 1 48 ? 9.57 -14.008 11.016 1 92.75 48 SER B O 1
ATOM 2683 N N . ALA B 1 49 ? 11.688 -13.352 11.047 1 97.19 49 ALA B N 1
ATOM 2684 C CA . ALA B 1 49 ? 11.516 -12.586 12.281 1 97.19 49 ALA B CA 1
ATOM 2685 C C . ALA B 1 49 ? 10.562 -11.414 12.062 1 97.19 49 ALA B C 1
ATOM 2687 O O . ALA B 1 49 ? 9.695 -11.148 12.906 1 97.19 49 ALA B O 1
ATOM 2688 N N . LEU B 1 50 ? 10.758 -10.766 10.945 1 97.94 50 LEU B N 1
ATOM 2689 C CA . LEU B 1 50 ? 9.867 -9.664 10.594 1 97.94 50 LEU B CA 1
ATOM 2690 C C . LEU B 1 50 ? 8.43 -10.148 10.477 1 97.94 50 LEU B C 1
ATOM 2692 O O . LEU B 1 50 ? 7.516 -9.531 11.031 1 97.94 50 LEU B O 1
ATOM 2696 N N . ASP B 1 51 ? 8.25 -11.219 9.844 1 95.12 51 ASP B N 1
ATOM 2697 C CA . ASP B 1 51 ? 6.918 -11.805 9.695 1 95.12 51 ASP B CA 1
ATOM 2698 C C . ASP B 1 51 ? 6.27 -12.055 11.055 1 95.12 51 ASP B C 1
ATOM 2700 O O . ASP B 1 51 ? 5.094 -11.742 11.25 1 95.12 51 ASP B O 1
ATOM 2704 N N . SER B 1 52 ? 7.016 -12.625 11.922 1 96.38 52 SER B N 1
ATOM 2705 C CA . SER B 1 52 ? 6.512 -12.938 13.25 1 96.38 52 SER B CA 1
ATOM 2706 C C . SER B 1 52 ? 6.113 -11.68 14.008 1 96.38 52 SER B C 1
ATOM 2708 O O . SER B 1 52 ? 5.039 -11.617 14.609 1 96.38 52 SER B O 1
ATOM 2710 N N . GLU B 1 53 ? 6.969 -10.648 13.945 1 97.94 53 GLU B N 1
ATOM 2711 C CA . GLU B 1 53 ? 6.68 -9.406 14.641 1 97.94 53 GLU B CA 1
ATOM 2712 C C . GLU B 1 53 ? 5.461 -8.703 14.039 1 97.94 53 GLU B C 1
ATOM 2714 O O . GLU B 1 53 ? 4.625 -8.172 14.773 1 97.94 53 GLU B O 1
ATOM 2719 N N . VAL B 1 54 ? 5.402 -8.703 12.727 1 97.38 54 VAL B N 1
ATOM 2720 C CA . VAL B 1 54 ? 4.285 -8.055 12.055 1 97.38 54 VAL B CA 1
ATOM 2721 C C . VAL B 1 54 ? 2.988 -8.789 12.367 1 97.38 54 VAL B C 1
ATOM 2723 O O . VAL B 1 54 ? 1.953 -8.164 12.609 1 97.38 54 VAL B O 1
ATOM 2726 N N . ARG B 1 55 ? 3.014 -10.086 12.391 1 94.38 55 ARG B N 1
ATOM 2727 C CA . ARG B 1 55 ? 1.841 -10.867 12.773 1 94.38 55 ARG B CA 1
ATOM 2728 C C . ARG B 1 55 ? 1.381 -10.516 14.18 1 94.38 55 ARG B C 1
ATOM 2730 O O . ARG B 1 55 ? 0.185 -10.328 14.422 1 94.38 55 ARG B O 1
ATOM 2737 N N . GLY B 1 56 ? 2.332 -10.453 15.109 1 96.75 56 GLY B N 1
ATOM 2738 C CA . GLY B 1 56 ? 2.002 -10.055 16.469 1 96.75 56 GLY B CA 1
ATOM 2739 C C . GLY B 1 56 ? 1.385 -8.672 16.547 1 96.75 56 GLY B C 1
ATOM 2740 O O . GLY B 1 56 ? 0.402 -8.469 17.266 1 96.75 56 GLY B O 1
ATOM 2741 N N . LEU B 1 57 ? 1.95 -7.77 15.828 1 97.38 57 LEU B N 1
ATOM 2742 C CA . LEU B 1 57 ? 1.428 -6.41 15.797 1 97.38 57 LEU B CA 1
ATOM 2743 C C . LEU B 1 57 ? -0.004 -6.391 15.273 1 97.38 57 LEU B C 1
ATOM 2745 O O . LEU B 1 57 ? -0.877 -5.746 15.859 1 97.38 57 LEU B O 1
ATOM 2749 N N . MET B 1 58 ? -0.204 -7.078 14.18 1 94.5 58 MET B N 1
ATOM 2750 C CA . MET B 1 58 ? -1.521 -7.09 13.555 1 94.5 58 MET B CA 1
ATOM 2751 C C . MET B 1 58 ? -2.559 -7.73 14.469 1 94.5 58 MET B C 1
ATOM 2753 O O . MET B 1 58 ? -3.695 -7.258 14.547 1 94.5 58 MET B O 1
ATOM 2757 N N . GLN B 1 59 ? -2.229 -8.789 15.148 1 93.75 59 GLN B N 1
ATOM 2758 C CA . GLN B 1 59 ? -3.139 -9.438 16.094 1 93.75 59 GLN B CA 1
ATOM 2759 C C . GLN B 1 59 ? -3.52 -8.5 17.219 1 93.75 59 GLN B C 1
ATOM 2761 O O . GLN B 1 59 ? -4.699 -8.359 17.562 1 93.75 59 GLN B O 1
ATOM 2766 N N . TRP B 1 60 ? -2.516 -7.875 17.797 1 96.81 60 TRP B N 1
ATOM 2767 C CA . TRP B 1 60 ? -2.771 -6.906 18.844 1 96.81 60 TRP B CA 1
ATOM 2768 C C . TRP B 1 60 ? -3.646 -5.762 18.344 1 96.81 60 TRP B C 1
ATOM 2770 O O . TRP B 1 60 ? -4.613 -5.375 19 1 96.81 60 TRP B O 1
ATOM 2780 N N . HIS B 1 61 ? -3.305 -5.238 17.219 1 95.88 61 HIS B N 1
ATOM 2781 C CA . HIS B 1 61 ? -4.023 -4.105 16.656 1 95.88 61 HIS B CA 1
ATOM 2782 C C . HIS B 1 61 ? -5.496 -4.441 16.438 1 95.88 61 HIS B C 1
ATOM 2784 O O . HIS B 1 61 ? -6.371 -3.637 16.766 1 95.88 61 HIS B O 1
ATOM 2790 N N . ARG B 1 62 ? -5.734 -5.582 15.898 1 92.5 62 ARG B N 1
ATOM 2791 C CA . ARG B 1 62 ? -7.102 -6.023 15.633 1 92.5 62 ARG B CA 1
ATOM 2792 C C . ARG B 1 62 ? -7.898 -6.121 16.922 1 92.5 62 ARG B C 1
ATOM 2794 O O . ARG B 1 62 ? -9.047 -5.672 17 1 92.5 62 ARG B O 1
ATOM 2801 N N . ARG B 1 63 ? -7.324 -6.637 17.938 1 94.19 63 ARG B N 1
ATOM 2802 C CA . ARG B 1 63 ? -8.031 -6.926 19.188 1 94.19 63 ARG B CA 1
ATOM 2803 C C . ARG B 1 63 ? -8.133 -5.684 20.062 1 94.19 63 ARG B C 1
ATOM 2805 O O . ARG B 1 63 ? -9.195 -5.402 20.625 1 94.19 63 ARG B O 1
ATOM 2812 N N . ALA B 1 64 ? -7.062 -4.949 20.094 1 96.44 64 ALA B N 1
ATOM 2813 C CA . ALA B 1 64 ? -6.973 -3.891 21.094 1 96.44 64 ALA B CA 1
ATOM 2814 C C . ALA B 1 64 ? -7.422 -2.551 20.531 1 96.44 64 ALA B C 1
ATOM 2816 O O . ALA B 1 64 ? -7.93 -1.695 21.266 1 96.44 64 ALA B O 1
ATOM 2817 N N . GLU B 1 65 ? -7.242 -2.34 19.203 1 96.75 65 GLU B N 1
ATOM 2818 C CA . GLU B 1 65 ? -7.387 -0.982 18.688 1 96.75 65 GLU B CA 1
ATOM 2819 C C . GLU B 1 65 ? -8.641 -0.852 17.812 1 96.75 65 GLU B C 1
ATOM 2821 O O . GLU B 1 65 ? -9.367 0.135 17.922 1 96.75 65 GLU B O 1
ATOM 2826 N N . ILE B 1 66 ? -8.992 -1.813 17.047 1 94.75 66 ILE B N 1
ATOM 2827 C CA . ILE B 1 66 ? -10.008 -1.717 16 1 94.75 66 ILE B CA 1
ATOM 2828 C C . ILE B 1 66 ? -11.367 -1.412 16.625 1 94.75 66 ILE B C 1
ATOM 2830 O O . ILE B 1 66 ? -12.102 -0.553 16.125 1 94.75 66 ILE B O 1
ATOM 2834 N N . PRO B 1 67 ? -11.797 -2.092 17.734 1 95.81 67 PRO B N 1
ATOM 2835 C CA . PRO B 1 67 ? -13.078 -1.737 18.344 1 95.81 67 PRO B CA 1
ATOM 2836 C C . PRO B 1 67 ? -13.148 -0.272 18.766 1 95.81 67 PRO B C 1
ATOM 2838 O O . PRO B 1 67 ? -14.18 0.377 18.594 1 95.81 67 PRO B O 1
ATOM 2841 N N . THR B 1 68 ? -12.039 0.238 19.266 1 97.56 68 THR B N 1
ATOM 2842 C CA . THR B 1 68 ? -11.969 1.631 19.688 1 97.56 68 THR B CA 1
ATOM 2843 C C . THR B 1 68 ? -12.117 2.572 18.5 1 97.56 68 THR B C 1
ATOM 2845 O O . THR B 1 68 ? -12.805 3.588 18.578 1 97.56 68 THR B O 1
ATOM 2848 N N . TYR B 1 69 ? -11.5 2.242 17.391 1 95.88 69 TYR B N 1
ATOM 2849 C CA . TYR B 1 69 ? -11.625 3.055 16.188 1 95.88 69 TYR B CA 1
ATOM 2850 C C . TYR B 1 69 ? -13.078 3.15 15.742 1 95.88 69 TYR B C 1
ATOM 2852 O O . TYR B 1 69 ? -13.555 4.227 15.375 1 95.88 69 TYR B O 1
ATOM 2860 N N . GLY B 1 70 ? -13.742 1.977 15.734 1 95.38 70 GLY B N 1
ATOM 2861 C CA . GLY B 1 70 ? -15.148 1.972 15.367 1 95.38 70 GLY B CA 1
ATOM 2862 C C . GLY B 1 70 ? -15.992 2.902 16.219 1 95.38 70 GLY B C 1
ATOM 2863 O O . GLY B 1 70 ? -16.797 3.676 15.688 1 95.38 70 GLY B O 1
ATOM 2864 N N . ALA B 1 71 ? -15.789 2.838 17.516 1 97.88 71 ALA B N 1
ATOM 2865 C CA . ALA B 1 71 ? -16.562 3.67 18.438 1 97.88 71 ALA B CA 1
ATOM 2866 C C . ALA B 1 71 ? -16.25 5.148 18.234 1 97.88 71 ALA B C 1
ATOM 2868 O O . ALA B 1 71 ? -17.156 5.984 18.203 1 97.88 71 ALA B O 1
ATOM 2869 N N . GLN B 1 72 ? -14.977 5.453 18.094 1 98.44 72 GLN B N 1
ATOM 2870 C CA . GLN B 1 72 ? -14.547 6.84 17.938 1 98.44 72 GLN B CA 1
ATOM 2871 C C . GLN B 1 72 ? -15.07 7.422 16.625 1 98.44 72 GLN B C 1
ATOM 2873 O O . GLN B 1 72 ? -15.516 8.57 16.578 1 98.44 72 GLN B O 1
ATOM 2878 N N . LEU B 1 73 ? -15.039 6.66 15.555 1 97 73 LEU B N 1
ATOM 2879 C CA . LEU B 1 73 ? -15.516 7.137 14.258 1 97 73 LEU B CA 1
ATOM 2880 C C . LEU B 1 73 ? -17.031 7.273 14.258 1 97 73 LEU B C 1
ATOM 2882 O O . LEU B 1 73 ? -17.578 8.156 13.586 1 97 73 LEU B O 1
ATOM 2886 N N . THR B 1 74 ? -17.75 6.414 15.008 1 97.81 74 THR B N 1
ATOM 2887 C CA . THR B 1 74 ? -19.188 6.574 15.18 1 97.81 74 THR B CA 1
ATOM 2888 C C . THR B 1 74 ? -19.5 7.918 15.828 1 97.81 74 THR B C 1
ATOM 2890 O O . THR B 1 74 ? -20.359 8.664 15.336 1 97.81 74 THR B O 1
ATOM 2893 N N . ALA B 1 75 ? -18.797 8.195 16.875 1 98.62 75 ALA B N 1
ATOM 2894 C CA . ALA B 1 75 ? -19 9.469 17.562 1 98.62 75 ALA B CA 1
ATOM 2895 C C . ALA B 1 75 ? -18.672 10.648 16.656 1 98.62 75 ALA B C 1
ATOM 2897 O O . ALA B 1 75 ? -19.406 11.633 16.609 1 98.62 75 ALA B O 1
ATOM 2898 N N . LEU B 1 76 ? -17.578 10.578 15.953 1 98.56 76 LEU B N 1
ATOM 2899 C CA . LEU B 1 76 ? -17.188 11.648 15.039 1 98.56 76 LEU B CA 1
ATOM 2900 C C . LEU B 1 76 ? -18.219 11.844 13.945 1 98.56 76 LEU B C 1
ATOM 2902 O O . LEU B 1 76 ? -18.531 12.977 13.57 1 98.56 76 LEU B O 1
ATOM 2906 N N . SER B 1 77 ? -18.719 10.727 13.406 1 97.25 77 SER B N 1
ATOM 2907 C CA . SER B 1 77 ? -19.719 10.82 12.344 1 97.25 77 SER B CA 1
ATOM 2908 C C . SER B 1 77 ? -20.953 11.562 12.82 1 97.25 77 SER B C 1
ATOM 2910 O O . SER B 1 77 ? -21.594 12.289 12.055 1 97.25 77 SER B O 1
ATOM 2912 N N . ARG B 1 78 ? -21.312 11.422 14.062 1 97.69 78 ARG B N 1
ATOM 2913 C CA . ARG B 1 78 ? -22.438 12.141 14.633 1 97.69 78 ARG B CA 1
ATOM 2914 C C . ARG B 1 78 ? -22.141 13.633 14.742 1 97.69 78 ARG B C 1
ATOM 2916 O O . ARG B 1 78 ? -22.969 14.469 14.406 1 97.69 78 ARG B O 1
ATOM 2923 N N . ASP B 1 79 ? -20.969 13.883 15.117 1 98.12 79 ASP B N 1
ATOM 2924 C CA . ASP B 1 79 ? -20.625 15.273 15.398 1 98.12 79 ASP B CA 1
ATOM 2925 C C . ASP B 1 79 ? -20.453 16.062 14.102 1 98.12 79 ASP B C 1
ATOM 2927 O O . ASP B 1 79 ? -20.719 17.266 14.07 1 98.12 79 ASP B O 1
ATOM 2931 N N . VAL B 1 80 ? -20.016 15.43 13.039 1 98.06 80 VAL B N 1
ATOM 2932 C CA . VAL B 1 80 ? -19.734 16.172 11.812 1 98.06 80 VAL B CA 1
ATOM 2933 C C . VAL B 1 80 ? -21.047 16.547 11.125 1 98.06 80 VAL B C 1
ATOM 2935 O O . VAL B 1 80 ? -21.062 17.344 10.18 1 98.06 80 VAL B O 1
ATOM 2938 N N . ALA B 1 81 ? -22.141 16.016 11.57 1 95.5 81 ALA B N 1
ATOM 2939 C CA . ALA B 1 81 ? -23.438 16.312 10.992 1 95.5 81 ALA B CA 1
ATOM 2940 C C . ALA B 1 81 ? -23.781 17.797 11.164 1 95.5 81 ALA B C 1
ATOM 2942 O O . ALA B 1 81 ? -24.672 18.312 10.469 1 95.5 81 ALA B O 1
ATOM 2943 N N . SER B 1 82 ? -23.219 18.422 12.086 1 97.31 82 SER B N 1
ATOM 2944 C CA . SER B 1 82 ? -23.344 19.859 12.289 1 97.31 82 SER B CA 1
ATOM 2945 C C . SER B 1 82 ? -21.969 20.516 12.422 1 97.31 82 SER B C 1
ATOM 2947 O O . SER B 1 82 ? -20.969 19.828 12.641 1 97.31 82 SER B O 1
ATOM 2949 N N . PRO B 1 83 ? -21.969 21.828 12.125 1 98.31 83 PRO B N 1
ATOM 2950 C CA . PRO B 1 83 ? -20.672 22.5 12.312 1 98.31 83 PRO B CA 1
ATOM 2951 C C . PRO B 1 83 ? -20.062 22.234 13.688 1 98.31 83 PRO B C 1
ATOM 2953 O O . PRO B 1 83 ? -20.75 22.328 14.703 1 98.31 83 PRO B O 1
ATOM 2956 N N . MET B 1 84 ? -18.812 21.938 13.664 1 98.62 84 MET B N 1
ATOM 2957 C CA . MET B 1 84 ? -18.156 21.547 14.906 1 98.62 84 MET B CA 1
ATOM 2958 C C . MET B 1 84 ? -17.375 22.719 15.5 1 98.62 84 MET B C 1
ATOM 2960 O O . MET B 1 84 ? -16.703 23.453 14.773 1 98.62 84 MET B O 1
ATOM 2964 N N . SER B 1 85 ? -17.469 22.828 16.781 1 98.44 85 SER B N 1
ATOM 2965 C CA . SER B 1 85 ? -16.672 23.812 17.516 1 98.44 85 SER B CA 1
ATOM 2966 C C . SER B 1 85 ? -15.227 23.344 17.672 1 98.44 85 SER B C 1
ATOM 2968 O O . SER B 1 85 ? -14.93 22.156 17.5 1 98.44 85 SER B O 1
ATOM 2970 N N . PRO B 1 86 ? -14.281 24.312 17.953 1 98.12 86 PRO B N 1
ATOM 2971 C CA . PRO B 1 86 ? -12.898 23.906 18.234 1 98.12 86 PRO B CA 1
ATOM 2972 C C . PRO B 1 86 ? -12.805 22.875 19.359 1 98.12 86 PRO B C 1
ATOM 2974 O O . PRO B 1 86 ? -11.977 21.969 19.297 1 98.12 86 PRO B O 1
ATOM 2977 N N . THR B 1 87 ? -13.68 23 20.312 1 98.25 87 THR B N 1
ATOM 2978 C CA . THR B 1 87 ? -13.664 22.062 21.438 1 98.25 87 THR B CA 1
ATOM 2979 C C . THR B 1 87 ? -14.039 20.656 20.969 1 98.25 87 THR B C 1
ATOM 2981 O O . THR B 1 87 ? -13.422 19.672 21.391 1 98.25 87 THR B O 1
ATOM 2984 N N . GLN B 1 88 ? -14.992 20.531 20.141 1 98.31 88 GLN B N 1
ATOM 2985 C CA . GLN B 1 88 ? -15.391 19.234 19.594 1 98.31 88 GLN B CA 1
ATOM 2986 C C . GLN B 1 88 ? -14.273 18.641 18.734 1 98.31 88 GLN B C 1
ATOM 2988 O O . GLN B 1 88 ? -13.977 17.453 18.844 1 98.31 88 GLN B O 1
ATOM 2993 N N . VAL B 1 89 ? -13.688 19.484 17.891 1 98.25 89 VAL B N 1
ATOM 2994 C CA . VAL B 1 89 ? -12.586 19.016 17.062 1 98.25 89 VAL B CA 1
ATOM 2995 C C . VAL B 1 89 ? -11.438 18.531 17.938 1 98.25 89 VAL B C 1
ATOM 2997 O O . VAL B 1 89 ? -10.859 17.484 17.703 1 98.25 89 VAL B O 1
ATOM 3000 N N . ASP B 1 90 ? -11.133 19.328 18.953 1 96.56 90 ASP B N 1
ATOM 3001 C CA . ASP B 1 90 ? -10.047 19 19.875 1 96.56 90 ASP B CA 1
ATOM 3002 C C . ASP B 1 90 ? -10.273 17.625 20.516 1 96.56 90 ASP B C 1
ATOM 3004 O O . ASP B 1 90 ? -9.336 16.844 20.672 1 96.56 90 ASP B O 1
ATOM 3008 N N . LYS B 1 91 ? -11.445 17.344 20.875 1 98.12 91 LYS B N 1
ATOM 3009 C CA . LYS B 1 91 ? -11.789 16.078 21.516 1 98.12 91 LYS B CA 1
ATOM 3010 C C . LYS B 1 91 ? -11.5 14.898 20.578 1 98.12 91 LYS B C 1
ATOM 3012 O O . LYS B 1 91 ? -10.867 13.922 20.969 1 98.12 91 LYS B O 1
ATOM 3017 N N . HIS B 1 92 ? -11.953 15 19.344 1 97.56 92 HIS B N 1
ATOM 3018 C CA . HIS B 1 92 ? -11.742 13.922 18.391 1 97.56 92 HIS B CA 1
ATOM 3019 C C . HIS B 1 92 ? -10.266 13.797 18.016 1 97.56 92 HIS B C 1
ATOM 3021 O O . HIS B 1 92 ? -9.766 12.695 17.812 1 97.56 92 HIS B O 1
ATOM 3027 N N . LEU B 1 93 ? -9.57 14.93 17.875 1 94.5 93 LEU B N 1
ATOM 3028 C CA . LEU B 1 93 ? -8.141 14.891 17.578 1 94.5 93 LEU B CA 1
ATOM 3029 C C . LEU B 1 93 ? -7.371 14.242 18.734 1 94.5 93 LEU B C 1
ATOM 3031 O O . LEU B 1 93 ? -6.43 13.484 18.5 1 94.5 93 LEU B O 1
ATOM 3035 N N . SER B 1 94 ? -7.746 14.539 19.969 1 93.94 94 SER B N 1
ATOM 3036 C CA . SER B 1 94 ? -7.113 13.93 21.141 1 93.94 94 SER B CA 1
ATOM 3037 C C . SER B 1 94 ? -7.293 12.414 21.125 1 93.94 94 SER B C 1
ATOM 3039 O O . SER B 1 94 ? -6.371 11.672 21.469 1 93.94 94 SER B O 1
ATOM 3041 N N . ALA B 1 95 ? -8.469 11.969 20.75 1 95.75 95 ALA B N 1
ATOM 3042 C CA . ALA B 1 95 ? -8.719 10.539 20.641 1 95.75 95 ALA B CA 1
ATOM 3043 C C . ALA B 1 95 ? -7.805 9.891 19.609 1 95.75 95 ALA B C 1
ATOM 3045 O O . ALA B 1 95 ? -7.219 8.836 19.859 1 95.75 95 ALA B O 1
ATOM 3046 N N . LEU B 1 96 ? -7.648 10.5 18.438 1 93.81 96 LEU B N 1
ATOM 3047 C CA . LEU B 1 96 ? -6.766 10.008 17.391 1 93.81 96 LEU B CA 1
ATOM 3048 C C . LEU B 1 96 ? -5.32 9.961 17.875 1 93.81 96 LEU B C 1
ATOM 3050 O O . LEU B 1 96 ? -4.609 8.984 17.609 1 93.81 96 LEU B O 1
ATOM 3054 N N . GLU B 1 97 ? -4.898 11 18.516 1 90 97 GLU B N 1
ATOM 3055 C CA . GLU B 1 97 ? -3.545 11.047 19.047 1 90 97 GLU B CA 1
ATOM 3056 C C . GLU B 1 97 ? -3.312 9.914 20.047 1 90 97 GLU B C 1
ATOM 3058 O O . GLU B 1 97 ? -2.244 9.297 20.062 1 90 97 GLU B O 1
ATOM 3063 N N . GLY B 1 98 ? -4.312 9.672 20.906 1 92.44 98 GLY B N 1
ATOM 3064 C CA . GLY B 1 98 ? -4.227 8.547 21.812 1 92.44 98 GLY B CA 1
ATOM 3065 C C . GLY B 1 98 ? -4.086 7.211 21.109 1 92.44 98 GLY B C 1
ATOM 3066 O O . GLY B 1 98 ? -3.305 6.355 21.531 1 92.44 98 GLY B O 1
ATOM 3067 N N . ASP B 1 99 ? -4.832 6.996 20.016 1 93.44 99 ASP B N 1
ATOM 3068 C CA . ASP B 1 99 ? -4.727 5.789 19.203 1 93.44 99 ASP B CA 1
ATOM 3069 C C . ASP B 1 99 ? -3.316 5.625 18.641 1 93.44 99 ASP B C 1
ATOM 3071 O O . ASP B 1 99 ? -2.732 4.543 18.719 1 93.44 99 ASP B O 1
ATOM 3075 N N . LEU B 1 100 ? -2.826 6.684 18.094 1 90.94 100 LEU B N 1
ATOM 3076 C CA . LEU B 1 100 ? -1.494 6.656 17.5 1 90.94 100 LEU B CA 1
ATOM 3077 C C . LEU B 1 100 ? -0.436 6.336 18.547 1 90.94 100 LEU B C 1
ATOM 3079 O O . LEU B 1 100 ? 0.486 5.559 18.281 1 90.94 100 LEU B O 1
ATOM 3083 N N . ASP B 1 101 ? -0.596 6.934 19.688 1 89.69 101 ASP B N 1
ATOM 3084 C CA . ASP B 1 101 ? 0.342 6.676 20.781 1 89.69 101 ASP B CA 1
ATOM 3085 C C . ASP B 1 101 ? 0.371 5.191 21.141 1 89.69 101 ASP B C 1
ATOM 3087 O O . ASP B 1 101 ? 1.443 4.613 21.328 1 89.69 101 ASP B O 1
ATOM 3091 N N . ARG B 1 102 ? -0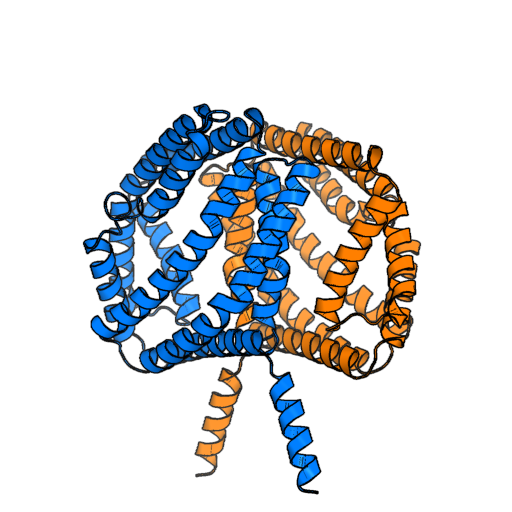.767 4.594 21.203 1 94.38 102 ARG B N 1
ATOM 3092 C CA . ARG B 1 102 ? -0.835 3.182 21.562 1 94.38 102 ARG B CA 1
ATOM 3093 C C . ARG B 1 102 ? -0.228 2.309 20.469 1 94.38 102 ARG B C 1
ATOM 3095 O O . ARG B 1 102 ? 0.486 1.346 20.766 1 94.38 102 ARG B O 1
ATOM 3102 N N . VAL B 1 103 ? -0.456 2.617 19.219 1 93.75 103 VAL B N 1
ATOM 3103 C CA . VAL B 1 103 ? 0.116 1.858 18.109 1 93.75 103 VAL B CA 1
ATOM 3104 C C . VAL B 1 103 ? 1.637 1.991 18.125 1 93.75 103 VAL B C 1
ATOM 3106 O O . VAL B 1 103 ? 2.354 0.997 18 1 93.75 103 VAL B O 1
ATOM 3109 N N . ILE B 1 104 ? 2.135 3.189 18.328 1 91.06 104 ILE B N 1
ATOM 3110 C CA . ILE B 1 104 ? 3.568 3.449 18.375 1 91.06 104 ILE B CA 1
ATOM 3111 C C . ILE B 1 104 ? 4.199 2.707 19.547 1 91.06 104 ILE B C 1
ATOM 3113 O O . ILE B 1 104 ? 5.25 2.084 19.406 1 91.06 104 ILE B O 1
ATOM 3117 N N . ALA B 1 105 ? 3.549 2.775 20.688 1 92.75 105 ALA B N 1
ATOM 3118 C CA . ALA B 1 105 ? 4.066 2.129 21.891 1 92.75 105 ALA B CA 1
ATOM 3119 C C . ALA B 1 105 ? 4.203 0.623 21.688 1 92.75 105 ALA B C 1
ATOM 3121 O O . ALA B 1 105 ? 5.121 0 22.219 1 92.75 105 ALA B O 1
ATOM 3122 N N . ASP B 1 106 ? 3.289 0.052 20.906 1 96.06 106 ASP B N 1
ATOM 3123 C CA . ASP B 1 106 ? 3.381 -1.377 20.625 1 96.06 106 ASP B CA 1
ATOM 3124 C C . ASP B 1 106 ? 4.449 -1.656 19.578 1 96.06 106 ASP B C 1
ATOM 3126 O O . ASP B 1 106 ? 5.137 -2.68 19.625 1 96.06 106 ASP B O 1
ATOM 3130 N N . ALA B 1 107 ? 4.648 -0.784 18.625 1 95.44 107 ALA B N 1
ATOM 3131 C CA . ALA B 1 107 ? 5.508 -0.996 17.469 1 95.44 107 ALA B CA 1
ATOM 3132 C C . ALA B 1 107 ? 6.977 -0.809 17.828 1 95.44 107 ALA B C 1
ATOM 3134 O O . ALA B 1 107 ? 7.852 -1.481 17.281 1 95.44 107 ALA B O 1
ATOM 3135 N N . ILE B 1 108 ? 7.301 0.033 18.75 1 94.38 108 ILE B N 1
ATOM 3136 C CA . ILE B 1 108 ? 8.672 0.455 19 1 94.38 108 ILE B CA 1
ATOM 3137 C C . ILE B 1 108 ? 9.484 -0.722 19.547 1 94.38 108 ILE B C 1
ATOM 3139 O O . ILE B 1 108 ? 10.547 -1.05 19 1 94.38 108 ILE B O 1
ATOM 3143 N N . PRO B 1 109 ? 9.008 -1.455 20.609 1 97.06 109 PRO B N 1
ATOM 3144 C CA . PRO B 1 109 ? 9.82 -2.582 21.062 1 97.06 109 PRO B CA 1
ATOM 3145 C C . PRO B 1 109 ? 10.016 -3.648 19.984 1 97.06 109 PRO B C 1
ATOM 3147 O O . PRO B 1 109 ? 11.07 -4.281 19.922 1 97.06 109 PRO B O 1
ATOM 3150 N N . ARG B 1 110 ? 9.039 -3.883 19.125 1 97.94 110 ARG B N 1
ATOM 3151 C CA . ARG B 1 110 ? 9.156 -4.816 18.016 1 97.94 110 ARG B CA 1
ATOM 3152 C C . ARG B 1 110 ? 10.211 -4.348 17.016 1 97.94 110 ARG B C 1
ATOM 3154 O O . ARG B 1 110 ? 11.016 -5.145 16.531 1 97.94 110 ARG B O 1
ATOM 3161 N N . THR B 1 111 ? 10.172 -3.035 16.75 1 96.69 111 THR B N 1
ATOM 3162 C CA . THR B 1 111 ? 11.141 -2.436 15.844 1 96.69 111 THR B CA 1
ATOM 3163 C C . THR B 1 111 ? 12.555 -2.561 16.391 1 96.69 111 THR B C 1
ATOM 3165 O O . THR B 1 111 ? 13.484 -2.9 15.664 1 96.69 111 THR B O 1
ATOM 3168 N N . VAL B 1 112 ? 12.68 -2.303 17.656 1 96.81 112 VAL B N 1
ATOM 3169 C CA . VAL B 1 112 ? 13.984 -2.383 18.297 1 96.81 112 VAL B CA 1
ATOM 3170 C C . VAL B 1 112 ? 14.516 -3.812 18.219 1 96.81 112 VAL B C 1
ATOM 3172 O O . VAL B 1 112 ? 15.672 -4.035 17.875 1 96.81 112 VAL B O 1
ATOM 3175 N N . ARG B 1 113 ? 13.641 -4.82 18.516 1 97.25 113 ARG B N 1
ATOM 3176 C CA . ARG B 1 113 ? 14.055 -6.215 18.422 1 97.25 113 ARG B CA 1
ATOM 3177 C C . ARG B 1 113 ? 14.492 -6.566 17 1 97.25 113 ARG B C 1
ATOM 3179 O O . ARG B 1 113 ? 15.516 -7.227 16.797 1 97.25 113 ARG B O 1
ATOM 3186 N N . LEU B 1 114 ? 13.82 -6.094 16.016 1 97.88 114 LEU B N 1
ATOM 3187 C CA . LEU B 1 114 ? 14.148 -6.375 14.617 1 97.88 114 LEU B CA 1
ATOM 3188 C C . LEU B 1 114 ? 15.445 -5.68 14.219 1 97.88 114 LEU B C 1
ATOM 3190 O O . LEU B 1 114 ? 16.25 -6.238 13.461 1 97.88 114 LEU B O 1
ATOM 3194 N N . ALA B 1 115 ? 15.617 -4.496 14.727 1 97.62 115 ALA B N 1
ATOM 3195 C CA . ALA B 1 115 ? 16.812 -3.719 14.391 1 97.62 115 ALA B CA 1
ATOM 3196 C C . ALA B 1 115 ? 18.078 -4.43 14.859 1 97.62 115 ALA B C 1
ATOM 3198 O O . ALA B 1 115 ? 19.125 -4.309 14.227 1 97.62 115 ALA B O 1
ATOM 3199 N N . THR B 1 116 ? 17.969 -5.176 15.898 1 97.06 116 THR B N 1
ATOM 3200 C CA . THR B 1 116 ? 19.125 -5.883 16.422 1 97.06 116 THR B CA 1
ATOM 3201 C C . THR B 1 116 ? 19.578 -6.969 15.445 1 97.06 116 THR B C 1
ATOM 3203 O O . THR B 1 116 ? 20.719 -7.422 15.5 1 97.06 116 THR B O 1
ATOM 3206 N N . LEU B 1 117 ? 18.703 -7.363 14.531 1 97.19 117 LEU B N 1
ATOM 3207 C CA . LEU B 1 117 ? 19 -8.445 13.602 1 97.19 117 LEU B CA 1
ATOM 3208 C C . LEU B 1 117 ? 19.656 -7.898 12.336 1 97.19 117 LEU B C 1
ATOM 3210 O O . LEU B 1 117 ? 20.219 -8.664 11.539 1 97.19 117 LEU B O 1
ATOM 3214 N N . LEU B 1 118 ? 19.625 -6.594 12.109 1 97.31 118 LEU B N 1
ATOM 3215 C CA . LEU B 1 118 ? 20.156 -6 10.891 1 97.31 118 LEU B CA 1
ATOM 3216 C C . LEU B 1 118 ? 21.672 -5.891 10.945 1 97.31 118 LEU B C 1
ATOM 3218 O O . LEU B 1 118 ? 22.234 -5.621 12.008 1 97.31 118 LEU B O 1
ATOM 3222 N N . THR B 1 119 ? 22.266 -6.023 9.773 1 96.06 119 THR B N 1
ATOM 3223 C CA . THR B 1 119 ? 23.703 -5.836 9.695 1 96.06 119 THR B CA 1
ATOM 3224 C C . THR B 1 119 ? 24.047 -4.355 9.531 1 96.06 119 THR B C 1
ATOM 3226 O O . THR B 1 119 ? 23.188 -3.549 9.18 1 96.06 119 THR B O 1
ATOM 3229 N N . ASP B 1 120 ? 25.344 -4.02 9.711 1 95.12 120 ASP B N 1
ATOM 3230 C CA . ASP B 1 120 ? 25.812 -2.656 9.516 1 95.12 120 ASP B CA 1
ATOM 3231 C C . ASP B 1 120 ? 25.625 -2.209 8.07 1 95.12 120 ASP B C 1
ATOM 3233 O O . ASP B 1 120 ? 25.281 -1.053 7.812 1 95.12 120 ASP B O 1
ATOM 3237 N N . GLN B 1 121 ? 25.859 -3.16 7.266 1 94.38 121 GLN B N 1
ATOM 3238 C CA . GLN B 1 121 ? 25.719 -2.854 5.844 1 94.38 121 GLN B CA 1
ATOM 3239 C C . GLN B 1 121 ? 24.266 -2.539 5.484 1 94.38 121 GLN B C 1
ATOM 3241 O O . GLN B 1 121 ? 24 -1.637 4.688 1 94.38 121 GLN B O 1
ATOM 3246 N N . GLN B 1 122 ? 23.375 -3.291 6.074 1 95.31 122 GLN B N 1
ATOM 3247 C CA . GLN B 1 122 ? 21.953 -3.047 5.832 1 95.31 122 GLN B CA 1
ATOM 3248 C C . GLN B 1 122 ? 21.547 -1.67 6.34 1 95.31 122 GLN B C 1
ATOM 3250 O O . GLN B 1 122 ? 20.828 -0.938 5.652 1 95.31 122 GLN B O 1
ATOM 3255 N N . PHE B 1 123 ? 22.016 -1.271 7.477 1 96.81 123 PHE B N 1
ATOM 3256 C CA . PHE B 1 123 ? 21.734 0.052 8.016 1 96.81 123 PHE B CA 1
ATOM 3257 C C . PHE B 1 123 ? 22.328 1.141 7.137 1 96.81 123 PHE B C 1
ATOM 3259 O O . PHE B 1 123 ? 21.672 2.145 6.852 1 96.81 123 PHE B O 1
ATOM 3266 N N . ALA B 1 124 ? 23.531 0.933 6.734 1 95.19 124 ALA B N 1
ATOM 3267 C CA . ALA B 1 124 ? 24.234 1.935 5.941 1 95.19 124 ALA B CA 1
ATOM 3268 C C . ALA B 1 124 ? 23.531 2.186 4.613 1 95.19 124 ALA B C 1
ATOM 3270 O O . ALA B 1 124 ? 23.375 3.334 4.191 1 95.19 124 ALA B O 1
ATOM 3271 N N . LYS B 1 125 ? 23.141 1.081 4.055 1 92.62 125 LYS B N 1
ATOM 3272 C CA . LYS B 1 125 ? 22.438 1.213 2.787 1 92.62 125 LYS B CA 1
ATOM 3273 C C . LYS B 1 125 ? 21.125 1.978 2.965 1 92.62 125 LYS B C 1
ATOM 3275 O O . LYS B 1 125 ? 20.812 2.887 2.189 1 92.62 125 LYS B O 1
ATOM 3280 N N . PHE B 1 126 ? 20.375 1.601 3.953 1 95.88 126 PHE B N 1
ATOM 3281 C CA . PHE B 1 126 ? 19.109 2.256 4.227 1 95.88 126 PHE B CA 1
ATOM 3282 C C . PHE B 1 126 ? 19.312 3.742 4.492 1 95.88 126 PHE B C 1
ATOM 3284 O O . PHE B 1 126 ? 18.656 4.582 3.877 1 95.88 126 PHE B O 1
ATOM 3291 N N . LEU B 1 127 ? 20.234 4.066 5.352 1 96.25 127 LEU B N 1
ATOM 3292 C CA . LEU B 1 127 ? 20.5 5.453 5.719 1 96.25 127 LEU B CA 1
ATOM 3293 C C . LEU B 1 127 ? 21 6.25 4.516 1 96.25 127 LEU B C 1
ATOM 3295 O O . LEU B 1 127 ? 20.625 7.41 4.336 1 96.25 127 LEU B O 1
ATOM 3299 N N . GLY B 1 128 ? 21.875 5.59 3.758 1 93.81 128 GLY B N 1
ATOM 3300 C CA . GLY B 1 128 ? 22.344 6.246 2.553 1 93.81 128 GLY B CA 1
ATOM 3301 C C . GLY B 1 128 ? 21.234 6.641 1.603 1 93.81 128 GLY B C 1
ATOM 3302 O O . GLY B 1 128 ? 21.219 7.762 1.085 1 93.81 128 GLY B O 1
ATOM 3303 N N . ASP B 1 129 ? 20.312 5.762 1.454 1 90.5 129 ASP B N 1
ATOM 3304 C CA . ASP B 1 129 ? 19.172 6.035 0.582 1 90.5 129 ASP B CA 1
ATOM 3305 C C . ASP B 1 129 ? 18.297 7.156 1.146 1 90.5 129 ASP B C 1
ATOM 3307 O O . ASP B 1 129 ? 17.859 8.039 0.407 1 90.5 129 ASP B O 1
ATOM 3311 N N . ARG B 1 130 ? 18.047 7.16 2.422 1 94.5 130 ARG B N 1
ATOM 3312 C CA . ARG B 1 130 ? 17.219 8.172 3.061 1 94.5 130 ARG B CA 1
ATOM 3313 C C . ARG B 1 130 ? 17.875 9.547 2.984 1 94.5 130 ARG B C 1
ATOM 3315 O O . ARG B 1 130 ? 17.203 10.547 2.725 1 94.5 130 ARG B O 1
ATOM 3322 N N . ARG B 1 131 ? 19.078 9.57 3.154 1 93.81 131 ARG B N 1
ATOM 3323 C CA . ARG B 1 131 ? 19.812 10.836 3.117 1 93.81 131 ARG B CA 1
ATOM 3324 C C . ARG B 1 131 ? 19.828 11.414 1.705 1 93.81 131 ARG B C 1
ATOM 3326 O O . ARG B 1 131 ? 19.719 12.633 1.524 1 93.81 131 ARG B O 1
ATOM 3333 N N . LYS B 1 132 ? 20.031 10.539 0.817 1 91 132 LYS B N 1
ATOM 3334 C CA . LYS B 1 132 ? 20 11.008 -0.567 1 91 132 LYS B CA 1
ATOM 3335 C C . LYS B 1 132 ? 18.641 11.602 -0.92 1 91 132 LYS B C 1
ATOM 3337 O O . LYS B 1 132 ? 18.562 12.664 -1.54 1 91 132 LYS B O 1
ATOM 3342 N N . LYS B 1 133 ? 17.672 10.984 -0.531 1 90.94 133 LYS B N 1
ATOM 3343 C CA . LYS B 1 133 ? 16.312 11.461 -0.809 1 90.94 133 LYS B CA 1
ATOM 3344 C C . LYS B 1 133 ? 16.062 12.805 -0.125 1 90.94 133 LYS B C 1
ATOM 3346 O O . LYS B 1 133 ? 15.469 13.711 -0.719 1 90.94 133 LYS B O 1
ATOM 3351 N N . LEU B 1 134 ? 16.469 12.906 1.061 1 93.5 134 LEU B N 1
ATOM 3352 C CA . LEU B 1 134 ? 16.312 14.164 1.781 1 93.5 134 LEU B CA 1
ATOM 3353 C C . LEU B 1 134 ? 17.094 15.281 1.099 1 93.5 134 LEU B C 1
ATOM 3355 O O . LEU B 1 134 ? 16.594 16.391 0.958 1 93.5 134 LEU B O 1
ATOM 3359 N N . ALA B 1 135 ? 18.297 14.984 0.69 1 94.31 135 ALA B N 1
ATOM 3360 C CA . ALA B 1 135 ? 19.125 15.977 0 1 94.31 135 ALA B CA 1
ATOM 3361 C C . ALA B 1 135 ? 18.438 16.453 -1.279 1 94.31 135 ALA B C 1
ATOM 3363 O O . ALA B 1 135 ? 18.469 17.656 -1.594 1 94.31 135 ALA B O 1
ATOM 3364 N N . ASP B 1 136 ? 17.828 15.523 -1.915 1 89.5 136 ASP B N 1
ATOM 3365 C CA . ASP B 1 136 ? 17.109 15.875 -3.137 1 89.5 136 ASP B CA 1
ATOM 3366 C C . ASP B 1 136 ? 15.914 16.781 -2.834 1 89.5 136 ASP B C 1
ATOM 3368 O O . ASP B 1 136 ? 15.641 17.719 -3.574 1 89.5 136 ASP B O 1
ATOM 3372 N N . LYS B 1 137 ? 15.234 16.469 -1.812 1 92.12 137 LYS B N 1
ATOM 3373 C CA . LYS B 1 137 ? 14.102 17.297 -1.405 1 92.12 137 LYS B CA 1
ATOM 3374 C C . LYS B 1 137 ? 14.562 18.703 -1.017 1 92.12 137 LYS B C 1
ATOM 3376 O O . LYS B 1 137 ? 13.93 19.703 -1.392 1 92.12 137 LYS B O 1
ATOM 3381 N N . GLN B 1 138 ? 15.602 18.719 -0.299 1 95.19 138 GLN B N 1
ATOM 3382 C CA . GLN B 1 138 ? 16.156 20 0.127 1 95.19 138 GLN B CA 1
ATOM 3383 C C . GLN B 1 138 ? 16.609 20.828 -1.07 1 95.19 138 GLN B C 1
ATOM 3385 O O . GLN B 1 138 ? 16.312 22.031 -1.147 1 95.19 138 GLN B O 1
ATOM 3390 N N . ALA B 1 139 ? 17.25 20.234 -1.956 1 94.19 139 ALA B N 1
ATOM 3391 C CA . ALA B 1 139 ? 17.719 20.922 -3.156 1 94.19 139 ALA B CA 1
ATOM 3392 C C . ALA B 1 139 ? 16.547 21.422 -3.992 1 94.19 139 ALA B C 1
ATOM 3394 O O . ALA B 1 139 ? 16.578 22.547 -4.488 1 94.19 139 ALA B O 1
ATOM 3395 N N . SER B 1 140 ? 15.594 20.578 -4.113 1 92 140 SER B N 1
ATOM 3396 C CA . SER B 1 140 ? 14.406 20.953 -4.871 1 92 140 SER B CA 1
ATOM 3397 C C . SER 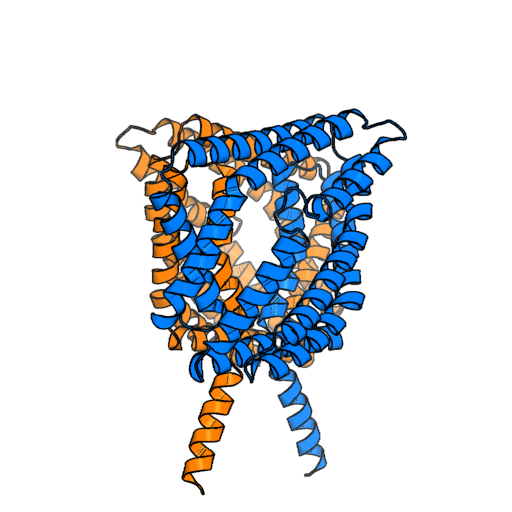B 1 140 ? 13.68 22.125 -4.219 1 92 140 SER B C 1
ATOM 3399 O O . SER B 1 140 ? 13.234 23.062 -4.902 1 92 140 SER B O 1
ATOM 3401 N N . PHE B 1 141 ? 13.57 22.125 -2.953 1 93.88 141 PHE B N 1
ATOM 3402 C CA . PHE B 1 141 ? 12.898 23.188 -2.227 1 93.88 141 PHE B CA 1
ATOM 3403 C C . PHE B 1 141 ? 13.664 24.5 -2.363 1 93.88 141 PHE B C 1
ATOM 3405 O O . PHE B 1 141 ? 13.062 25.562 -2.5 1 93.88 141 PHE B O 1
ATOM 3412 N N . LYS B 1 142 ? 14.977 24.406 -2.379 1 94.94 142 LYS B N 1
ATOM 3413 C CA . LYS B 1 142 ? 15.82 25.594 -2.523 1 94.94 142 LYS B CA 1
ATOM 3414 C C . LYS B 1 142 ? 15.703 26.188 -3.926 1 94.94 142 LYS B C 1
ATOM 3416 O O . LYS B 1 142 ? 15.75 27.406 -4.098 1 94.94 142 LYS B O 1
ATOM 3421 N N . ARG B 1 143 ? 15.492 25.344 -4.855 1 93.5 143 ARG B N 1
ATOM 3422 C CA . ARG B 1 143 ? 15.477 25.781 -6.246 1 93.5 143 ARG B CA 1
ATOM 3423 C C 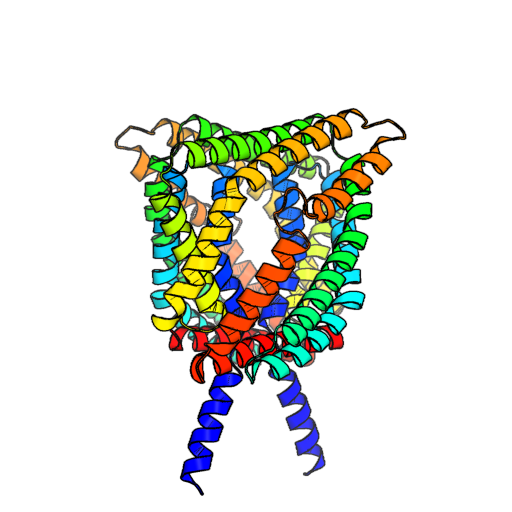. ARG B 1 143 ? 14.086 26.266 -6.652 1 93.5 143 ARG B C 1
ATOM 3425 O O . ARG B 1 143 ? 13.938 27.016 -7.617 1 93.5 143 ARG B O 1
ATOM 3432 N N . SER B 1 144 ? 13.141 25.781 -5.953 1 93.12 144 SER B N 1
ATOM 3433 C CA . SER B 1 144 ? 11.758 26.109 -6.312 1 93.12 144 SER B CA 1
ATOM 3434 C C . SER B 1 144 ? 11.367 27.484 -5.781 1 93.12 144 SER B C 1
ATOM 3436 O O . SER B 1 144 ? 11.773 27.859 -4.684 1 93.12 144 SER B O 1
ATOM 3438 N N . SER B 1 145 ? 10.445 28.125 -6.594 1 95.69 145 SER B N 1
ATOM 3439 C CA . SER B 1 145 ? 9.883 29.375 -6.102 1 95.69 145 SER B CA 1
ATOM 3440 C C . SER B 1 145 ? 8.773 29.125 -5.09 1 95.69 145 SER B C 1
ATOM 3442 O O . SER B 1 145 ? 8.164 28.047 -5.082 1 95.69 145 SER B O 1
ATOM 3444 N N . ARG B 1 146 ? 8.531 30.094 -4.293 1 96.69 146 ARG B N 1
ATOM 3445 C CA . ARG B 1 146 ? 7.422 30.016 -3.346 1 96.69 146 ARG B CA 1
ATOM 3446 C C . ARG B 1 146 ? 6.109 29.719 -4.059 1 96.69 146 ARG B C 1
ATOM 3448 O O . ARG B 1 146 ? 5.336 28.875 -3.615 1 96.69 146 ARG B O 1
ATOM 3455 N N . ASP B 1 147 ? 5.898 30.344 -5.145 1 96.62 147 ASP B N 1
ATOM 3456 C CA . ASP B 1 147 ? 4.652 30.188 -5.887 1 96.62 147 ASP B CA 1
ATOM 3457 C C . ASP B 1 147 ? 4.504 28.75 -6.402 1 96.62 147 ASP B C 1
ATOM 3459 O O . ASP B 1 147 ? 3.406 28.188 -6.387 1 96.62 147 ASP B O 1
ATOM 3463 N N . GLU B 1 148 ? 5.566 28.188 -6.828 1 94.12 148 GLU B N 1
ATOM 3464 C CA . GLU B 1 148 ? 5.539 26.797 -7.301 1 94.12 148 GLU B CA 1
ATOM 3465 C C . GLU B 1 148 ? 5.195 25.844 -6.168 1 94.12 148 GLU B C 1
ATOM 3467 O O . GLU B 1 148 ? 4.387 24.922 -6.352 1 94.12 148 GLU B O 1
ATOM 3472 N N . GLU B 1 149 ? 5.789 26.109 -5.047 1 95.88 149 GLU B N 1
ATOM 3473 C CA . GLU B 1 149 ? 5.512 25.25 -3.895 1 95.88 149 GLU B CA 1
ATOM 3474 C C . GLU B 1 149 ? 4.059 25.391 -3.451 1 95.88 149 GLU B C 1
ATOM 3476 O O . GLU B 1 149 ? 3.389 24.391 -3.191 1 95.88 149 GLU B O 1
ATOM 3481 N N . LEU B 1 150 ? 3.57 26.594 -3.377 1 97.69 150 LEU B N 1
ATOM 3482 C CA . LEU B 1 150 ? 2.197 26.828 -2.941 1 97.69 150 LEU B CA 1
ATOM 3483 C C . LEU B 1 150 ? 1.203 26.188 -3.902 1 97.69 150 LEU B C 1
ATOM 3485 O O . LEU B 1 150 ? 0.181 25.656 -3.475 1 97.69 150 LEU B O 1
ATOM 3489 N N . LYS B 1 151 ? 1.496 26.297 -5.156 1 95.62 151 LYS B N 1
ATOM 3490 C CA . LYS B 1 151 ? 0.634 25.656 -6.152 1 95.62 151 LYS B CA 1
ATOM 3491 C C . LYS B 1 151 ? 0.562 24.156 -5.941 1 95.62 151 LYS B C 1
ATOM 3493 O O . LYS B 1 151 ? -0.525 23.562 -5.945 1 95.62 151 LYS B O 1
ATOM 3498 N N . ASP B 1 152 ? 1.696 23.531 -5.758 1 92 152 ASP B N 1
ATOM 3499 C CA . ASP B 1 152 ? 1.761 22.094 -5.523 1 92 152 ASP B CA 1
ATOM 3500 C C . ASP B 1 152 ? 1.015 21.703 -4.25 1 92 152 ASP B C 1
ATOM 3502 O O . ASP B 1 152 ? 0.21 20.766 -4.25 1 92 152 ASP B O 1
ATOM 3506 N N . PHE B 1 153 ? 1.277 22.469 -3.199 1 94.69 153 PHE B N 1
ATOM 3507 C CA . PHE B 1 153 ? 0.621 22.188 -1.927 1 94.69 153 PHE B CA 1
ATOM 3508 C C . PHE B 1 153 ? -0.888 22.375 -2.045 1 94.69 153 PHE B C 1
ATOM 3510 O O . PHE B 1 153 ? -1.657 21.594 -1.472 1 94.69 153 PHE B O 1
ATOM 3517 N N . THR B 1 154 ? -1.318 23.359 -2.775 1 97.31 154 THR B N 1
ATOM 3518 C CA . THR B 1 154 ? -2.738 23.625 -2.977 1 97.31 154 THR B CA 1
ATOM 3519 C C . THR B 1 154 ? -3.404 22.469 -3.717 1 97.31 154 THR B C 1
ATOM 3521 O O . THR B 1 154 ? -4.477 22 -3.32 1 97.31 154 THR B O 1
ATOM 3524 N N . GLU B 1 155 ? -2.781 22.016 -4.719 1 93 155 GLU B N 1
ATOM 3525 C CA . GLU B 1 155 ? -3.311 20.891 -5.484 1 93 155 GLU B CA 1
ATOM 3526 C C . GLU B 1 155 ? -3.453 19.656 -4.609 1 93 155 GLU B C 1
ATOM 3528 O O . GLU B 1 155 ? -4.48 18.969 -4.648 1 93 155 GLU B O 1
ATOM 3533 N N . LYS B 1 156 ? -2.471 19.406 -3.869 1 91.75 156 LYS B N 1
ATOM 3534 C CA . LYS B 1 156 ? -2.482 18.219 -3.002 1 91.75 156 LYS B CA 1
ATOM 3535 C C . LYS B 1 156 ? -3.553 18.344 -1.921 1 91.75 156 LYS B C 1
ATOM 3537 O O . LYS B 1 156 ? -4.258 17.391 -1.622 1 91.75 156 LYS B O 1
ATOM 3542 N N . MET B 1 157 ? -3.691 19.516 -1.375 1 95.38 157 MET B N 1
ATOM 3543 C CA . MET B 1 157 ? -4.711 19.734 -0.352 1 95.38 157 MET B CA 1
ATOM 3544 C C . MET B 1 157 ? -6.109 19.609 -0.945 1 95.38 157 MET B C 1
ATOM 3546 O O . MET B 1 157 ? -7 19.016 -0.333 1 95.38 157 MET B O 1
ATOM 3550 N N . ASN B 1 158 ? -6.309 20.203 -2.104 1 95.75 158 ASN B N 1
ATOM 3551 C CA . ASN B 1 158 ? -7.613 20.094 -2.75 1 95.75 158 ASN B CA 1
ATOM 3552 C C . ASN B 1 158 ? -7.977 18.641 -3.049 1 95.75 158 ASN B C 1
ATOM 3554 O O . ASN B 1 158 ? -9.133 18.234 -2.885 1 95.75 158 ASN B O 1
ATOM 3558 N N . LYS B 1 159 ? -7.02 17.906 -3.455 1 90.19 159 LYS B N 1
ATOM 3559 C CA . LYS B 1 159 ? -7.254 16.484 -3.691 1 90.19 159 LYS B CA 1
ATOM 3560 C C . LYS B 1 159 ? -7.645 15.773 -2.4 1 90.19 159 LYS B C 1
ATOM 3562 O O . LYS B 1 159 ? -8.578 14.969 -2.389 1 90.19 159 LYS B O 1
ATOM 3567 N N . ARG B 1 160 ? -6.953 16.047 -1.369 1 93.25 160 ARG B N 1
ATOM 3568 C CA . ARG B 1 160 ? -7.262 15.453 -0.068 1 93.25 160 ARG B CA 1
ATOM 3569 C C . ARG B 1 160 ? -8.664 15.844 0.39 1 93.25 160 ARG B C 1
ATOM 3571 O O . ARG B 1 160 ? -9.438 14.992 0.828 1 93.25 160 ARG B O 1
ATOM 3578 N N . LEU B 1 161 ? -8.992 17.062 0.286 1 96.25 161 LEU B N 1
ATOM 3579 C CA . LEU B 1 161 ? -10.297 17.547 0.721 1 96.25 161 LEU B CA 1
ATOM 3580 C C . LEU B 1 161 ? -11.414 16.953 -0.121 1 96.25 161 LEU B C 1
ATOM 3582 O O . LEU B 1 161 ? -12.477 16.609 0.403 1 96.25 161 LEU B O 1
ATOM 3586 N N . ALA B 1 162 ? -11.164 16.844 -1.383 1 92.88 162 ALA B N 1
ATOM 3587 C CA . ALA B 1 162 ? -12.188 16.266 -2.254 1 92.88 162 ALA B CA 1
ATOM 3588 C C . ALA B 1 162 ? -12.516 14.836 -1.836 1 92.88 162 ALA B C 1
ATOM 3590 O O . ALA B 1 162 ? -13.656 14.398 -1.952 1 92.88 162 ALA B O 1
ATOM 3591 N N . PHE B 1 163 ? -11.594 14.141 -1.417 1 89.56 163 PHE B N 1
ATOM 3592 C CA . PHE B 1 163 ? -11.852 12.797 -0.914 1 89.56 163 PHE B CA 1
ATOM 3593 C C . PHE B 1 163 ? -12.742 12.844 0.325 1 89.56 163 PHE B C 1
ATOM 3595 O O . PHE B 1 163 ? -13.727 12.109 0.415 1 89.56 163 PHE B O 1
ATOM 3602 N N . TRP B 1 164 ? -12.422 13.695 1.221 1 93.19 164 TRP B N 1
ATOM 3603 C CA . TRP B 1 164 ? -13.07 13.695 2.529 1 93.19 164 TRP B CA 1
ATOM 3604 C C . TRP B 1 164 ? -14.43 14.375 2.461 1 93.19 164 TRP B C 1
ATOM 3606 O O . TRP B 1 164 ? -15.383 13.938 3.107 1 93.19 164 TRP B O 1
ATOM 3616 N N . ILE B 1 165 ? -14.547 15.391 1.632 1 95.94 165 ILE B N 1
ATOM 3617 C CA . ILE B 1 165 ? -15.781 16.156 1.715 1 95.94 165 ILE B CA 1
ATOM 3618 C C . ILE B 1 165 ? -16.484 16.156 0.36 1 95.94 165 ILE B C 1
ATOM 3620 O O . ILE B 1 165 ? -17.5 16.828 0.176 1 95.94 165 ILE B O 1
ATOM 3624 N N . GLY B 1 166 ? -15.945 15.43 -0.559 1 91.75 166 GLY B N 1
ATOM 3625 C CA . GLY B 1 166 ? -16.609 15.211 -1.838 1 91.75 166 GLY B CA 1
ATOM 3626 C C . GLY B 1 166 ? -16.172 16.188 -2.908 1 91.75 166 GLY B C 1
ATOM 3627 O O . GLY B 1 166 ? -15.836 15.797 -4.027 1 91.75 166 GLY B O 1
ATOM 3628 N N . SER B 1 167 ? -16.266 17.484 -2.633 1 93.88 167 SER B N 1
ATOM 3629 C CA . SER B 1 167 ? -15.812 18.547 -3.518 1 93.88 167 SER B CA 1
ATOM 3630 C C . SER B 1 167 ? -15.383 19.781 -2.727 1 93.88 167 SER B C 1
ATOM 3632 O O . SER B 1 167 ? -15.852 20 -1.607 1 93.88 167 SER B O 1
ATOM 3634 N N . VAL B 1 168 ? -14.508 20.484 -3.391 1 97.19 168 VAL B N 1
ATOM 3635 C CA . VAL B 1 168 ? -14.086 21.734 -2.762 1 97.19 168 VAL B CA 1
ATOM 3636 C C . VAL B 1 168 ? -14.727 22.922 -3.473 1 97.19 168 VAL B C 1
ATOM 3638 O O . VAL B 1 168 ? -14.641 23.047 -4.695 1 97.19 168 VAL B O 1
ATOM 3641 N N . LYS B 1 169 ? -15.383 23.766 -2.68 1 97.31 169 LYS B N 1
ATOM 3642 C CA . LYS B 1 169 ? -16.062 24.922 -3.254 1 97.31 169 LYS B CA 1
ATOM 3643 C C . LYS B 1 169 ? -15.133 26.1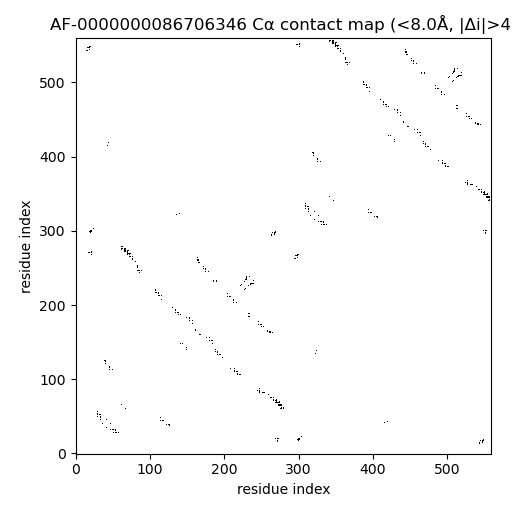41 -3.297 1 97.31 169 LYS B C 1
ATOM 3645 O O . LYS B 1 169 ? -14.25 26.281 -2.449 1 97.31 169 LYS B O 1
ATOM 3650 N N . PRO B 1 170 ? -15.445 27.031 -4.285 1 96.38 170 PRO B N 1
ATOM 3651 C CA . PRO B 1 170 ? -14.625 28.234 -4.387 1 96.38 170 PRO B CA 1
ATOM 3652 C C . PRO B 1 170 ? -14.578 29.031 -3.084 1 96.38 170 PRO B C 1
ATOM 3654 O O . PRO B 1 170 ? -13.547 29.625 -2.752 1 96.38 170 PRO B O 1
ATOM 3657 N N . ALA B 1 171 ? -15.617 29.016 -2.334 1 95.75 171 ALA B N 1
ATOM 3658 C CA . ALA B 1 171 ? -15.703 29.781 -1.087 1 95.75 171 ALA B CA 1
ATOM 3659 C C . ALA B 1 171 ? -14.711 29.234 -0.056 1 95.75 171 ALA B C 1
ATOM 3661 O O . ALA B 1 171 ? -14.406 29.906 0.93 1 95.75 171 ALA B O 1
ATOM 3662 N N . GLN B 1 172 ? -14.195 28.062 -0.286 1 98.06 172 GLN B N 1
ATOM 3663 C CA . GLN B 1 172 ? -13.273 27.438 0.663 1 98.06 172 GLN B CA 1
ATOM 3664 C C . GLN B 1 172 ? -11.828 27.719 0.282 1 98.06 172 GLN B C 1
ATOM 3666 O O . GLN B 1 172 ? -10.906 27.344 1.016 1 98.06 172 GLN B O 1
ATOM 3671 N N . ALA B 1 173 ? -11.562 28.359 -0.815 1 97.5 173 ALA B N 1
ATOM 3672 C CA . ALA B 1 173 ? -10.227 28.625 -1.341 1 97.5 173 ALA B CA 1
ATOM 3673 C C . ALA B 1 173 ? -9.383 29.406 -0.329 1 97.5 173 ALA B C 1
ATOM 3675 O O . ALA B 1 173 ? -8.211 29.078 -0.121 1 97.5 173 ALA B O 1
ATOM 3676 N N . PRO B 1 174 ? -9.961 30.391 0.385 1 97.62 174 PRO B N 1
ATOM 3677 C CA . PRO B 1 174 ? -9.141 31.094 1.367 1 97.62 174 PRO B CA 1
ATOM 3678 C C . PRO B 1 174 ? -8.703 30.219 2.527 1 97.62 174 PRO B C 1
ATOM 3680 O O . PRO B 1 174 ? -7.613 30.406 3.078 1 97.62 174 PRO B O 1
ATOM 3683 N N . LEU B 1 175 ? -9.523 29.328 2.889 1 98.06 175 LEU B N 1
ATOM 3684 C CA . LEU B 1 175 ? -9.172 28.391 3.949 1 98.06 175 LEU B CA 1
ATOM 3685 C C . LEU B 1 175 ? -8.023 27.469 3.51 1 98.06 175 LEU B C 1
ATOM 3687 O O . LEU B 1 175 ? -7.098 27.219 4.281 1 98.06 175 LEU B O 1
ATOM 3691 N N . VAL B 1 176 ? -8.117 26.984 2.305 1 98.19 176 VAL B N 1
ATOM 3692 C CA . VAL B 1 176 ? -7.051 26.156 1.749 1 98.19 176 VAL B CA 1
ATOM 3693 C C . VAL B 1 176 ? -5.754 26.969 1.68 1 98.19 176 VAL B C 1
ATOM 3695 O O . VAL B 1 176 ? -4.688 26.469 2.051 1 98.19 176 VAL B O 1
ATOM 3698 N N . ALA B 1 177 ? -5.875 28.188 1.261 1 98.25 177 ALA B N 1
ATOM 3699 C CA . ALA B 1 177 ? -4.707 29.062 1.147 1 98.25 177 ALA B CA 1
ATOM 3700 C C . ALA B 1 177 ? -4.023 29.234 2.5 1 98.25 177 ALA B C 1
ATOM 3702 O O . ALA B 1 177 ? -2.795 29.219 2.588 1 98.25 177 ALA B O 1
ATOM 3703 N N . ARG B 1 178 ? -4.781 29.359 3.52 1 97.25 178 ARG B N 1
ATOM 3704 C CA . ARG B 1 178 ? -4.23 29.531 4.859 1 97.25 178 ARG B CA 1
ATOM 3705 C C . ARG B 1 178 ? -3.438 28.297 5.281 1 97.25 178 ARG B C 1
ATOM 3707 O O . ARG B 1 178 ? -2.348 28.422 5.848 1 97.25 178 ARG B O 1
ATOM 3714 N N . TRP B 1 179 ? -3.984 27.203 5.027 1 95.81 179 TRP B N 1
ATOM 3715 C CA . TRP B 1 179 ? -3.297 25.953 5.363 1 95.81 179 TRP B CA 1
ATOM 3716 C C . TRP B 1 179 ? -1.994 25.828 4.582 1 95.81 179 TRP B C 1
ATOM 3718 O O . TRP B 1 179 ? -0.954 25.484 5.148 1 95.81 179 TRP B O 1
ATOM 3728 N N . VAL B 1 180 ? -2.098 26.047 3.309 1 96.06 180 VAL B N 1
ATOM 3729 C CA . VAL B 1 180 ? -0.974 25.859 2.396 1 96.06 180 VAL B CA 1
ATOM 3730 C C . VAL B 1 180 ? 0.148 26.828 2.748 1 96.06 180 VAL B C 1
ATOM 3732 O O . VAL B 1 180 ? 1.329 26.484 2.656 1 96.06 180 VAL B O 1
ATOM 3735 N N . GLU B 1 181 ? -0.158 27.984 3.145 1 96.19 181 GLU B N 1
ATOM 3736 C CA . GLU B 1 181 ? 0.835 28.953 3.596 1 96.19 181 GLU B CA 1
ATOM 3737 C C . GLU B 1 181 ? 1.565 28.469 4.84 1 96.19 181 GLU B C 1
ATOM 3739 O O . GLU B 1 181 ? 2.787 28.594 4.941 1 96.19 181 GLU B O 1
ATOM 3744 N N . TRP B 1 182 ? 0.771 28.016 5.652 1 91.38 182 TRP B N 1
ATOM 3745 C CA . TRP B 1 182 ? 1.352 27.453 6.871 1 91.38 182 TRP B CA 1
ATOM 3746 C C . TRP B 1 182 ? 2.25 26.266 6.559 1 91.38 182 TRP B C 1
ATOM 3748 O O . TRP B 1 182 ? 3.35 26.156 7.102 1 91.38 182 TRP B O 1
ATOM 3758 N N . GLN B 1 183 ? 1.773 25.391 5.703 1 91.19 183 GLN B N 1
ATOM 3759 C CA . GLN B 1 183 ? 2.564 24.234 5.273 1 91.19 183 GLN B CA 1
ATOM 3760 C C . GLN B 1 183 ? 3.893 24.672 4.664 1 91.19 183 GLN B C 1
ATOM 3762 O O . GLN B 1 183 ? 4.938 24.094 4.953 1 91.19 183 GLN B O 1
ATOM 3767 N N . TYR B 1 184 ? 3.844 25.688 3.863 1 93.25 184 TYR B N 1
ATOM 3768 C CA . TYR B 1 184 ? 5.055 26.203 3.242 1 93.25 184 TYR B CA 1
ATOM 3769 C C . TYR B 1 184 ? 6.039 26.703 4.297 1 93.25 184 TYR B C 1
ATOM 3771 O O . TYR B 1 184 ? 7.234 26.406 4.223 1 93.25 184 TYR B O 1
ATOM 3779 N N . GLU B 1 185 ? 5.523 27.391 5.258 1 90.62 185 GLU B N 1
ATOM 3780 C CA . GLU B 1 185 ? 6.359 27.938 6.324 1 90.62 185 GLU B CA 1
ATOM 3781 C C . GLU B 1 185 ? 7.07 26.828 7.094 1 90.62 185 GLU B C 1
ATOM 3783 O O . GLU B 1 185 ? 8.195 27 7.559 1 90.62 185 GLU B O 1
ATOM 3788 N N . LEU B 1 186 ? 6.391 25.75 7.168 1 87.94 186 LEU B N 1
ATOM 3789 C CA . LEU B 1 186 ? 6.902 24.688 8.039 1 87.94 186 LEU B CA 1
ATOM 3790 C C . LEU B 1 186 ? 7.738 23.688 7.246 1 87.94 186 LEU B C 1
ATOM 3792 O O . LEU B 1 186 ? 8.414 22.844 7.832 1 87.94 186 LEU B O 1
ATOM 3796 N N . TYR B 1 187 ? 7.754 23.797 5.957 1 90.5 187 TYR B N 1
ATOM 3797 C CA . TYR B 1 187 ? 8.383 22.766 5.148 1 90.5 187 TYR B CA 1
ATOM 3798 C C . TYR B 1 187 ? 9.891 22.766 5.332 1 90.5 187 TYR B C 1
ATOM 3800 O O . TYR B 1 187 ? 10.508 21.703 5.5 1 90.5 187 TYR B O 1
ATOM 3808 N N . GLY B 1 188 ? 10.5 23.875 5.273 1 89.25 188 GLY B N 1
ATOM 3809 C CA . GLY B 1 188 ? 11.93 23.969 5.512 1 89.25 188 GLY B CA 1
ATOM 3810 C C . GLY B 1 188 ? 12.352 23.391 6.848 1 89.25 188 GLY B C 1
ATOM 3811 O O . GLY B 1 188 ? 13.164 22.469 6.898 1 89.25 188 GLY B O 1
ATOM 3812 N N . PRO B 1 189 ? 11.719 23.906 7.898 1 87.56 189 PRO B N 1
ATOM 3813 C CA . PRO B 1 189 ? 12.008 23.344 9.219 1 87.56 189 PRO B CA 1
ATOM 3814 C C . PRO B 1 189 ? 11.773 21.844 9.281 1 87.56 189 PRO B C 1
ATOM 3816 O O . PRO B 1 189 ? 12.5 21.125 9.969 1 87.56 189 PRO B O 1
ATOM 3819 N N . TRP B 1 190 ? 10.805 21.359 8.562 1 88.19 190 TRP B N 1
ATOM 3820 C CA . TRP B 1 190 ? 10.516 19.938 8.531 1 88.19 190 TRP B CA 1
ATOM 3821 C C . TRP B 1 190 ? 11.656 19.172 7.871 1 88.19 190 TRP B C 1
ATOM 3823 O O . TRP B 1 190 ? 12.055 18.094 8.352 1 88.19 190 TRP B O 1
ATOM 3833 N N . LEU B 1 191 ? 12.172 19.641 6.828 1 90.69 191 LEU B N 1
ATOM 3834 C CA . LEU B 1 191 ? 13.312 19.016 6.16 1 90.69 191 LEU B CA 1
ATOM 3835 C C . LEU B 1 191 ? 14.531 19.016 7.066 1 90.69 191 LEU B C 1
ATOM 3837 O O . LEU B 1 191 ? 15.258 18.016 7.129 1 90.69 191 LEU B O 1
ATOM 3841 N N . ASP B 1 192 ? 14.75 20.094 7.789 1 89.62 192 ASP B N 1
ATOM 3842 C CA . ASP B 1 192 ? 15.867 20.188 8.734 1 89.62 192 ASP B CA 1
ATOM 3843 C C . ASP B 1 192 ? 15.719 19.141 9.844 1 89.62 192 ASP B C 1
ATOM 3845 O O . ASP B 1 192 ? 16.703 18.531 10.258 1 89.62 192 ASP B O 1
ATOM 3849 N N . TYR B 1 193 ? 14.539 19.078 10.25 1 87.12 193 TYR B N 1
ATOM 3850 C CA . TYR B 1 193 ? 14.273 18.094 11.289 1 87.12 193 TYR B CA 1
ATOM 3851 C C . TYR B 1 193 ? 14.617 16.688 10.812 1 87.12 193 TYR B C 1
ATOM 3853 O O . TYR B 1 193 ? 15.219 15.906 11.547 1 87.12 193 TYR B O 1
ATOM 3861 N N . GLN B 1 194 ? 14.141 16.312 9.672 1 89.69 194 GLN B N 1
ATOM 3862 C CA . GLN B 1 194 ? 14.453 15 9.117 1 89.69 194 GLN B CA 1
ATOM 3863 C C . GLN B 1 194 ? 15.953 14.758 9.062 1 89.69 194 GLN B C 1
ATOM 3865 O O . GLN B 1 194 ? 16.422 13.664 9.383 1 89.69 194 GLN B O 1
ATOM 3870 N N . GLN B 1 195 ? 16.672 15.844 8.688 1 92.12 195 GLN B N 1
ATOM 3871 C CA . GLN B 1 195 ? 18.125 15.734 8.641 1 92.12 195 GLN B CA 1
ATOM 3872 C C . GLN B 1 195 ? 18.703 15.398 10.008 1 92.12 195 GLN B C 1
ATOM 3874 O O . GLN B 1 195 ? 19.516 14.477 10.141 1 92.12 195 GLN B O 1
ATOM 3879 N N . HIS B 1 196 ? 18.234 16.094 10.969 1 90.62 196 HIS B N 1
ATOM 3880 C CA . HIS B 1 196 ? 18.734 15.859 12.32 1 90.62 196 HIS B CA 1
ATOM 3881 C C . HIS B 1 196 ? 18.375 14.461 12.805 1 90.62 196 HIS B C 1
ATOM 3883 O O . HIS B 1 196 ? 19.188 13.797 13.453 1 90.62 196 HIS B O 1
ATOM 3889 N N . TRP B 1 197 ? 17.203 14.07 12.523 1 91.31 197 TRP B N 1
ATOM 3890 C CA . TRP B 1 197 ? 16.75 12.758 12.961 1 91.31 197 TRP B CA 1
ATOM 3891 C C . TRP B 1 197 ? 17.594 11.648 12.336 1 91.31 197 TRP B C 1
ATOM 3893 O O . TRP B 1 197 ? 18 10.711 13.023 1 91.31 197 TRP B O 1
ATOM 3903 N N . TRP B 1 198 ? 17.891 11.75 11.07 1 92.88 198 TRP B N 1
ATOM 3904 C CA . TRP B 1 198 ? 18.719 10.75 10.406 1 92.88 198 TRP B CA 1
ATOM 3905 C C . TRP B 1 198 ? 20.141 10.766 10.961 1 92.88 198 TRP B C 1
ATOM 3907 O O . TRP B 1 198 ? 20.781 9.719 11.078 1 92.88 198 TRP B O 1
ATOM 3917 N N . ASP B 1 199 ? 20.625 11.977 11.258 1 93.88 199 ASP B N 1
ATOM 3918 C CA . ASP B 1 199 ? 21.938 12.086 11.891 1 93.88 199 ASP B CA 1
ATOM 3919 C C . ASP B 1 199 ? 21.969 11.352 13.227 1 93.88 199 ASP B C 1
ATOM 3921 O O . ASP B 1 199 ? 22.922 10.641 13.531 1 93.88 199 ASP B O 1
ATOM 3925 N N . GLU B 1 200 ? 20.906 11.539 13.984 1 94 200 GLU B N 1
ATOM 3926 C CA . GLU B 1 200 ? 20.812 10.859 15.273 1 94 200 GLU B CA 1
ATOM 3927 C C . GLU B 1 200 ? 20.734 9.344 15.094 1 94 200 GLU B C 1
ATOM 3929 O O . GLU B 1 200 ? 21.328 8.586 15.859 1 94 200 GLU B O 1
ATOM 3934 N N . LEU B 1 201 ? 19.969 8.938 14.133 1 95.06 201 LEU B N 1
ATOM 3935 C CA . LEU B 1 201 ? 19.891 7.5 13.875 1 95.06 201 LEU B CA 1
ATOM 3936 C C . LEU B 1 201 ? 21.266 6.926 13.547 1 95.06 201 LEU B C 1
ATOM 3938 O O . LEU B 1 201 ? 21.609 5.836 14.008 1 95.06 201 LEU B O 1
ATOM 3942 N N . GLU B 1 202 ? 22.016 7.621 12.766 1 96.44 202 GLU B N 1
ATOM 3943 C CA . GLU B 1 202 ? 23.359 7.18 12.422 1 96.44 202 GLU B CA 1
ATOM 3944 C C . GLU B 1 202 ? 24.219 6.992 13.672 1 96.44 202 GLU B C 1
ATOM 3946 O O . GLU B 1 202 ? 24.953 6.016 13.789 1 96.44 202 GLU B O 1
ATOM 3951 N N . GLN B 1 203 ? 24.094 7.934 14.578 1 96.56 203 GLN B N 1
ATOM 3952 C CA . GLN B 1 203 ? 24.844 7.832 15.836 1 96.56 203 GLN B CA 1
ATOM 3953 C C . GLN B 1 203 ? 24.391 6.629 16.656 1 96.56 203 GLN B C 1
ATOM 3955 O O . GLN B 1 203 ? 25.203 5.938 17.266 1 96.56 203 GLN B O 1
ATOM 3960 N N . VAL B 1 204 ? 23.094 6.418 16.656 1 96.62 204 VAL B N 1
ATOM 3961 C CA . VAL B 1 204 ? 22.531 5.297 17.406 1 96.62 204 VAL B CA 1
ATOM 3962 C C . VAL B 1 204 ? 23.016 3.979 16.797 1 96.62 204 VAL B C 1
ATOM 3964 O O . VAL B 1 204 ? 23.344 3.039 17.531 1 96.62 204 VAL B O 1
ATOM 3967 N N . ILE B 1 205 ? 23.047 3.887 15.469 1 96.62 205 ILE B N 1
ATOM 3968 C CA . ILE B 1 205 ? 23.453 2.674 14.766 1 96.62 205 ILE B CA 1
ATOM 3969 C C . ILE B 1 205 ? 24.875 2.311 15.141 1 96.62 205 ILE B C 1
ATOM 3971 O O . ILE B 1 205 ? 25.219 1.131 15.234 1 96.62 205 ILE B O 1
ATOM 3975 N N . LYS B 1 206 ? 25.719 3.24 15.438 1 96.44 206 LYS B N 1
ATOM 3976 C CA . LYS B 1 206 ? 27.109 3.01 15.812 1 96.44 206 LYS B CA 1
ATOM 3977 C C . LYS B 1 206 ? 27.203 2.291 17.156 1 96.44 206 LYS B C 1
ATOM 3979 O O . LYS B 1 206 ? 28.25 1.74 17.5 1 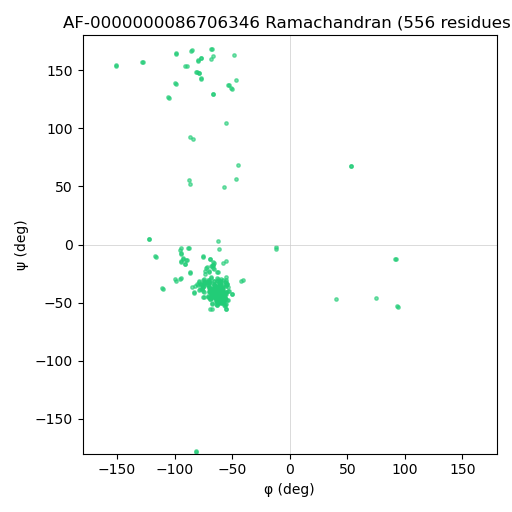96.44 206 LYS B O 1
ATOM 3984 N N . LEU B 1 207 ? 26.125 2.346 17.859 1 96.25 207 LEU B N 1
ATOM 3985 C CA . LEU B 1 207 ? 26.109 1.706 19.172 1 96.25 207 LEU B CA 1
ATOM 3986 C C . LEU B 1 207 ? 25.703 0.239 19.062 1 96.25 207 LEU B C 1
ATOM 3988 O O . LEU B 1 207 ? 25.625 -0.469 20.062 1 96.25 207 LEU B O 1
ATOM 3992 N N . LYS B 1 208 ? 25.391 -0.199 17.938 1 94.75 208 LYS B N 1
ATOM 3993 C CA . LYS B 1 208 ? 24.969 -1.591 17.781 1 94.75 208 LYS B CA 1
ATOM 3994 C C . LYS B 1 208 ? 26.016 -2.541 18.375 1 94.75 208 LYS B C 1
ATOM 3996 O O . LYS B 1 208 ? 27.219 -2.359 18.172 1 94.75 208 LYS B O 1
ATOM 4001 N N . GLY B 1 209 ? 25.516 -3.58 19.109 1 92.25 209 GLY B N 1
ATOM 4002 C CA . GLY B 1 209 ? 26.406 -4.52 19.766 1 92.25 209 GLY B CA 1
ATOM 4003 C C . GLY B 1 209 ? 26.734 -4.129 21.203 1 92.25 209 GLY B C 1
ATOM 4004 O O . GLY B 1 209 ? 27.328 -4.91 21.938 1 92.25 209 GLY B O 1
ATOM 4005 N N . THR B 1 210 ? 26.375 -2.889 21.5 1 95.25 210 THR B N 1
ATOM 4006 C CA . THR B 1 210 ? 26.562 -2.449 22.875 1 95.25 210 THR B CA 1
ATOM 4007 C C . THR B 1 210 ? 25.266 -2.545 23.656 1 95.25 210 THR B C 1
ATOM 4009 O O . THR B 1 210 ? 24.172 -2.592 23.078 1 95.25 210 THR B O 1
ATOM 4012 N N . PRO B 1 211 ? 25.328 -2.488 24.969 1 95.12 211 PRO B N 1
ATOM 4013 C CA . PRO B 1 211 ? 24.125 -2.576 25.797 1 95.12 211 PRO B CA 1
ATOM 4014 C C . PRO B 1 211 ? 23.234 -1.344 25.672 1 95.12 211 PRO B C 1
ATOM 4016 O O . PRO B 1 211 ? 22.062 -1.386 26.062 1 95.12 211 PRO B O 1
ATOM 4019 N N . GLN B 1 212 ? 23.781 -0.292 25.062 1 97 212 GLN B N 1
ATOM 4020 C CA . GLN B 1 212 ? 23.047 0.968 25 1 97 212 GLN B CA 1
ATOM 4021 C C . GLN B 1 212 ? 22.203 1.057 23.734 1 97 212 GLN B C 1
ATOM 4023 O O . GLN B 1 212 ? 21.297 1.897 23.641 1 97 212 GLN B O 1
ATOM 4028 N N . PHE B 1 213 ? 22.484 0.24 22.797 1 97.06 213 PHE B N 1
ATOM 4029 C CA . PHE B 1 213 ? 21.891 0.371 21.469 1 97.06 213 PHE B CA 1
ATOM 4030 C C . PHE B 1 213 ? 20.359 0.358 21.562 1 97.06 213 PHE B C 1
ATOM 4032 O O . PHE B 1 213 ? 19.703 1.288 21.094 1 97.06 213 PHE B O 1
ATOM 4039 N N . GLU B 1 214 ? 19.812 -0.625 22.203 1 96.5 214 GLU B N 1
ATOM 4040 C CA . GLU B 1 214 ? 18.359 -0.813 22.234 1 96.5 214 GLU B CA 1
ATOM 4041 C C . GLU B 1 214 ? 17.672 0.354 22.938 1 96.5 214 GLU B C 1
ATOM 4043 O O . GLU B 1 214 ? 16.672 0.88 22.438 1 96.5 214 GLU B O 1
ATOM 4048 N N . ALA B 1 215 ? 18.234 0.79 24.047 1 95.94 215 ALA B N 1
ATOM 4049 C CA . ALA B 1 215 ? 17.641 1.893 24.797 1 95.94 215 ALA B CA 1
ATOM 4050 C C . ALA B 1 215 ? 17.703 3.195 24.016 1 95.94 215 ALA B C 1
ATOM 4052 O O . ALA B 1 215 ? 16.719 3.943 23.953 1 95.94 215 ALA B O 1
ATOM 4053 N N . ARG B 1 216 ? 18.797 3.449 23.359 1 96 216 ARG B N 1
ATOM 4054 C CA . ARG B 1 216 ? 18.984 4.68 22.594 1 96 216 ARG B CA 1
ATOM 4055 C C . ARG B 1 216 ? 18.094 4.688 21.359 1 96 216 ARG B C 1
ATOM 4057 O O . ARG B 1 216 ? 17.547 5.723 20.984 1 96 216 ARG B O 1
ATOM 4064 N N . LEU B 1 217 ? 18.031 3.51 20.734 1 95.5 217 LEU B N 1
ATOM 4065 C CA . LEU B 1 217 ? 17.141 3.414 19.578 1 95.5 217 LEU B CA 1
ATOM 4066 C C . LEU B 1 217 ? 15.688 3.623 19.984 1 95.5 217 LEU B C 1
ATOM 4068 O O . LEU B 1 217 ? 14.945 4.348 19.312 1 95.5 217 LEU B O 1
ATOM 4072 N N . GLY B 1 218 ? 15.289 2.982 21.094 1 93.81 218 GLY B N 1
ATOM 4073 C CA . GLY B 1 218 ? 13.945 3.193 21.625 1 93.81 218 GLY B CA 1
ATOM 4074 C C . GLY B 1 218 ? 13.633 4.656 21.891 1 93.81 218 GLY B C 1
ATOM 4075 O O . GLY B 1 218 ? 12.562 5.141 21.516 1 93.81 218 GLY B O 1
ATOM 4076 N N . THR B 1 219 ? 14.57 5.375 22.422 1 91.69 219 THR B N 1
ATOM 4077 C CA . THR B 1 219 ? 14.414 6.789 22.719 1 91.69 219 THR B CA 1
ATOM 4078 C C . THR B 1 219 ? 14.273 7.609 21.438 1 91.69 219 THR B C 1
ATOM 4080 O O . THR B 1 219 ? 13.406 8.477 21.344 1 91.69 219 THR B O 1
ATOM 4083 N N . LEU B 1 220 ? 15.086 7.289 20.484 1 91.81 220 LEU B N 1
ATOM 4084 C CA . LEU B 1 220 ? 15.039 8.016 19.219 1 91.81 220 LEU B CA 1
ATOM 4085 C C . LEU B 1 220 ? 13.703 7.805 18.516 1 91.81 220 LEU B C 1
ATOM 4087 O O . LEU B 1 220 ? 13.094 8.758 18.016 1 91.81 220 LEU B O 1
ATOM 4091 N N . LEU B 1 221 ? 13.25 6.555 18.5 1 90.69 221 LEU B N 1
ATOM 4092 C CA . LEU B 1 221 ? 11.992 6.227 17.828 1 90.69 221 LEU B CA 1
ATOM 4093 C C . LEU B 1 221 ? 10.812 6.879 18.531 1 90.69 221 LEU B C 1
ATOM 4095 O O . LEU B 1 221 ? 9.852 7.301 17.891 1 90.69 221 LEU B O 1
ATOM 4099 N N . THR B 1 222 ? 10.859 6.996 19.844 1 84.06 222 THR B N 1
ATOM 4100 C CA . THR B 1 222 ? 9.812 7.629 20.625 1 84.06 222 THR B CA 1
ATOM 4101 C C . THR B 1 222 ? 9.812 9.141 20.422 1 84.06 222 THR B C 1
ATOM 4103 O O . THR B 1 222 ? 8.758 9.773 20.391 1 84.06 222 THR B O 1
ATOM 4106 N N . SER B 1 223 ? 11.023 9.555 20.25 1 74.69 223 SER B N 1
ATOM 4107 C CA . SER B 1 223 ? 11.172 11 20.109 1 74.69 223 SER B CA 1
ATOM 4108 C C . SER B 1 223 ? 10.703 11.469 18.734 1 74.69 223 SER B C 1
ATOM 4110 O O . SER B 1 223 ? 10.367 12.641 18.562 1 74.69 223 SER B O 1
ATOM 4112 N N . GLY B 1 224 ? 10.93 10.57 17.734 1 60.06 224 GLY B N 1
ATOM 4113 C CA . GLY B 1 224 ? 10.453 10.945 16.422 1 60.06 224 GLY B CA 1
ATOM 4114 C C . GLY B 1 224 ? 9.008 11.406 16.406 1 60.06 224 GLY B C 1
ATOM 4115 O O . GLY B 1 224 ? 8.672 12.406 15.766 1 60.06 224 GLY B O 1
ATOM 4116 N N . ASP B 1 225 ? 8.227 10.57 17.203 1 53.59 225 ASP B N 1
ATOM 4117 C CA . ASP B 1 225 ? 6.855 11.023 17.406 1 53.59 225 ASP B CA 1
ATOM 4118 C C . ASP B 1 225 ? 6.828 12.359 18.156 1 53.59 225 ASP B C 1
ATOM 4120 O O . ASP B 1 225 ? 6.074 13.266 17.781 1 53.59 225 ASP B O 1
ATOM 4124 N N . SER B 1 226 ? 7.668 12.266 19.266 1 48.03 226 SER B N 1
ATOM 4125 C CA . SER B 1 226 ? 7.797 13.453 20.094 1 48.03 226 SER B CA 1
ATOM 4126 C C . SER B 1 226 ? 8.555 14.555 19.359 1 48.03 226 SER B C 1
ATOM 4128 O O . SER B 1 226 ? 8.375 15.742 19.656 1 48.03 226 SER B O 1
ATOM 4130 N N . LEU B 1 227 ? 9.547 14.055 18.703 1 44 227 LEU B N 1
ATOM 4131 C CA . LEU B 1 227 ? 10.312 15.031 17.938 1 44 227 LEU B CA 1
ATOM 4132 C C . LEU B 1 227 ? 9.422 15.734 16.906 1 44 227 LEU B C 1
ATOM 4134 O O . LEU B 1 227 ? 9.688 16.875 16.531 1 44 227 LEU B O 1
ATOM 4138 N N . MET B 1 228 ? 8.555 14.789 16.328 1 45.38 228 MET B N 1
ATOM 4139 C CA . MET B 1 228 ? 7.469 15.602 15.781 1 45.38 228 MET B CA 1
ATOM 4140 C C . MET B 1 228 ? 6.848 16.484 16.875 1 45.38 228 MET B C 1
ATOM 4142 O O . MET B 1 228 ? 5.879 17.203 16.625 1 45.38 228 MET B O 1
ATOM 4146 N N . GLY B 1 229 ? 7.008 16.344 17.891 1 35.53 229 GLY B N 1
ATOM 4147 C CA . GLY B 1 229 ? 6.789 17.109 19.109 1 35.53 229 GLY B CA 1
ATOM 4148 C C . GLY B 1 229 ? 7.43 18.484 19.094 1 35.53 229 GLY B C 1
ATOM 4149 O O . GLY B 1 229 ? 8.609 18.609 18.766 1 35.53 229 GLY B O 1
ATOM 4150 N N . GLY B 1 230 ? 6.648 19.328 18.938 1 42.25 230 GLY B N 1
ATOM 4151 C CA . GLY B 1 230 ? 6.531 20.781 18.922 1 42.25 230 GLY B CA 1
ATOM 4152 C C . GLY B 1 230 ? 7.703 21.469 18.25 1 42.25 230 GLY B C 1
ATOM 4153 O O . GLY B 1 230 ? 7.555 22.562 17.703 1 42.25 230 GLY B O 1
ATOM 4154 N N . ARG B 1 231 ? 8.844 21.047 18.609 1 38.69 231 ARG B N 1
ATOM 4155 C CA . ARG B 1 231 ? 9.828 22.031 18.172 1 38.69 231 ARG B CA 1
ATOM 4156 C C . ARG B 1 231 ? 9.961 22.031 16.656 1 38.69 231 ARG B C 1
ATOM 4158 O O . ARG B 1 231 ? 10.109 23.094 16.047 1 38.69 231 ARG B O 1
ATOM 4165 N N . TYR B 1 232 ? 10.25 20.875 16.141 1 42.03 232 TYR B N 1
ATOM 4166 C CA . TYR B 1 232 ? 10.602 20.953 14.727 1 42.03 232 TYR B CA 1
ATOM 4167 C C . TYR B 1 232 ? 9.414 20.562 13.844 1 42.03 232 TYR B C 1
ATOM 4169 O O . TYR B 1 232 ? 9.406 20.859 12.648 1 42.03 232 TYR B O 1
ATOM 4177 N N . THR B 1 233 ? 8.57 19.719 14.32 1 46.69 233 THR B N 1
ATOM 4178 C CA . THR B 1 233 ? 7.316 19.672 13.586 1 46.69 233 THR B CA 1
ATOM 4179 C C . THR B 1 233 ? 6.344 20.719 14.109 1 46.69 233 THR B C 1
ATOM 4181 O O . THR B 1 233 ? 6.418 21.109 15.281 1 46.69 233 THR B O 1
ATOM 4184 N N . GLY B 1 234 ? 6.445 21.766 13.477 1 50 234 GLY B N 1
ATOM 4185 C CA . GLY B 1 234 ? 5.445 22.797 13.734 1 50 234 GLY B CA 1
ATOM 4186 C C . GLY B 1 234 ? 4.266 22.281 14.539 1 50 234 GLY B C 1
ATOM 4187 O O . GLY B 1 234 ? 3.342 23.047 14.836 1 50 234 GLY B O 1
ATOM 4188 N N . TYR B 1 235 ? 4.391 20.906 14.766 1 55.12 235 TYR B N 1
ATOM 4189 C CA . TYR B 1 235 ? 3.18 20.531 15.484 1 55.12 235 TYR B CA 1
ATOM 4190 C C . TYR B 1 235 ? 3.355 20.719 16.984 1 55.12 235 TYR B C 1
ATOM 4192 O O . TYR B 1 235 ? 3.715 19.797 17.703 1 55.12 235 TYR B O 1
ATOM 4200 N N . THR B 1 236 ? 3.691 21.859 17.266 1 67.44 236 THR B N 1
ATOM 4201 C CA . THR B 1 236 ? 3.668 22.422 18.609 1 67.44 236 THR B CA 1
ATOM 4202 C C . THR B 1 236 ? 2.232 22.594 19.109 1 67.44 236 THR B C 1
ATOM 4204 O O . THR B 1 236 ? 1.283 22.328 18.359 1 67.44 236 THR B O 1
ATOM 4207 N N . ALA B 1 237 ? 2.252 22.672 20.422 1 73.62 237 ALA B N 1
ATOM 4208 C CA . ALA B 1 237 ? 0.943 23.047 20.953 1 73.62 237 ALA B CA 1
ATOM 4209 C C . ALA B 1 237 ? 0.287 24.109 20.094 1 73.62 237 ALA B C 1
ATOM 4211 O O . ALA B 1 237 ? -0.924 24.078 19.859 1 73.62 237 ALA B O 1
ATOM 4212 N N . GLN B 1 238 ? 1.136 24.859 19.547 1 78.38 238 GLN B N 1
ATOM 4213 C CA . GLN B 1 238 ? 0.622 25.922 18.688 1 78.38 238 GLN B CA 1
ATOM 4214 C C . GLN B 1 238 ? 0.139 25.359 17.359 1 78.38 238 GLN B C 1
ATOM 4216 O O . GLN B 1 238 ? -0.915 25.766 16.859 1 78.38 238 GLN B O 1
ATOM 4221 N N . SER B 1 239 ? 0.937 24.484 16.766 1 83.12 239 SER B N 1
ATOM 4222 C CA . SER B 1 239 ? 0.542 23.891 15.5 1 83.12 239 SER B CA 1
ATOM 4223 C C . SER 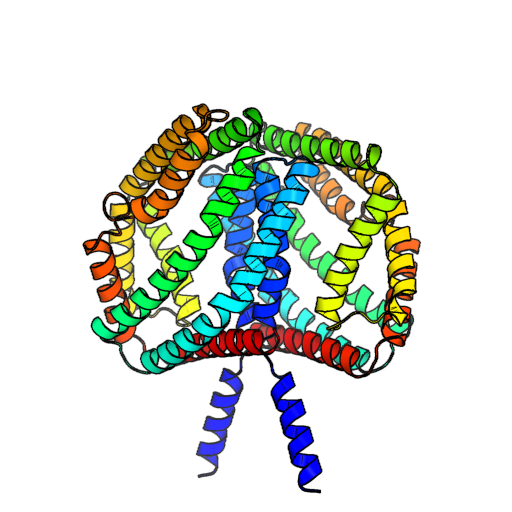B 1 239 ? -0.727 23.062 15.648 1 83.12 239 SER B C 1
ATOM 4225 O O . SER B 1 239 ? -1.578 23.047 14.758 1 83.12 239 SER B O 1
ATOM 4227 N N . ARG B 1 240 ? -0.807 22.422 16.781 1 88 240 ARG B N 1
ATOM 4228 C CA . ARG B 1 240 ? -2.02 21.656 17.047 1 88 240 ARG B CA 1
ATOM 4229 C C . ARG B 1 240 ? -3.238 22.562 17.141 1 88 240 ARG B C 1
ATOM 4231 O O . ARG B 1 240 ? -4.289 22.266 16.562 1 88 240 ARG B O 1
ATOM 4238 N N . GLN B 1 241 ? -3.121 23.656 17.922 1 90.5 241 GLN B N 1
ATOM 4239 C CA . GLN B 1 241 ? -4.219 24.609 18.062 1 90.5 241 GLN B CA 1
ATOM 4240 C C . GLN B 1 241 ? -4.613 25.188 16.703 1 90.5 241 GLN B C 1
ATOM 4242 O O . GLN B 1 241 ? -5.801 25.375 16.422 1 90.5 241 GLN B O 1
ATOM 4247 N N . ARG B 1 242 ? -3.637 25.469 15.922 1 90.69 242 ARG B N 1
ATOM 4248 C CA . ARG B 1 242 ? -3.914 25.969 14.578 1 90.69 242 ARG B CA 1
ATOM 4249 C C . ARG B 1 242 ? -4.672 24.922 13.75 1 90.69 242 ARG B C 1
ATOM 4251 O O . ARG B 1 242 ? -5.594 25.266 13.008 1 90.69 242 ARG B O 1
ATOM 4258 N N . THR B 1 243 ? -4.254 23.703 13.875 1 93 243 THR B N 1
ATOM 4259 C CA . THR B 1 243 ? -4.941 22.625 13.18 1 93 243 THR B CA 1
ATOM 4260 C C . THR B 1 243 ? -6.387 22.516 13.656 1 93 243 THR B C 1
ATOM 4262 O O . THR B 1 243 ? -7.305 22.406 12.836 1 93 243 THR B O 1
ATOM 4265 N N . VAL B 1 244 ? -6.617 22.562 14.945 1 95.12 244 VAL B N 1
ATOM 4266 C CA . VAL B 1 244 ? -7.953 22.469 15.523 1 95.12 244 VAL B CA 1
ATOM 4267 C C . VAL B 1 244 ? -8.828 23.609 14.992 1 95.12 244 VAL B C 1
ATOM 4269 O O . VAL B 1 244 ? -9.945 23.375 14.531 1 95.12 244 VAL B O 1
ATOM 4272 N N . GLN B 1 245 ? -8.289 24.781 15 1 97 245 GLN B N 1
ATOM 4273 C CA . GLN B 1 245 ? -9.047 25.938 14.523 1 97 245 GLN B CA 1
ATOM 4274 C C . GLN B 1 245 ? -9.359 25.812 13.031 1 97 245 GLN B C 1
ATOM 4276 O O . GLN B 1 245 ? -10.477 26.109 12.602 1 97 245 GLN B O 1
ATOM 4281 N N . TRP B 1 246 ? -8.383 25.391 12.289 1 97.19 246 TRP B N 1
ATOM 4282 C CA . TRP B 1 246 ? -8.578 25.25 10.852 1 97.19 246 TRP B CA 1
ATOM 4283 C C . TRP B 1 246 ? -9.672 24.219 10.547 1 97.19 246 TRP B C 1
ATOM 4285 O O . TRP B 1 246 ? -10.547 24.469 9.719 1 97.19 246 TRP B O 1
ATOM 4295 N N . LEU B 1 247 ? -9.633 23.094 11.188 1 97.62 247 LEU B N 1
ATOM 4296 C CA . LEU B 1 247 ? -10.633 22.062 10.961 1 97.62 247 LEU B CA 1
ATOM 4297 C C . LEU B 1 247 ? -12.016 22.531 11.391 1 97.62 247 LEU B C 1
ATOM 4299 O O . LEU B 1 247 ? -13.016 22.203 10.742 1 97.62 247 LEU B O 1
ATOM 4303 N N . SER B 1 248 ? -12.102 23.234 12.492 1 98.62 248 SER B N 1
ATOM 4304 C CA . SER B 1 248 ? -13.367 23.828 12.906 1 98.62 248 SER B CA 1
ATOM 4305 C C . SER B 1 248 ? -13.891 24.797 11.859 1 98.62 248 SER B C 1
ATOM 4307 O O . SER B 1 248 ? -15.07 24.75 11.492 1 98.62 248 SER B O 1
ATOM 4309 N N . ASP B 1 249 ? -13.008 25.703 11.383 1 98.56 249 ASP B N 1
ATOM 4310 C CA . ASP B 1 249 ? -13.383 26.641 10.336 1 98.56 249 ASP B CA 1
ATOM 4311 C C . ASP B 1 249 ? -13.898 25.922 9.102 1 98.56 249 ASP B C 1
ATOM 4313 O O . ASP B 1 249 ? -14.906 26.312 8.516 1 98.56 249 ASP B O 1
ATOM 4317 N N . LEU B 1 250 ? -13.164 24.891 8.703 1 98.44 250 LEU B N 1
ATOM 4318 C CA . LEU B 1 250 ? -13.602 24.094 7.559 1 98.44 250 LEU B CA 1
ATOM 4319 C C . LEU B 1 250 ? -15 23.531 7.793 1 98.44 250 LEU B C 1
ATOM 4321 O O . LEU B 1 250 ? -15.859 23.594 6.914 1 98.44 250 LEU B O 1
ATOM 4325 N N . SER B 1 251 ? -15.188 22.969 8.938 1 98.31 251 SER B N 1
ATOM 4326 C CA . SER B 1 251 ? -16.484 22.375 9.289 1 98.31 251 SER B CA 1
ATOM 4327 C C . SER B 1 251 ? -17.609 23.391 9.141 1 98.31 251 SER B C 1
ATOM 4329 O O . SER B 1 251 ? -18.703 23.047 8.68 1 98.31 251 SER B O 1
ATOM 4331 N N . GLN B 1 252 ? -17.375 24.656 9.453 1 97.81 252 GLN B N 1
ATOM 4332 C CA . GLN B 1 252 ? -18.375 25.719 9.383 1 97.81 252 GLN B CA 1
ATOM 4333 C C . GLN B 1 252 ? -18.719 26.047 7.941 1 97.81 252 GLN B C 1
ATOM 4335 O O . GLN B 1 252 ? -19.812 26.562 7.664 1 97.81 252 GLN B O 1
ATOM 4340 N N . THR B 1 253 ? -17.844 25.734 7.102 1 97.88 253 THR B N 1
ATOM 4341 C CA . THR B 1 253 ? -18.047 26.141 5.719 1 97.88 253 THR B CA 1
ATOM 4342 C C . THR B 1 253 ? -18.75 25.047 4.926 1 97.88 253 THR B C 1
ATOM 4344 O O . THR B 1 253 ? -19.188 25.266 3.791 1 97.88 253 THR B O 1
ATOM 4347 N N . LEU B 1 254 ? -18.859 23.859 5.434 1 98.12 254 LEU B N 1
ATOM 4348 C CA . LEU B 1 254 ? -19.375 22.734 4.668 1 98.12 254 LEU B CA 1
ATOM 4349 C C . LEU B 1 254 ? -20.859 22.938 4.344 1 98.12 254 LEU B C 1
ATOM 4351 O O . LEU B 1 254 ? -21.656 23.281 5.227 1 98.12 254 LEU B O 1
ATOM 4355 N N . ASP B 1 255 ? -21.188 22.781 3.074 1 97.12 255 ASP B N 1
ATOM 4356 C CA . ASP B 1 255 ? -22.609 22.766 2.748 1 97.12 255 ASP B CA 1
ATOM 4357 C C . ASP B 1 255 ? -23.219 21.391 3.016 1 97.12 255 ASP B C 1
ATOM 4359 O O . ASP B 1 255 ? -22.547 20.5 3.529 1 97.12 255 ASP B O 1
ATOM 4363 N N . LEU B 1 256 ? -24.516 21.297 2.691 1 96.25 256 LEU B N 1
ATOM 4364 C CA . LEU B 1 256 ? -25.25 20.094 3.068 1 96.25 256 LEU B CA 1
ATOM 4365 C C . LEU B 1 256 ? -24.703 18.859 2.34 1 96.25 256 LEU B C 1
ATOM 4367 O O . LEU B 1 256 ? -24.594 17.781 2.926 1 96.25 256 LEU B O 1
ATOM 4371 N N . SER B 1 257 ? -24.297 19.078 1.076 1 95.88 257 SER B N 1
ATOM 4372 C CA . SER B 1 257 ? -23.766 17.953 0.296 1 95.88 257 SER B CA 1
ATOM 4373 C C . SER B 1 257 ? -22.391 17.516 0.811 1 95.88 257 SER B C 1
ATOM 4375 O O . SER B 1 257 ? -22.125 16.328 0.933 1 95.88 257 SER B O 1
ATOM 4377 N N . GLN B 1 258 ? -21.547 18.469 1.064 1 96.88 258 GLN B N 1
ATOM 4378 C CA . GLN B 1 258 ? -20.219 18.188 1.611 1 96.88 258 GLN B CA 1
ATOM 4379 C C . GLN B 1 258 ? -20.328 17.484 2.959 1 96.88 258 GLN B C 1
ATOM 4381 O O . GLN B 1 258 ? -19.625 16.5 3.209 1 96.88 258 GLN B O 1
ATOM 4386 N N . ARG B 1 259 ? -21.156 17.953 3.754 1 97.31 259 ARG B N 1
ATOM 4387 C CA . ARG B 1 259 ? -21.344 17.375 5.082 1 97.31 259 ARG B CA 1
ATOM 4388 C C . ARG B 1 259 ? -21.891 15.961 4.992 1 97.31 259 ARG B C 1
ATOM 4390 O O . ARG B 1 259 ? -21.469 15.07 5.73 1 97.31 259 ARG B O 1
ATOM 4397 N N . ALA B 1 260 ? -22.859 15.781 4.164 1 95.31 260 ALA B N 1
ATOM 4398 C CA . ALA B 1 260 ? -23.438 14.453 3.955 1 95.31 260 ALA B CA 1
ATOM 4399 C C . ALA B 1 260 ? -22.375 13.477 3.469 1 95.31 260 ALA B C 1
ATOM 4401 O O . ALA B 1 260 ? -22.344 12.312 3.889 1 95.31 260 ALA B O 1
ATOM 4402 N N . HIS B 1 261 ? -21.531 13.992 2.592 1 93 261 HIS B N 1
ATOM 4403 C CA . HIS B 1 261 ? -20.438 13.156 2.096 1 93 261 HIS B CA 1
ATOM 4404 C C . HIS B 1 261 ? -19.5 12.742 3.225 1 93 261 HIS B C 1
ATOM 4406 O O . HIS B 1 261 ? -19.172 11.57 3.361 1 93 261 HIS B O 1
ATOM 4412 N N . LEU B 1 262 ? -19.094 13.672 3.984 1 95.75 262 LEU B N 1
ATOM 4413 C CA . LEU B 1 262 ? -18.203 13.406 5.113 1 95.75 262 LEU B CA 1
ATOM 4414 C C . LEU B 1 262 ? -18.859 12.445 6.102 1 95.75 262 LEU B C 1
ATOM 4416 O O . LEU B 1 262 ? -18.219 11.484 6.551 1 95.75 262 LEU B O 1
ATOM 4420 N N . TYR B 1 263 ? -20.078 12.711 6.426 1 95.75 263 TYR B N 1
ATOM 4421 C CA . TYR B 1 263 ? -20.828 11.836 7.316 1 95.75 263 TYR B CA 1
ATOM 4422 C C . TYR B 1 263 ? -20.859 10.406 6.785 1 95.75 263 TYR B C 1
ATOM 4424 O O . TYR B 1 263 ? -20.578 9.461 7.52 1 95.75 263 TYR B O 1
ATOM 4432 N N . GLY B 1 264 ? -21.234 10.305 5.547 1 91.06 264 GLY B N 1
ATOM 4433 C CA . GLY B 1 264 ? -21.312 8.984 4.938 1 91.06 264 GLY B CA 1
ATOM 4434 C C . GLY B 1 264 ? -19.984 8.242 4.953 1 91.06 264 GLY B C 1
ATOM 4435 O O . GLY B 1 264 ? -19.953 7.043 5.234 1 91.06 264 GLY B O 1
ATOM 4436 N N . LEU B 1 265 ? -18.938 8.938 4.676 1 89.56 265 LEU B N 1
ATOM 4437 C CA . LEU B 1 265 ? -17.609 8.344 4.672 1 89.56 265 LEU B CA 1
ATOM 4438 C C . LEU B 1 265 ? -17.234 7.855 6.062 1 89.56 265 LEU B C 1
ATOM 4440 O O . LEU B 1 265 ? -16.812 6.707 6.23 1 89.56 265 LEU B O 1
ATOM 4444 N N . LEU B 1 266 ? -17.344 8.695 7.02 1 93.38 266 LEU B N 1
ATOM 4445 C CA . LEU B 1 266 ? -16.969 8.359 8.391 1 93.38 266 LEU B CA 1
ATOM 4446 C C . LEU B 1 266 ? -17.844 7.223 8.93 1 93.38 266 LEU B C 1
ATOM 4448 O O . LEU B 1 266 ? -17.328 6.309 9.586 1 93.38 266 LEU B O 1
ATOM 4452 N N . LYS B 1 267 ? -19.109 7.301 8.711 1 92.44 267 LYS B N 1
ATOM 4453 C CA . LYS B 1 267 ? -20.016 6.246 9.156 1 92.44 267 LYS B CA 1
ATOM 4454 C C . LYS B 1 267 ? -19.688 4.914 8.492 1 92.44 267 LYS B C 1
ATOM 4456 O O . LYS B 1 267 ? -19.734 3.863 9.125 1 92.44 267 LYS B O 1
ATOM 4461 N N . GLY B 1 268 ? -19.359 5.004 7.219 1 87.31 268 GLY B N 1
ATOM 4462 C CA . GLY B 1 268 ? -18.938 3.799 6.52 1 87.31 268 GLY B CA 1
ATOM 4463 C C . GLY B 1 268 ? -17.703 3.154 7.141 1 87.31 268 GLY B C 1
ATOM 4464 O O . GLY B 1 268 ? -17.688 1.942 7.367 1 87.31 268 GLY B O 1
ATOM 4465 N N . TYR B 1 269 ? -16.719 3.926 7.473 1 88.44 269 TYR B N 1
ATOM 4466 C CA . TYR B 1 269 ? -15.523 3.406 8.125 1 88.44 269 TYR B CA 1
ATOM 4467 C C . TYR B 1 269 ? -15.852 2.867 9.516 1 88.44 269 TYR B C 1
ATOM 4469 O O . TYR B 1 269 ? -15.312 1.843 9.93 1 88.44 269 TYR B O 1
ATOM 4477 N N . ALA B 1 270 ? -16.641 3.602 10.219 1 92.38 270 ALA B N 1
ATOM 4478 C CA . ALA B 1 270 ? -17.062 3.135 11.539 1 92.38 270 ALA B CA 1
ATOM 4479 C C . ALA B 1 270 ? -17.688 1.744 11.453 1 92.38 270 ALA B C 1
ATOM 4481 O O . ALA B 1 270 ? -17.328 0.845 12.219 1 92.38 270 ALA B O 1
ATOM 4482 N N . ASN B 1 271 ? -18.562 1.599 10.547 1 88.19 271 ASN B N 1
ATOM 4483 C CA . ASN B 1 271 ? -19.25 0.318 10.375 1 88.19 271 ASN B CA 1
ATOM 4484 C C . ASN B 1 271 ? -18.266 -0.792 10.016 1 88.19 271 ASN B C 1
ATOM 4486 O O . ASN B 1 271 ? -18.391 -1.918 10.5 1 88.19 271 ASN B O 1
ATOM 4490 N N . ASP B 1 272 ? -17.344 -0.46 9.172 1 83.69 272 ASP B N 1
ATOM 4491 C CA . ASP B 1 272 ? -16.344 -1.442 8.789 1 83.69 272 ASP B CA 1
ATOM 4492 C C . ASP B 1 272 ? -15.531 -1.907 10 1 83.69 272 ASP B C 1
ATOM 4494 O O . ASP B 1 272 ? -15.336 -3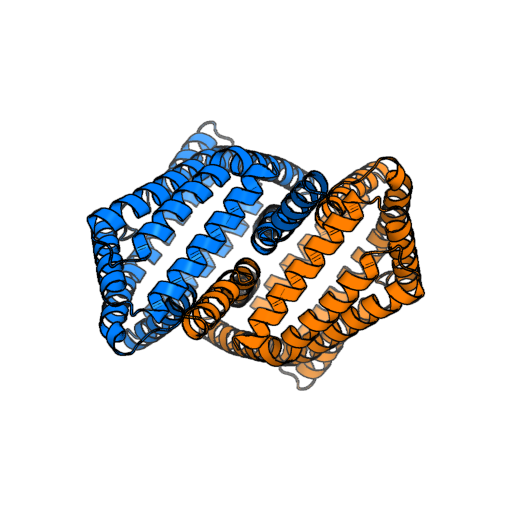.107 10.195 1 83.69 272 ASP B O 1
ATOM 4498 N N . PHE B 1 273 ? -15.086 -0.995 10.703 1 89.31 273 PHE B N 1
ATOM 4499 C CA . PHE B 1 273 ? -14.266 -1.324 11.867 1 89.31 273 PHE B CA 1
ATOM 4500 C C . PHE B 1 273 ? -15.07 -2.113 12.891 1 89.31 273 PHE B C 1
ATOM 4502 O O . PHE B 1 273 ? -14.562 -3.062 13.492 1 89.31 273 PHE B O 1
ATOM 4509 N N . LEU B 1 274 ? -16.297 -1.712 13.078 1 89.25 274 LEU B N 1
ATOM 4510 C CA . LEU B 1 274 ? -17.141 -2.428 14.023 1 89.25 274 LEU B CA 1
ATOM 4511 C C . LEU B 1 274 ? -17.391 -3.855 13.555 1 89.25 274 LEU B C 1
ATOM 4513 O O . LEU B 1 274 ? -17.422 -4.785 14.359 1 89.25 274 LEU B O 1
ATOM 4517 N N . ALA B 1 275 ? -17.547 -4.008 12.312 1 83.31 275 ALA B N 1
ATOM 4518 C CA . ALA B 1 275 ? -17.719 -5.348 11.758 1 83.31 275 ALA B CA 1
ATOM 4519 C C . ALA B 1 275 ? -16.469 -6.191 11.945 1 83.31 275 ALA B C 1
ATOM 4521 O O . ALA B 1 275 ? -16.547 -7.379 12.273 1 83.31 275 ALA B O 1
ATOM 4522 N N . MET B 1 276 ? -15.414 -5.613 11.703 1 82.75 276 MET B N 1
ATOM 4523 C CA . MET B 1 276 ? -14.141 -6.312 11.898 1 82.75 276 MET B CA 1
ATOM 4524 C C . MET B 1 276 ? -13.969 -6.73 13.352 1 82.75 276 MET B C 1
ATOM 4526 O O . MET B 1 276 ? -13.438 -7.805 13.633 1 82.75 276 MET B O 1
ATOM 4530 N N . ALA B 1 277 ? -14.32 -5.922 14.203 1 84.81 277 ALA B N 1
ATOM 4531 C CA . ALA B 1 277 ? -14.203 -6.191 15.633 1 84.81 277 ALA B CA 1
ATOM 4532 C C . ALA B 1 277 ? -15.078 -7.379 16.031 1 84.81 277 ALA B C 1
ATOM 4534 O O . ALA B 1 277 ? -14.711 -8.148 16.922 1 84.81 277 ALA B O 1
ATOM 4535 N N . ARG B 1 278 ? -16.109 -7.523 15.383 1 81.5 278 ARG B N 1
ATOM 4536 C CA . ARG B 1 278 ? -17.031 -8.609 15.695 1 81.5 278 ARG B CA 1
ATOM 4537 C C . ARG B 1 278 ? -16.531 -9.938 15.133 1 81.5 278 ARG B C 1
ATOM 4539 O O . ARG B 1 278 ? -16.75 -10.992 15.719 1 81.5 278 ARG B O 1
ATOM 4546 N N . ALA B 1 279 ? -15.984 -9.875 13.992 1 69.5 279 ALA B N 1
ATOM 4547 C CA . ALA B 1 279 ? -15.523 -11.094 13.328 1 69.5 279 ALA B CA 1
ATOM 4548 C C . ALA B 1 279 ? -14.266 -11.641 14 1 69.5 279 ALA B C 1
ATOM 4550 O O . ALA B 1 279 ? -13.883 -12.789 13.766 1 69.5 279 ALA B O 1
ATOM 4551 N N . GLY B 1 280 ? -13.531 -10.906 14.734 1 61 280 GLY B N 1
ATOM 4552 C CA . GLY B 1 280 ? -12.32 -11.383 15.383 1 61 280 GLY B CA 1
ATOM 4553 C C . GLY B 1 280 ? -12.555 -11.875 16.797 1 61 280 GLY B C 1
ATOM 4554 O O . GLY B 1 280 ? -13.617 -11.633 17.375 1 61 280 GLY B O 1
#

Sequence (560 aa):
MRRMKAWGVGVLCLLLVGCSTRLIYYWLDWAIVWQLDDYFSLSREQKSALDSEVRGLMQWHRRAEIPTYGAQLTALSRDVASPMSPTQVDKHLSALEGDLDRVIADAIPRTVRLATLLTDQQFAKFLGDRRKKLADKQASFKRSSRDEELKDFTEKMNKRLAFWIGSVKPAQAPLVARWVEWQYELYGPWLDYQQHWWDELEQVIKLKGTPQFEARLGTLLTSGDSLMGGRYTGYTAQSRQRTVQWLSDLSQTLDLSQRAHLYGLLKGYANDFLAMARAGMRRMKAWGVGVLCLLLVGCSTRLIYYWLDWAIVWQLDDYFSLSREQKSALDSEVRGLMQWHRRAEIPTYGAQLTALSRDVASPMSPTQVDKHLSALEGDLDRVIADAIPRTVRLATLLTDQQFAKFLGDRRKKLADKQASFKRSSRDEELKDFTEKMNKRLAFWIGSVKPAQAPLVARWVEWQYELYGPWLDYQQHWWDELEQVIKLKGTPQFEARLGTLLTSGDSLMGGRYTGYTAQSRQRTVQWLSDLSQTLDLSQRAHLYGLLKGYANDFLAMARAG

Radius of gyration: 25.64 Å; Cα contacts (8 Å, |Δi|>4): 492; chains: 2; bounding box: 74×64×57 Å

Nearest PDB structures (foldseek):
  6grj-assembly1_F  TM=1.413E-01  e=1.287E+00  Aeromonas hydrophila
  5cwo-assembly2_B  TM=1.768E-01  e=4.917E+00  synthetic construct
  7sqc-assembly1_1F  TM=2.094E-01  e=9.010E+00  Chlamydomonas reinhardtii
  5cwo-assembly2_B  TM=2.086E-01  e=3.630E+00  synthetic construct
  7sqc-assembly1_1F  TM=2.092E-01  e=7.204E+00  Chlamydomonas reinhardtii

Solvent-accessible surface area (backbone atoms only — not comparable to full-atom values): 28879 Å² total; per-residue (Å²): 118,68,69,61,48,52,56,49,50,54,56,50,61,61,49,69,54,54,52,32,57,50,50,53,59,65,44,45,59,58,50,53,52,50,51,51,34,69,54,44,64,55,51,71,68,54,44,52,51,47,50,52,48,45,51,52,49,51,54,46,41,49,69,70,43,31,47,53,51,14,54,52,28,44,53,48,25,60,51,51,70,42,67,38,49,47,68,56,41,42,54,55,50,52,52,51,52,52,52,50,49,53,53,48,64,61,45,47,63,51,49,45,60,53,55,70,72,56,52,71,66,36,51,49,52,38,49,51,52,53,50,51,50,49,51,50,51,52,51,48,58,70,72,47,51,68,66,57,52,44,51,53,45,44,52,53,49,52,54,53,43,22,69,52,25,62,60,80,55,78,88,47,48,65,60,51,48,54,51,34,51,51,49,57,67,40,43,60,49,37,55,51,40,53,51,52,52,53,53,48,48,54,57,39,57,71,32,59,95,45,92,54,21,60,60,50,45,49,49,51,62,54,31,52,64,39,45,36,45,25,74,41,29,57,47,15,77,62,36,46,51,50,49,28,46,50,53,19,54,50,41,63,66,51,50,73,68,29,32,49,38,31,26,39,50,35,39,40,51,13,51,26,30,42,51,51,39,65,76,97,116,67,70,61,49,53,56,49,50,51,58,50,61,61,49,70,55,54,55,33,54,50,52,53,59,68,45,42,60,57,50,52,52,50,51,52,35,69,56,46,64,56,51,71,68,54,44,50,50,48,50,53,49,46,51,52,50,52,54,49,42,50,69,71,42,32,46,55,49,12,53,52,29,43,53,49,25,60,50,51,70,42,66,40,48,47,66,56,41,43,52,55,51,51,52,51,50,52,52,50,49,54,53,48,64,60,45,46,63,51,49,45,60,55,54,72,71,55,50,71,66,36,51,49,53,39,51,51,54,53,50,50,49,49,50,51,51,52,52,48,58,70,70,47,51,70,68,58,50,44,51,52,43,43,53,54,49,52,53,54,43,22,70,53,25,62,59,78,55,80,87,48,48,66,60,50,51,54,51,33,52,51,50,58,67,40,44,61,48,37,55,52,39,53,51,51,52,52,52,49,48,54,59,40,59,71,32,60,95,44,89,56,20,58,61,50,44,49,49,50,61,54,30,50,64,44,43,39,35,32,76,40,28,57,47,15,78,61,36,46,52,51,49,29,47,49,53,19,54,51,40,62,65,52,48,73,66,30,30,50,39,31,26,41,49,35,38,39,50,14,51,24,29,42,50,52,39,64,74,98